Protein AF-0000000066297245 (afdb_homodimer)

Nearest PDB structures (foldseek):
  8rja-assembly2_I  TM=4.055E-01  e=1.904E-03  Candidatus Methanoperedenaceae archaeon GB50
  5t5i-assembly1_C  TM=3.782E-01  e=7.287E-03  Methanothermobacter wolfeii
  7bkb-assembly1_I  TM=3.400E-01  e=5.683E-03  Methanospirillum hungatei JF-1
  5awg-assembly1_A  TM=1.470E-01  e=2.843E+00  Escherichia coli K-12
  6s6y-assembly2_O  TM=3.929E-01  e=1.099E-04  Methylorubrum extorquens PA1

Structure (mmCIF, N/CA/C/O backbone):
data_AF-0000000066297245-model_v1
#
loop_
_entity.id
_entity.type
_entity.pdbx_description
1 polymer 'Uncharacterized protein MTH_238'
#
loop_
_atom_site.group_PDB
_atom_site.id
_atom_site.type_symbol
_atom_site.label_atom_id
_atom_site.label_alt_id
_atom_site.label_comp_id
_atom_site.label_asym_id
_atom_site.label_entity_id
_atom_site.label_seq_id
_atom_site.pdbx_PDB_ins_code
_atom_site.Cartn_x
_atom_site.Cartn_y
_atom_site.Cartn_z
_atom_site.occupancy
_atom_site.B_iso_or_equiv
_atom_site.auth_seq_id
_atom_site.auth_comp_id
_atom_site.auth_asym_id
_atom_site.auth_atom_id
_atom_site.pdbx_PDB_model_num
ATOM 1 N N . MET A 1 1 ? -14.766 -46.531 -1.897 1 23.7 1 MET A N 1
ATOM 2 C CA . MET A 1 1 ? -14.758 -46.406 -3.354 1 23.7 1 MET A CA 1
ATOM 3 C C . MET A 1 1 ? -14.672 -44.969 -3.795 1 23.7 1 MET A C 1
ATOM 5 O O . MET A 1 1 ? -15.047 -44.062 -3.045 1 23.7 1 MET A O 1
ATOM 9 N N . PHE A 1 2 ? -13.867 -44.656 -5.074 1 24.41 2 PHE A N 1
ATOM 10 C CA . PHE A 1 2 ? -13.047 -43.656 -5.762 1 24.41 2 PHE A CA 1
ATOM 11 C C . PHE A 1 2 ? -13.914 -42.562 -6.391 1 24.41 2 PHE A C 1
ATOM 13 O O . PHE A 1 2 ? -14.031 -42.5 -7.613 1 24.41 2 PHE A O 1
ATOM 20 N N . GLY A 1 3 ? -15.039 -42.219 -5.867 1 29.5 3 GLY A N 1
ATOM 21 C CA . GLY A 1 3 ? -15.961 -41.375 -6.621 1 29.5 3 GLY A CA 1
ATOM 22 C C . GLY A 1 3 ? -15.461 -39.969 -6.812 1 29.5 3 GLY A C 1
ATOM 23 O O . GLY A 1 3 ? -16.266 -39.031 -6.965 1 29.5 3 GLY A O 1
ATOM 24 N N . PHE A 1 4 ? -14.164 -39.688 -6.602 1 30.34 4 PHE A N 1
ATOM 25 C CA . PHE A 1 4 ? -13.633 -38.344 -6.824 1 30.34 4 PHE A CA 1
ATOM 26 C C . PHE A 1 4 ? -13.773 -37.938 -8.289 1 30.34 4 PHE A C 1
ATOM 28 O O . PHE A 1 4 ? -12.867 -38.188 -9.094 1 30.34 4 PHE A O 1
ATOM 35 N N . LEU A 1 5 ? -14.938 -38.219 -8.945 1 31.7 5 LEU A N 1
ATOM 36 C CA . LEU A 1 5 ? -15.141 -37.969 -10.367 1 31.7 5 LEU A CA 1
ATOM 37 C C . LEU A 1 5 ? -14.742 -36.531 -10.719 1 31.7 5 LEU A C 1
ATOM 39 O O . LEU A 1 5 ? -15.031 -35.594 -9.969 1 31.7 5 LEU A O 1
ATOM 43 N N . GLY A 1 6 ? -13.688 -36.344 -11.539 1 32.09 6 GLY A N 1
ATOM 44 C CA . GLY A 1 6 ? -13.195 -35.188 -12.25 1 32.09 6 GLY A CA 1
ATOM 45 C C . GLY A 1 6 ? -14.297 -34.281 -12.773 1 32.09 6 GLY A C 1
ATOM 46 O O . GLY A 1 6 ? -15.219 -34.75 -13.453 1 32.09 6 GLY A O 1
ATOM 47 N N . ARG A 1 7 ? -14.805 -33.312 -12.148 1 39.91 7 ARG A N 1
ATOM 48 C CA . ARG A 1 7 ? -15.82 -32.438 -12.672 1 39.91 7 ARG A CA 1
ATOM 49 C C . ARG A 1 7 ? -15.719 -32.312 -14.188 1 39.91 7 ARG A C 1
ATOM 51 O O . ARG A 1 7 ? -14.617 -32.188 -14.734 1 39.91 7 ARG A O 1
ATOM 58 N N . ARG A 1 8 ? -16.484 -32.844 -15.242 1 37.88 8 ARG A N 1
ATOM 59 C CA . ARG A 1 8 ? -16.641 -32.781 -16.703 1 37.88 8 ARG A CA 1
ATOM 60 C C . ARG A 1 8 ? -16.094 -31.484 -17.266 1 37.88 8 ARG A C 1
ATOM 62 O O . ARG A 1 8 ? -16.297 -30.406 -16.688 1 37.88 8 ARG A O 1
ATOM 69 N N . ARG A 1 9 ? -14.961 -31.281 -18.031 1 41.31 9 ARG A N 1
ATOM 70 C CA . ARG A 1 9 ? -14.539 -30.297 -19.016 1 41.31 9 ARG A CA 1
ATOM 71 C C . ARG A 1 9 ? -15.695 -29.391 -19.422 1 41.31 9 ARG A C 1
ATOM 73 O O . ARG A 1 9 ? -15.539 -28.516 -20.281 1 41.31 9 ARG A O 1
ATOM 80 N N . ASP A 1 10 ? -16.812 -29.828 -19.562 1 48.09 10 ASP A N 1
ATOM 81 C CA . ASP A 1 10 ? -17.906 -29.531 -20.469 1 48.09 10 ASP A CA 1
ATOM 82 C C . ASP A 1 10 ? -18.406 -28.109 -20.297 1 48.09 10 ASP A C 1
ATOM 84 O O . ASP A 1 10 ? -18.266 -27.281 -21.188 1 48.09 10 ASP A O 1
ATOM 88 N N . GLU A 1 11 ? -19.625 -27.812 -19.703 1 63.31 11 GLU A N 1
ATOM 89 C CA . GLU A 1 11 ? -20.531 -26.719 -20.078 1 63.31 11 GLU A CA 1
ATOM 90 C C . GLU A 1 11 ? -20.156 -25.438 -19.344 1 63.31 11 GLU A C 1
ATOM 92 O O . GLU A 1 11 ? -20.891 -25 -18.438 1 63.31 11 GLU A O 1
ATOM 97 N N . ARG A 1 12 ? -18.766 -25.047 -19.453 1 81.62 12 ARG A N 1
ATOM 98 C CA . ARG A 1 12 ? -18.484 -23.766 -18.828 1 81.62 12 ARG A CA 1
ATOM 99 C C . ARG A 1 12 ? -19.172 -22.625 -19.578 1 81.62 12 ARG A C 1
ATOM 101 O O . ARG A 1 12 ? -19.234 -22.641 -20.812 1 81.62 12 ARG A O 1
ATOM 108 N N . GLU A 1 13 ? -19.609 -21.828 -18.75 1 94.62 13 GLU A N 1
ATOM 109 C CA . GLU A 1 13 ? -20.078 -20.594 -19.359 1 94.62 13 GLU A CA 1
ATOM 110 C C . GLU A 1 13 ? -18.922 -19.75 -19.891 1 94.62 13 GLU A C 1
ATOM 112 O O . GLU A 1 13 ? -17.875 -19.641 -19.234 1 94.62 13 GLU A O 1
ATOM 117 N N . VAL A 1 14 ? -19.062 -19.328 -21.203 1 97.88 14 VAL A N 1
ATOM 118 C CA . VAL A 1 14 ? -17.953 -18.641 -21.844 1 97.88 14 VAL A CA 1
ATOM 119 C C . VAL A 1 14 ? -18.312 -17.172 -22.094 1 97.88 14 VAL A C 1
ATOM 121 O O . VAL A 1 14 ? -19.422 -16.875 -22.547 1 97.88 14 VAL A O 1
ATOM 124 N N . ILE A 1 15 ? -17.391 -16.266 -21.688 1 97.81 15 ILE A N 1
ATOM 125 C CA . ILE A 1 15 ? -17.406 -14.875 -22.109 1 97.81 15 ILE A CA 1
ATOM 126 C C . ILE A 1 15 ? -16.297 -14.648 -23.141 1 97.81 15 ILE A C 1
ATOM 128 O O . ILE A 1 15 ? -15.148 -15.047 -22.938 1 97.81 15 ILE A O 1
ATOM 132 N N . GLU A 1 16 ? -16.734 -14.109 -24.312 1 98.38 16 GLU A N 1
ATOM 133 C CA . GLU A 1 16 ? -15.75 -13.75 -25.328 1 98.38 16 GLU A CA 1
ATOM 134 C C . GLU A 1 16 ? -15.625 -12.234 -25.453 1 98.38 16 GLU A C 1
ATOM 136 O O . GLU A 1 16 ? -16.625 -11.523 -25.547 1 98.38 16 GLU A O 1
ATOM 141 N N . ILE A 1 17 ? -14.359 -11.727 -25.422 1 98.69 17 ILE A N 1
ATOM 142 C CA . ILE A 1 17 ? -14.148 -10.289 -25.562 1 98.69 17 ILE A CA 1
ATOM 143 C C . ILE A 1 17 ? -13.117 -10.031 -26.672 1 98.69 17 ILE A C 1
ATOM 145 O O . ILE A 1 17 ? -12.203 -10.836 -26.875 1 98.69 17 ILE A O 1
ATOM 149 N N . GLU A 1 18 ? -13.305 -8.977 -27.391 1 98.56 18 GLU A N 1
ATOM 150 C CA . GLU A 1 18 ? -12.359 -8.477 -28.391 1 98.56 18 GLU A CA 1
ATOM 151 C C . GLU A 1 18 ? -11.93 -7.047 -28.078 1 98.56 18 GLU A C 1
ATOM 153 O O . GLU A 1 18 ? -12.445 -6.098 -28.672 1 98.56 18 GLU A O 1
ATOM 158 N N . PRO A 1 19 ? -10.922 -6.898 -27.172 1 98.44 19 PRO A N 1
ATOM 159 C CA . PRO A 1 19 ? -10.523 -5.566 -26.719 1 98.44 19 PRO A CA 1
ATOM 160 C C . PRO A 1 19 ? -9.867 -4.738 -27.812 1 98.44 19 PRO A C 1
ATOM 162 O O . PRO A 1 19 ? -9.352 -5.297 -28.781 1 98.44 19 PRO A O 1
ATOM 165 N N . ASP A 1 20 ? -9.984 -3.395 -27.641 1 97.19 20 ASP A N 1
ATOM 166 C CA . ASP A 1 20 ? -9.273 -2.463 -28.5 1 97.19 20 ASP A CA 1
ATOM 167 C C . ASP A 1 20 ? -7.777 -2.451 -28.188 1 97.19 20 ASP A C 1
ATOM 169 O O . ASP A 1 20 ? -7.309 -1.62 -27.406 1 97.19 20 ASP A O 1
ATOM 173 N N . GLY A 1 21 ? -6.969 -3.414 -28.719 1 97.44 21 GLY A N 1
ATOM 174 C CA . GLY A 1 21 ? -5.547 -3.531 -28.453 1 97.44 21 GLY A CA 1
ATOM 175 C C . GLY A 1 21 ? -5.238 -4.32 -27.188 1 97.44 21 GLY A C 1
ATOM 176 O O . GLY A 1 21 ? -6.137 -4.922 -26.594 1 97.44 21 GLY A O 1
ATOM 177 N N . PRO A 1 22 ? -3.932 -4.383 -26.828 1 98.56 22 PRO A N 1
ATOM 178 C CA . PRO A 1 22 ? -3.523 -5.137 -25.625 1 98.56 22 PRO A CA 1
ATOM 179 C C . PRO A 1 22 ? -3.877 -4.418 -24.328 1 98.56 22 PRO A C 1
ATOM 181 O O . PRO A 1 22 ? -3.062 -3.658 -23.797 1 98.56 22 PRO A O 1
ATOM 184 N N . VAL A 1 23 ? -5.016 -4.668 -23.844 1 98.69 23 VAL A N 1
ATOM 185 C CA . VAL A 1 23 ? -5.496 -4.016 -22.641 1 98.69 23 VAL A CA 1
ATOM 186 C C . VAL A 1 23 ? -4.852 -4.66 -21.406 1 98.69 23 VAL A C 1
ATOM 188 O O . VAL A 1 23 ? -4.777 -5.887 -21.312 1 98.69 23 VAL A O 1
ATOM 191 N N . ASP A 1 24 ? -4.305 -3.848 -20.516 1 98.62 24 ASP A N 1
ATOM 192 C CA . ASP A 1 24 ? -3.689 -4.312 -19.266 1 98.62 24 ASP A CA 1
ATOM 193 C C . ASP A 1 24 ? -4.742 -4.82 -18.297 1 98.62 24 ASP A C 1
ATOM 195 O O . ASP A 1 24 ? -5.914 -4.438 -18.375 1 98.62 24 ASP A O 1
ATOM 199 N N . CYS A 1 25 ? -4.367 -5.711 -17.406 1 98.75 25 CYS A N 1
ATOM 200 C CA . CYS A 1 25 ? -5.074 -6.09 -16.188 1 98.75 25 CYS A CA 1
ATOM 201 C C . CYS A 1 25 ? -6.367 -6.82 -16.516 1 98.75 25 CYS A C 1
ATOM 203 O O . CYS A 1 25 ? -7.328 -6.766 -15.734 1 98.75 25 CYS A O 1
ATOM 205 N N . ILE A 1 26 ? -6.449 -7.441 -17.656 1 98.88 26 ILE A N 1
ATOM 206 C CA . ILE A 1 26 ? -7.574 -8.344 -17.891 1 98.88 26 ILE A CA 1
ATOM 207 C C . ILE A 1 26 ? -7.492 -9.531 -16.938 1 98.88 26 ILE A C 1
ATOM 209 O O . ILE A 1 26 ? -6.426 -10.125 -16.766 1 98.88 26 ILE A O 1
ATOM 213 N N . ALA A 1 27 ? -8.594 -9.844 -16.219 1 98.88 27 ALA A N 1
ATOM 214 C CA . ALA A 1 27 ? -8.688 -10.969 -15.281 1 98.88 27 ALA A CA 1
ATOM 215 C C . ALA A 1 27 ? -7.773 -10.766 -14.078 1 98.88 27 ALA A C 1
ATOM 217 O O . ALA A 1 27 ? -7.293 -11.727 -13.484 1 98.88 27 ALA A O 1
ATOM 218 N N . ASP A 1 28 ? -7.441 -9.461 -13.805 1 98.81 28 ASP A N 1
ATOM 219 C CA . ASP A 1 28 ? -6.68 -9.125 -12.602 1 98.81 28 ASP A CA 1
ATOM 220 C C . ASP A 1 28 ? -7.59 -9.047 -11.375 1 98.81 28 ASP A C 1
ATOM 222 O O . ASP A 1 28 ? -8.375 -8.109 -11.242 1 98.81 28 ASP A O 1
ATOM 226 N N . PHE A 1 29 ? -7.43 -9.992 -10.438 1 98.56 29 PHE A N 1
ATOM 227 C CA . PHE A 1 29 ? -8.336 -10.109 -9.297 1 98.56 29 PHE A CA 1
ATOM 228 C C . PHE A 1 29 ? -8.148 -8.945 -8.336 1 98.56 29 PHE A C 1
ATOM 230 O O . PHE A 1 29 ? -9.016 -8.68 -7.5 1 98.56 29 PHE A O 1
ATOM 237 N N . THR A 1 30 ? -7.043 -8.164 -8.469 1 97.56 30 THR A N 1
ATOM 238 C CA . THR A 1 30 ? -6.793 -7.039 -7.574 1 97.56 30 THR A CA 1
ATOM 239 C C . THR A 1 30 ? -7.305 -5.738 -8.188 1 97.56 30 THR A C 1
ATOM 241 O O . THR A 1 30 ? -7.344 -4.703 -7.516 1 97.56 30 THR A O 1
ATOM 244 N N . TYR A 1 31 ? -7.648 -5.762 -9.461 1 97.62 31 TYR A N 1
ATOM 245 C CA . TYR A 1 31 ? -7.992 -4.562 -10.219 1 97.62 31 TYR A CA 1
ATOM 246 C C . TYR A 1 31 ? -6.895 -3.51 -10.102 1 97.62 31 TYR A C 1
ATOM 248 O O . TYR A 1 31 ? -7.172 -2.352 -9.773 1 97.62 31 TYR A O 1
ATOM 256 N N . ASN A 1 32 ? -5.668 -4.016 -10.391 1 96.25 32 ASN A N 1
ATOM 257 C CA . ASN A 1 32 ? -4.488 -3.164 -10.289 1 96.25 32 ASN A CA 1
ATOM 258 C C . ASN A 1 32 ? -4.344 -2.564 -8.891 1 96.25 32 ASN A C 1
ATOM 260 O O . ASN A 1 32 ? -4.137 -1.359 -8.75 1 96.25 32 ASN A O 1
ATOM 264 N N . PHE A 1 33 ? -4.527 -3.395 -7.914 1 93.25 33 PHE A N 1
ATOM 265 C CA . PHE A 1 33 ? -4.445 -2.994 -6.516 1 93.25 33 PHE A CA 1
ATOM 266 C C . PHE A 1 33 ? -5.406 -1.85 -6.223 1 93.25 33 PHE A C 1
ATOM 268 O O . PHE A 1 33 ? -5 -0.804 -5.711 1 93.25 33 PHE A O 1
ATOM 275 N N . TYR A 1 34 ? -6.723 -2.027 -6.344 1 94.69 34 TYR A N 1
ATOM 276 C CA . TYR A 1 34 ? -7.816 -1.065 -6.246 1 94.69 34 TYR A CA 1
ATOM 277 C C . TYR A 1 34 ? -7.73 -0.276 -4.945 1 94.69 34 TYR A C 1
ATOM 279 O O . TYR A 1 34 ? -7.953 0.937 -4.934 1 94.69 34 TYR A O 1
ATOM 287 N N . TRP A 1 35 ? -7.285 -0.854 -3.918 1 89.25 35 TRP A N 1
ATOM 288 C CA . TRP A 1 35 ? -7.293 -0.264 -2.584 1 89.25 35 TRP A CA 1
ATOM 289 C C . TRP A 1 35 ? -6.234 0.828 -2.465 1 89.25 35 TRP A C 1
ATOM 291 O O . TRP A 1 35 ? -6.289 1.66 -1.557 1 89.25 35 TRP A O 1
ATOM 301 N N . GLN A 1 36 ? -5.316 0.817 -3.381 1 86.75 36 GLN A N 1
ATOM 302 C CA . GLN A 1 36 ? -4.262 1.822 -3.336 1 86.75 36 GLN A CA 1
ATOM 303 C C . GLN A 1 36 ? -4.68 3.094 -4.07 1 86.75 36 GLN A C 1
ATOM 305 O O . GLN A 1 36 ? -4.211 4.188 -3.744 1 86.75 36 GLN A O 1
ATOM 310 N N . HIS A 1 37 ? -5.551 2.951 -5.129 1 86.94 37 HIS A N 1
ATOM 311 C CA . HIS A 1 37 ? -5.824 4.109 -5.977 1 86.94 37 HIS A CA 1
ATOM 312 C C . HIS A 1 37 ? -7.32 4.379 -6.074 1 86.94 37 HIS A C 1
ATOM 314 O O . HIS A 1 37 ? -7.734 5.449 -6.531 1 86.94 37 HIS A O 1
ATOM 320 N N . ARG A 1 38 ? -8.102 3.486 -5.715 1 86.12 38 ARG A N 1
ATOM 321 C CA . ARG A 1 38 ? -9.539 3.619 -5.52 1 86.12 38 ARG A CA 1
ATOM 322 C C . ARG A 1 38 ? -10.234 4.004 -6.816 1 86.12 38 ARG A C 1
ATOM 324 O O . ARG A 1 38 ? -11.094 4.891 -6.828 1 86.12 38 ARG A O 1
ATOM 331 N N . GLY A 1 39 ? -9.727 3.482 -7.867 1 88.44 39 GLY A N 1
ATOM 332 C CA . GLY A 1 39 ? -10.391 3.637 -9.148 1 88.44 39 GLY A CA 1
ATOM 333 C C . GLY A 1 39 ? -9.695 4.625 -10.07 1 88.44 39 GLY A C 1
ATOM 334 O O . GLY A 1 39 ? -10.031 4.723 -11.25 1 88.44 39 GLY A O 1
ATOM 335 N N . GLU A 1 40 ? -8.695 5.34 -9.531 1 86.5 40 GLU A N 1
ATOM 336 C CA . GLU A 1 40 ? -7.992 6.348 -10.32 1 86.5 40 GLU A CA 1
ATOM 337 C C . GLU A 1 40 ? -7.215 5.707 -11.469 1 86.5 40 GLU A C 1
ATOM 339 O O . GLU A 1 40 ? -7.16 6.258 -12.57 1 86.5 40 GLU A O 1
ATOM 344 N N . LYS A 1 41 ? -6.684 4.555 -11.195 1 91.5 41 LYS A N 1
ATOM 345 C CA . LYS A 1 41 ? -5.871 3.873 -12.195 1 91.5 41 LYS A CA 1
ATOM 346 C C . LYS A 1 41 ? -6.695 2.844 -12.961 1 91.5 41 LYS A C 1
ATOM 348 O O . LYS A 1 41 ? -6.48 2.635 -14.164 1 91.5 41 LYS A O 1
ATOM 353 N N . LEU A 1 42 ? -7.633 2.209 -12.25 1 96.12 42 LEU A N 1
ATOM 354 C CA . LEU A 1 42 ? -8.508 1.203 -12.836 1 96.12 42 LEU A CA 1
ATOM 355 C C . LEU A 1 42 ? -9.805 1.078 -12.047 1 96.12 42 LEU A C 1
ATOM 357 O O . LEU A 1 42 ? -9.781 0.77 -10.852 1 96.12 42 LEU A O 1
ATOM 361 N N . ASP A 1 43 ? -10.812 1.374 -12.727 1 95.62 43 ASP A N 1
ATOM 362 C CA . ASP A 1 43 ? -12.141 1.184 -12.156 1 95.62 43 ASP A CA 1
ATOM 363 C C . ASP A 1 43 ? -12.742 -0.154 -12.586 1 95.62 43 ASP A C 1
ATOM 365 O O . ASP A 1 43 ? -12.961 -0.387 -13.773 1 95.62 43 ASP A O 1
ATOM 369 N N . PRO A 1 44 ? -13 -1.056 -11.672 1 96.81 44 PRO A N 1
ATOM 370 C CA . PRO A 1 44 ? -13.5 -2.385 -12.023 1 96.81 44 PRO A CA 1
ATOM 371 C C . PRO A 1 44 ? -14.844 -2.336 -12.758 1 96.81 44 PRO A C 1
ATOM 373 O O . PRO A 1 44 ? -15.203 -3.287 -13.453 1 96.81 44 PRO A O 1
ATOM 376 N N . ASP A 1 45 ? -15.602 -1.241 -12.633 1 96.56 45 ASP A N 1
ATOM 377 C CA . ASP A 1 45 ? -16.938 -1.15 -13.211 1 96.56 45 ASP A CA 1
ATOM 378 C C . ASP A 1 45 ? -16.891 -0.486 -14.586 1 96.56 45 ASP A C 1
ATOM 380 O O . ASP A 1 45 ? -17.922 -0.368 -15.258 1 96.56 45 ASP A O 1
ATOM 384 N N . GLU A 1 46 ? -15.742 -0.117 -14.961 1 97.75 46 GLU A N 1
ATOM 385 C CA . GLU A 1 46 ? -15.594 0.383 -16.328 1 97.75 46 GLU A CA 1
ATOM 386 C C . GLU A 1 46 ? -15.469 -0.765 -17.328 1 97.75 46 GLU A C 1
ATOM 388 O O . GLU A 1 46 ? -14.914 -1.815 -17 1 97.75 46 GLU A O 1
ATOM 393 N N . ARG A 1 47 ? -15.945 -0.501 -18.5 1 98.38 47 ARG A N 1
ATOM 394 C CA . ARG A 1 47 ? -15.852 -1.5 -19.562 1 98.38 47 ARG A CA 1
ATOM 395 C C . ARG A 1 47 ? -14.414 -1.665 -20.047 1 98.38 47 ARG A C 1
ATOM 397 O O . ARG A 1 47 ? -13.672 -0.686 -20.141 1 98.38 47 ARG A O 1
ATOM 404 N N . ILE A 1 48 ? -14.07 -2.867 -20.297 1 98.69 48 ILE A N 1
ATOM 405 C CA . ILE A 1 48 ? -12.812 -3.104 -21 1 98.69 48 ILE A CA 1
ATOM 406 C C . ILE A 1 48 ? -12.852 -2.436 -22.375 1 98.69 48 ILE A C 1
ATOM 408 O O . ILE A 1 48 ? -13.789 -2.645 -23.141 1 98.69 48 ILE A O 1
ATOM 412 N N . PRO A 1 49 ? -11.883 -1.588 -22.641 1 98.31 49 PRO A N 1
ATOM 413 C CA . PRO A 1 49 ? -11.93 -0.847 -23.906 1 98.31 49 PRO A CA 1
ATOM 414 C C . PRO A 1 49 ? -12.25 -1.74 -25.109 1 98.31 49 PRO A C 1
ATOM 416 O O . PRO A 1 49 ? -11.594 -2.768 -25.312 1 98.31 49 PRO A O 1
ATOM 419 N N . GLY A 1 50 ? -13.258 -1.404 -25.844 1 97.94 50 GLY A N 1
ATOM 420 C CA . GLY A 1 50 ? -13.633 -2.117 -27.062 1 97.94 50 GLY A CA 1
ATOM 421 C C . GLY A 1 50 ? -14.617 -3.244 -26.812 1 97.94 50 GLY A C 1
ATOM 422 O O . GLY A 1 50 ? -15.023 -3.934 -27.75 1 97.94 50 GLY A O 1
ATOM 423 N N . THR A 1 51 ? -15.008 -3.484 -25.531 1 98.31 51 THR A N 1
ATOM 424 C CA . THR A 1 51 ? -15.867 -4.617 -25.203 1 98.31 51 THR A CA 1
ATOM 425 C C . THR A 1 51 ? -17.109 -4.16 -24.438 1 98.31 51 THR A C 1
ATOM 427 O O . THR A 1 51 ? -17.203 -3 -24.031 1 98.31 51 THR A O 1
ATOM 430 N N . SER A 1 52 ? -18.094 -5.012 -24.266 1 98.06 52 SER A N 1
ATOM 431 C CA . SER A 1 52 ? -19.312 -4.719 -23.516 1 98.06 52 SER A CA 1
ATOM 432 C C . SER A 1 52 ? -19.188 -5.195 -22.078 1 98.06 52 SER A C 1
ATOM 434 O O . SER A 1 52 ? -20.094 -4.984 -21.266 1 98.06 52 SER A O 1
ATOM 436 N N . HIS A 1 53 ? -18.062 -5.777 -21.766 1 98.69 53 HIS A N 1
ATOM 437 C CA . HIS A 1 53 ? -17.875 -6.34 -20.438 1 98.69 53 HIS A CA 1
ATOM 438 C C . HIS A 1 53 ? -16.953 -5.465 -19.578 1 98.69 53 HIS A C 1
ATOM 440 O O . HIS A 1 53 ? -15.984 -4.906 -20.094 1 98.69 53 HIS A O 1
ATOM 446 N N . THR A 1 54 ? -17.266 -5.414 -18.312 1 98.75 54 THR A N 1
ATOM 447 C CA . THR A 1 54 ? -16.422 -4.691 -17.359 1 98.75 54 THR A CA 1
ATOM 448 C C . THR A 1 54 ? -15.297 -5.586 -16.859 1 98.75 54 THR A C 1
ATOM 450 O O . THR A 1 54 ? -15.367 -6.812 -16.984 1 98.75 54 THR A O 1
ATOM 453 N N . PHE A 1 55 ? -14.297 -4.961 -16.266 1 98.75 55 PHE A N 1
ATOM 454 C CA . PHE A 1 55 ? -13.234 -5.719 -15.617 1 98.75 55 PHE A CA 1
ATOM 455 C C . PHE A 1 55 ? -13.797 -6.621 -14.531 1 98.75 55 PHE A C 1
ATOM 457 O O . PHE A 1 55 ? -13.391 -7.781 -14.406 1 98.75 55 PHE A O 1
ATOM 464 N N . ARG A 1 56 ? -14.75 -6.145 -13.812 1 98.25 56 ARG A N 1
ATOM 465 C CA . ARG A 1 56 ? -15.367 -6.891 -12.719 1 98.25 56 ARG A CA 1
ATOM 466 C C . ARG A 1 56 ? -16.109 -8.117 -13.242 1 98.25 56 ARG A C 1
ATOM 468 O O . ARG A 1 56 ? -16.031 -9.195 -12.648 1 98.25 56 ARG A O 1
ATOM 475 N N . GLU A 1 57 ? -16.828 -7.934 -14.312 1 98.62 57 GLU A N 1
ATOM 476 C CA . GLU A 1 57 ? -17.594 -9.047 -14.875 1 98.62 57 GLU A CA 1
ATOM 477 C C . GLU A 1 57 ? -16.688 -10.203 -15.258 1 98.62 57 GLU A C 1
ATOM 479 O O . GLU A 1 57 ? -17.031 -11.367 -15.039 1 98.62 57 GLU A O 1
ATOM 484 N N . VAL A 1 58 ? -15.555 -9.844 -15.773 1 98.81 58 VAL A N 1
ATOM 485 C CA . VAL A 1 58 ? -14.594 -10.852 -16.203 1 98.81 58 VAL A CA 1
ATOM 486 C C . VAL A 1 58 ? -14.055 -11.602 -14.984 1 98.81 58 VAL A C 1
ATOM 488 O O . VAL A 1 58 ? -14.031 -12.836 -14.977 1 98.81 58 VAL A O 1
ATOM 491 N N . VAL A 1 59 ? -13.672 -10.891 -13.938 1 98.75 59 VAL A N 1
ATOM 492 C CA . VAL A 1 59 ? -13.117 -11.492 -12.727 1 98.75 59 VAL A CA 1
ATOM 493 C C . VAL A 1 59 ? -14.18 -12.359 -12.055 1 98.75 59 VAL A C 1
ATOM 495 O O . VAL A 1 59 ? -13.906 -13.5 -11.664 1 98.75 59 VAL A O 1
ATOM 498 N N . GLU A 1 60 ? -15.406 -11.844 -11.992 1 98.12 60 GLU A N 1
ATOM 499 C CA . GLU A 1 60 ? -16.484 -12.586 -11.359 1 98.12 60 GLU A CA 1
ATOM 500 C C . GLU A 1 60 ? -16.812 -13.859 -12.141 1 98.12 60 GLU A C 1
ATOM 502 O O . GLU A 1 60 ? -17.109 -14.898 -11.547 1 98.12 60 GLU A O 1
ATOM 507 N N . HIS A 1 61 ? -16.781 -13.766 -13.445 1 98.69 61 HIS A N 1
ATOM 508 C CA . HIS A 1 61 ? -17.016 -14.922 -14.297 1 98.69 61 HIS A CA 1
ATOM 509 C C . HIS A 1 61 ? -15.992 -16.031 -14.031 1 98.69 61 HIS A C 1
ATOM 511 O O . HIS A 1 61 ? -16.344 -17.203 -13.977 1 98.69 61 HIS A O 1
ATOM 517 N N . LEU A 1 62 ? -14.766 -15.648 -13.812 1 98.62 62 LEU A N 1
ATOM 518 C CA . LEU A 1 62 ? -13.695 -16.594 -13.539 1 98.62 62 LEU A CA 1
ATOM 519 C C . LEU A 1 62 ? -13.828 -17.188 -12.141 1 98.62 62 LEU A C 1
ATOM 521 O O . LEU A 1 62 ? -13.555 -18.375 -11.938 1 98.62 62 LEU A O 1
ATOM 525 N N . LYS A 1 63 ? -14.211 -16.391 -11.188 1 97.56 63 LYS A N 1
ATOM 526 C CA . LYS A 1 63 ? -14.453 -16.875 -9.836 1 97.56 63 LYS A CA 1
ATOM 527 C C . LYS A 1 63 ? -15.539 -17.938 -9.82 1 97.56 63 LYS A C 1
ATOM 529 O O . LYS A 1 63 ? -15.516 -18.859 -9 1 97.56 63 LYS A O 1
ATOM 534 N N . ASP A 1 64 ? -16.438 -17.828 -10.789 1 97.06 64 ASP A N 1
ATOM 535 C CA . ASP A 1 64 ? -17.562 -18.766 -10.883 1 97.06 64 ASP A CA 1
ATOM 536 C C . ASP A 1 64 ? -17.188 -19.969 -11.734 1 97.06 64 ASP A C 1
ATOM 538 O O . ASP A 1 64 ? -18.062 -20.797 -12.062 1 97.06 64 ASP A O 1
ATOM 542 N N . GLY A 1 65 ? -15.953 -20.078 -12.117 1 97.31 65 GLY A N 1
ATOM 543 C CA . GLY A 1 65 ? -15.469 -21.25 -12.812 1 97.31 65 GLY A CA 1
ATOM 544 C C . GLY A 1 65 ? -15.602 -21.141 -14.32 1 97.31 65 GLY A C 1
ATOM 545 O O . GLY A 1 65 ? -15.344 -22.109 -15.039 1 97.31 65 GLY A O 1
ATOM 546 N N . GLY A 1 66 ? -15.977 -19.906 -14.844 1 98.38 66 GLY A N 1
ATOM 547 C CA . GLY A 1 66 ? -16.188 -19.734 -16.281 1 98.38 66 GLY A CA 1
ATOM 548 C C . GLY A 1 66 ? -14.891 -19.578 -17.062 1 98.38 66 GLY A C 1
ATOM 549 O O . GLY A 1 66 ? -13.805 -19.562 -16.469 1 98.38 66 GLY A O 1
ATOM 550 N N . GLU A 1 67 ? -15.07 -19.531 -18.375 1 98.69 67 GLU A N 1
ATOM 551 C CA . GLU A 1 67 ? -13.945 -19.281 -19.281 1 98.69 67 GLU A CA 1
ATOM 552 C C . GLU A 1 67 ? -14.07 -17.922 -19.953 1 98.69 67 GLU A C 1
ATOM 554 O O . GLU A 1 67 ? -15.156 -17.516 -20.375 1 98.69 67 GLU A O 1
ATOM 559 N N . VAL A 1 68 ? -13.031 -17.203 -19.969 1 98.88 68 VAL A N 1
ATOM 560 C CA . VAL A 1 68 ? -12.945 -15.953 -20.703 1 98.88 68 VAL A CA 1
ATOM 561 C C . VAL A 1 68 ? -12 -16.109 -21.891 1 98.88 68 VAL A C 1
ATOM 563 O O . VAL A 1 68 ? -10.859 -16.547 -21.734 1 98.88 68 VAL A O 1
ATOM 566 N N . ILE A 1 69 ? -12.477 -15.797 -23.062 1 98.88 69 ILE A N 1
ATOM 567 C CA . ILE A 1 69 ? -11.664 -15.852 -24.266 1 98.88 69 ILE A CA 1
ATOM 568 C C . ILE A 1 69 ? -11.344 -14.43 -24.734 1 98.88 69 ILE A C 1
ATOM 570 O O . ILE A 1 69 ? -12.25 -13.641 -25.016 1 98.88 69 ILE A O 1
ATOM 574 N N . VAL A 1 70 ? -10.109 -14.031 -24.781 1 98.94 70 VAL A N 1
ATOM 575 C CA . VAL A 1 70 ? -9.633 -12.75 -25.297 1 98.94 70 VAL A CA 1
ATOM 576 C C . VAL A 1 70 ? -9.25 -12.898 -26.766 1 98.94 70 VAL A C 1
ATOM 578 O O . VAL A 1 70 ? -8.234 -13.531 -27.094 1 98.94 70 VAL A O 1
ATOM 581 N N . ARG A 1 71 ? -10.047 -12.352 -27.641 1 98.56 71 ARG A N 1
ATOM 582 C CA . ARG A 1 71 ? -9.75 -12.367 -29.062 1 98.56 71 ARG A CA 1
ATOM 583 C C . ARG A 1 71 ? -8.75 -11.281 -29.438 1 98.56 71 ARG A C 1
ATOM 585 O O . ARG A 1 71 ? -9.141 -10.172 -29.797 1 98.56 71 ARG A O 1
ATOM 592 N N . GLY A 1 72 ? -7.52 -11.562 -29.406 1 98.44 72 GLY A N 1
ATOM 593 C CA . GLY A 1 72 ? -6.422 -10.641 -29.641 1 98.44 72 GLY A CA 1
ATOM 594 C C . GLY A 1 72 ? -5.324 -10.734 -28.594 1 98.44 72 GLY A C 1
ATOM 595 O O . GLY A 1 72 ? -5.176 -11.773 -27.938 1 98.44 72 GLY A O 1
ATOM 596 N N . ASP A 1 73 ? -4.469 -9.68 -28.578 1 98.81 73 ASP A N 1
ATOM 597 C CA . ASP A 1 73 ? -3.369 -9.641 -27.625 1 98.81 73 ASP A CA 1
ATOM 598 C C . ASP A 1 73 ? -3.859 -9.18 -26.25 1 98.81 73 ASP A C 1
ATOM 600 O O . ASP A 1 73 ? -4.871 -8.484 -26.141 1 98.81 73 ASP A O 1
ATOM 604 N N . ALA A 1 74 ? -3.234 -9.594 -25.188 1 98.88 74 ALA A N 1
ATOM 605 C CA . ALA A 1 74 ? -3.48 -9.109 -23.828 1 98.88 74 ALA A CA 1
ATOM 606 C C . ALA A 1 74 ? -2.297 -8.297 -23.312 1 98.88 74 ALA A C 1
ATOM 608 O O . ALA A 1 74 ? -1.145 -8.586 -23.641 1 98.88 74 ALA A O 1
ATOM 609 N N . GLY A 1 75 ? -2.615 -7.258 -22.562 1 98.75 75 GLY A N 1
ATOM 610 C CA . GLY A 1 75 ? -1.581 -6.402 -22 1 98.75 75 GLY A CA 1
ATOM 611 C C . GLY A 1 75 ? -0.934 -6.984 -20.766 1 98.75 75 GLY A C 1
ATOM 612 O O . GLY A 1 75 ? -0.933 -8.203 -20.562 1 98.75 75 GLY A O 1
ATOM 613 N N . HIS A 1 76 ? -0.33 -6.098 -19.875 1 98.31 76 HIS A N 1
ATOM 614 C CA . HIS A 1 76 ? 0.381 -6.496 -18.672 1 98.31 76 HIS A CA 1
ATOM 615 C C . HIS A 1 76 ? -0.585 -7.008 -17.594 1 98.31 76 HIS A C 1
ATOM 617 O O . HIS A 1 76 ? -1.744 -6.59 -17.562 1 98.31 76 HIS A O 1
ATOM 623 N N . ARG A 1 77 ? -0.107 -7.953 -16.812 1 98.69 77 ARG A N 1
ATOM 624 C CA . ARG A 1 77 ? -0.769 -8.391 -15.578 1 98.69 77 ARG A CA 1
ATOM 625 C C . ARG A 1 77 ? -2.043 -9.164 -15.898 1 98.69 77 ARG A C 1
ATOM 627 O O . ARG A 1 77 ? -3.027 -9.078 -15.156 1 98.69 77 ARG A O 1
ATOM 634 N N . LEU A 1 78 ? -2.031 -9.883 -17.047 1 98.94 78 LEU A N 1
ATOM 635 C CA . LEU A 1 78 ? -3.127 -10.812 -17.312 1 98.94 78 LEU A CA 1
ATOM 636 C C . LEU A 1 78 ? -3.234 -11.859 -16.219 1 98.94 78 LEU A C 1
ATOM 638 O O . LEU A 1 78 ? -2.242 -12.5 -15.859 1 98.94 78 LEU A O 1
ATOM 642 N N . ALA A 1 79 ? -4.449 -11.992 -15.578 1 98.94 79 ALA A N 1
ATOM 643 C CA . ALA A 1 79 ? -4.77 -13.039 -14.617 1 98.94 79 ALA A CA 1
ATOM 644 C C . ALA A 1 79 ? -3.949 -12.875 -13.336 1 98.94 79 ALA A C 1
ATOM 646 O O . ALA A 1 79 ? -3.609 -13.867 -12.68 1 98.94 79 ALA A O 1
ATOM 647 N N . SER A 1 80 ? -3.604 -11.578 -13.039 1 98.88 80 SER A N 1
ATOM 648 C CA . SER A 1 80 ? -2.928 -11.297 -11.781 1 98.88 80 SER A CA 1
ATOM 649 C C . SER A 1 80 ? -3.764 -11.75 -10.586 1 98.88 80 SER A C 1
ATOM 651 O O . SER A 1 80 ? -4.957 -11.453 -10.516 1 98.88 80 SER A O 1
ATOM 653 N N . SER A 1 81 ? -3.143 -12.531 -9.719 1 98.69 81 SER A N 1
ATOM 654 C CA . SER A 1 81 ? -3.736 -13 -8.469 1 98.69 81 SER A CA 1
ATOM 655 C C . SER A 1 81 ? -4.984 -13.836 -8.734 1 98.69 81 SER A C 1
ATOM 657 O O . SER A 1 81 ? -5.863 -13.938 -7.875 1 98.69 81 SER A O 1
ATOM 659 N N . MET A 1 82 ? -5.082 -14.406 -9.953 1 98.81 82 MET A N 1
ATOM 660 C CA . MET A 1 82 ? -6.207 -15.289 -10.227 1 98.81 82 MET A CA 1
ATOM 661 C C . MET A 1 82 ? -6.227 -16.469 -9.258 1 98.81 82 MET A C 1
ATOM 663 O O . MET A 1 82 ? -5.207 -17.125 -9.055 1 98.81 82 MET A O 1
ATOM 667 N N . GLY A 1 83 ? -7.344 -16.641 -8.547 1 98.06 83 GLY A N 1
ATOM 668 C CA . GLY A 1 83 ? -7.496 -17.719 -7.586 1 98.06 83 GLY A CA 1
ATOM 669 C C . GLY A 1 83 ? -7.273 -17.281 -6.152 1 98.06 83 GLY A C 1
ATOM 670 O O . GLY A 1 83 ? -7.457 -18.062 -5.219 1 98.06 83 GLY A O 1
ATOM 671 N N . ALA A 1 84 ? -6.871 -16.031 -5.969 1 97.5 84 ALA A N 1
ATOM 672 C CA . ALA A 1 84 ? -6.703 -15.516 -4.617 1 97.5 84 ALA A CA 1
ATOM 673 C C . ALA A 1 84 ? -8.023 -14.977 -4.066 1 97.5 84 ALA A C 1
ATOM 675 O O . ALA A 1 84 ? -8.742 -14.25 -4.758 1 97.5 84 ALA A O 1
ATOM 676 N N . ASP A 1 85 ? -8.391 -15.383 -2.869 1 95.12 85 ASP A N 1
ATOM 677 C CA . ASP A 1 85 ? -9.539 -14.852 -2.152 1 95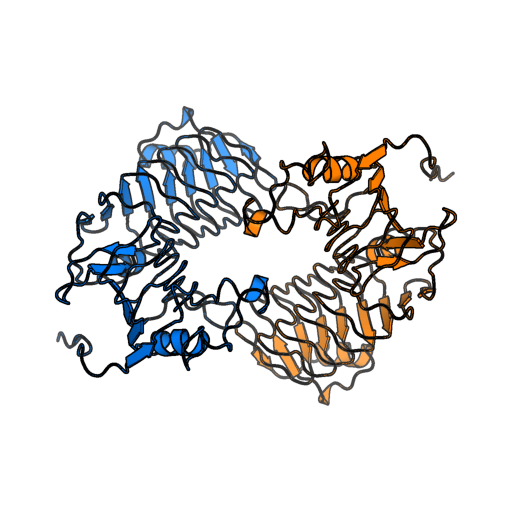.12 85 ASP A CA 1
ATOM 678 C C . ASP A 1 85 ? -9.156 -13.602 -1.354 1 95.12 85 ASP A C 1
ATOM 680 O O . ASP A 1 85 ? -8.961 -13.672 -0.14 1 95.12 85 ASP A O 1
ATOM 684 N N . LEU A 1 86 ? -9.141 -12.461 -1.954 1 94.06 86 LEU A N 1
ATOM 685 C CA . LEU A 1 86 ? -8.484 -11.25 -1.465 1 94.06 86 LEU A CA 1
ATOM 686 C C . LEU A 1 86 ? -9.242 -10.672 -0.277 1 94.06 86 LEU A C 1
ATOM 688 O O . LEU A 1 86 ? -10.438 -10.391 -0.372 1 94.06 86 LEU A O 1
ATOM 692 N N . ALA A 1 87 ? -8.547 -10.297 0.732 1 88.56 87 ALA A N 1
ATOM 693 C CA . ALA A 1 87 ? -9.109 -9.773 1.973 1 88.56 87 ALA A CA 1
ATOM 694 C C . ALA A 1 87 ? -9.695 -8.383 1.762 1 88.56 87 ALA A C 1
ATOM 696 O O . ALA A 1 87 ? -10.734 -8.047 2.336 1 88.56 87 ALA A O 1
ATOM 697 N N . TYR A 1 88 ? -9.125 -7.582 0.938 1 88 88 TYR A N 1
ATOM 698 C CA . TYR A 1 88 ? -9.547 -6.211 0.684 1 88 88 TYR A CA 1
ATOM 699 C C . TYR A 1 88 ? -10.945 -6.168 0.089 1 88 88 TYR A C 1
ATOM 701 O O . TYR A 1 88 ? -11.617 -5.137 0.14 1 88 88 TYR A O 1
ATOM 709 N N . PHE A 1 89 ? -11.344 -7.273 -0.526 1 90.44 89 PHE A N 1
ATOM 710 C CA . PHE A 1 89 ? -12.664 -7.324 -1.149 1 90.44 89 PHE A CA 1
ATOM 711 C C . PHE A 1 89 ? -13.586 -8.266 -0.389 1 90.44 89 PHE A C 1
ATOM 713 O O . PHE A 1 89 ? -14.547 -8.789 -0.954 1 90.44 89 PHE A O 1
ATOM 720 N N . GLY A 1 90 ? -13.172 -8.602 0.847 1 87.38 90 GLY A N 1
ATOM 721 C CA . GLY A 1 90 ? -14.039 -9.367 1.721 1 87.38 90 GLY A CA 1
ATOM 722 C C . GLY A 1 90 ? -13.695 -10.844 1.759 1 87.38 90 GLY A C 1
ATOM 723 O O . GLY A 1 90 ? -14.375 -11.633 2.42 1 87.38 90 GLY A O 1
ATOM 724 N N . GLY A 1 91 ? -12.633 -11.25 1.07 1 90.62 91 GLY A N 1
ATOM 725 C CA . GLY A 1 91 ? -12.211 -12.641 1.084 1 90.62 91 GLY A CA 1
ATOM 726 C C . GLY A 1 91 ? -11.422 -13.008 2.324 1 90.62 91 GLY A C 1
ATOM 727 O O . GLY A 1 91 ? -11.102 -12.148 3.145 1 90.62 91 GLY A O 1
ATOM 728 N N . GLY A 1 92 ? -11.078 -14.305 2.479 1 87 92 GLY A N 1
ATOM 729 C CA . GLY A 1 92 ? -10.383 -14.82 3.648 1 87 92 GLY A CA 1
ATOM 730 C C . GLY A 1 92 ? -8.875 -14.766 3.52 1 87 92 GLY A C 1
ATOM 731 O O . GLY A 1 92 ? -8.148 -15.086 4.465 1 87 92 GLY A O 1
ATOM 732 N N . GLY A 1 93 ? -8.398 -14.367 2.398 1 88 93 GLY A N 1
ATOM 733 C CA . GLY A 1 93 ? -6.961 -14.305 2.199 1 88 93 GLY A CA 1
ATOM 734 C C . GLY A 1 93 ? -6.375 -15.602 1.674 1 88 93 GLY A C 1
ATOM 735 O O . GLY A 1 93 ? -5.184 -15.672 1.368 1 88 93 GLY A O 1
ATOM 736 N N . GLY A 1 94 ? -7.156 -16.562 1.507 1 89.5 94 GLY A N 1
ATOM 737 C CA . GLY A 1 94 ? -6.711 -17.875 1.055 1 89.5 94 GLY A CA 1
ATOM 738 C C . GLY A 1 94 ? -6.859 -18.078 -0.442 1 89.5 94 GLY A C 1
ATOM 739 O O . GLY A 1 94 ? -6.672 -17.141 -1.219 1 89.5 94 GLY A O 1
ATOM 740 N N . VAL A 1 95 ? -7.016 -19.281 -0.8 1 93.25 95 VAL A N 1
ATOM 741 C CA . VAL A 1 95 ? -7.09 -19.672 -2.205 1 93.25 95 VAL A CA 1
ATOM 742 C C . VAL A 1 95 ? -8.516 -20.109 -2.549 1 93.25 95 VAL A C 1
ATOM 744 O O . VAL A 1 95 ? -9.203 -20.703 -1.722 1 93.25 95 VAL A O 1
ATOM 747 N N . MET A 1 96 ? -8.945 -19.734 -3.713 1 94.38 96 MET A N 1
ATOM 748 C CA . MET A 1 96 ? -10.211 -20.219 -4.25 1 94.38 96 MET A CA 1
ATOM 749 C C . MET A 1 96 ? -10.031 -20.781 -5.652 1 94.38 96 MET A C 1
ATOM 751 O O . MET A 1 96 ? -9.047 -20.469 -6.328 1 94.38 96 MET A O 1
ATOM 755 N N . ASP A 1 97 ? -10.938 -21.672 -6.066 1 94.44 97 ASP A N 1
ATOM 756 C CA . ASP A 1 97 ? -10.906 -22.203 -7.426 1 94.44 97 ASP A CA 1
ATOM 757 C C . ASP A 1 97 ? -11.211 -21.094 -8.445 1 94.44 97 ASP A C 1
ATOM 759 O O . ASP A 1 97 ? -12.031 -20.219 -8.188 1 94.44 97 ASP A O 1
ATOM 763 N N . ALA A 1 98 ? -10.523 -21.125 -9.547 1 97.56 98 ALA A N 1
ATOM 764 C CA . ALA A 1 98 ? -10.766 -20.156 -10.617 1 97.56 98 ALA A CA 1
ATOM 765 C C . ALA A 1 98 ? -10.914 -20.859 -11.961 1 97.56 98 ALA A C 1
ATOM 767 O O . ALA A 1 98 ? -10.492 -22 -12.117 1 97.56 98 ALA A O 1
ATOM 768 N N . GLY A 1 99 ? -11.531 -20.172 -12.938 1 98.25 99 GLY A N 1
ATOM 769 C CA . GLY A 1 99 ? -11.828 -20.734 -14.242 1 98.25 99 GLY A CA 1
ATOM 770 C C . GLY A 1 99 ? -10.648 -20.688 -15.195 1 98.25 99 GLY A C 1
ATOM 771 O O . GLY A 1 99 ? -9.516 -21 -14.805 1 98.25 99 GLY A O 1
ATOM 772 N N . VAL A 1 100 ? -10.961 -20.391 -16.438 1 98.75 100 VAL A N 1
ATOM 773 C CA . VAL A 1 100 ? -9.969 -20.516 -17.516 1 98.75 100 VAL A CA 1
ATOM 774 C C . VAL A 1 100 ? -9.891 -19.203 -18.297 1 98.75 100 VAL A C 1
ATOM 776 O O . VAL A 1 100 ? -10.922 -18.594 -18.609 1 98.75 100 VAL A O 1
ATOM 779 N N . VAL A 1 101 ? -8.703 -18.719 -18.562 1 98.94 101 VAL A N 1
ATOM 780 C CA . VAL A 1 101 ? -8.484 -17.594 -19.484 1 98.94 101 VAL A CA 1
ATOM 781 C C . VAL A 1 101 ? -7.801 -18.094 -20.75 1 98.94 101 VAL A C 1
ATOM 783 O O . VAL A 1 101 ? -6.777 -18.781 -20.688 1 98.94 101 VAL A O 1
ATOM 786 N N . THR A 1 102 ? -8.344 -17.812 -21.875 1 98.94 102 THR A N 1
ATOM 787 C CA . THR A 1 102 ? -7.77 -18.172 -23.172 1 98.94 102 THR A CA 1
ATOM 788 C C . THR A 1 102 ? -7.449 -16.922 -23.984 1 98.94 102 THR A C 1
ATOM 790 O O . THR A 1 102 ? -8.312 -16.047 -24.156 1 98.94 102 THR A O 1
ATOM 793 N N . VAL A 1 103 ? -6.258 -16.781 -24.453 1 98.94 103 VAL A N 1
ATOM 794 C CA . VAL A 1 103 ? -5.832 -15.641 -25.25 1 98.94 103 VAL A CA 1
ATOM 795 C C . VAL A 1 103 ? -5.492 -16.094 -26.656 1 98.94 103 VAL A C 1
ATOM 797 O O . VAL A 1 103 ? -4.621 -16.938 -26.859 1 98.94 103 VAL A O 1
ATOM 800 N N . GLU A 1 104 ? -6.098 -15.492 -27.625 1 98.81 104 GLU A N 1
ATOM 801 C CA . GLU A 1 104 ? -5.898 -15.867 -29.031 1 98.81 104 GLU A CA 1
ATOM 802 C C . GLU A 1 104 ? -4.652 -15.211 -29.609 1 98.81 104 GLU A C 1
ATOM 804 O O . GLU A 1 104 ? -4.195 -15.578 -30.688 1 98.81 104 GLU A O 1
ATOM 809 N N . GLY A 1 105 ? -4.07 -14.273 -28.969 1 98.75 105 GLY A N 1
ATOM 810 C CA . GLY A 1 105 ? -2.889 -13.547 -29.406 1 98.75 105 GLY A CA 1
ATOM 811 C C . GLY A 1 105 ? -1.721 -13.68 -28.453 1 98.75 105 GLY A C 1
ATOM 812 O O . GLY A 1 105 ? -1.523 -14.742 -27.844 1 98.75 105 GLY A O 1
ATOM 813 N N . ASP A 1 106 ? -0.828 -12.656 -28.422 1 98.88 106 ASP A N 1
ATOM 814 C CA . ASP A 1 106 ? 0.337 -12.586 -27.547 1 98.88 106 ASP A CA 1
ATOM 815 C C . ASP A 1 106 ? -0.04 -12.039 -26.172 1 98.88 106 ASP A C 1
ATOM 817 O O . ASP A 1 106 ? -1.102 -11.43 -26.016 1 98.88 106 ASP A O 1
ATOM 821 N N . VAL A 1 107 ? 0.749 -12.289 -25.188 1 98.94 107 VAL A N 1
ATOM 822 C CA . VAL A 1 107 ? 0.535 -11.742 -23.844 1 98.94 107 VAL A CA 1
ATOM 823 C C . VAL A 1 107 ? 1.778 -10.984 -23.391 1 98.94 107 VAL A C 1
ATOM 825 O O . VAL A 1 107 ? 2.9 -11.484 -23.531 1 98.94 107 VAL A O 1
ATOM 828 N N . ASP A 1 108 ? 1.591 -9.766 -22.875 1 98.81 108 ASP A N 1
ATOM 829 C CA . ASP A 1 108 ? 2.676 -8.93 -22.375 1 98.81 108 ASP A CA 1
ATOM 830 C C . ASP A 1 108 ? 3.143 -9.414 -21 1 98.81 108 ASP A C 1
ATOM 832 O O . ASP A 1 108 ? 2.75 -10.492 -20.547 1 98.81 108 ASP A O 1
ATOM 836 N N . THR A 1 109 ? 3.994 -8.68 -20.344 1 98.75 109 THR A N 1
ATOM 837 C CA . THR A 1 109 ? 4.715 -9.102 -19.141 1 98.75 109 THR A CA 1
ATOM 838 C C . THR A 1 109 ? 3.752 -9.32 -17.984 1 98.75 109 THR A C 1
ATOM 840 O O . THR A 1 109 ? 2.625 -8.82 -18 1 98.75 109 THR A O 1
ATOM 843 N N . ARG A 1 110 ? 4.215 -10.164 -17.016 1 98.69 110 ARG A N 1
ATOM 844 C CA . ARG A 1 110 ? 3.59 -10.398 -15.719 1 98.69 110 ARG A CA 1
ATOM 845 C C . ARG A 1 110 ? 2.287 -11.172 -15.875 1 98.69 110 ARG A C 1
ATOM 847 O O . ARG A 1 110 ? 1.348 -10.977 -15.102 1 98.69 110 ARG A O 1
ATOM 854 N N . MET A 1 111 ? 2.213 -11.992 -16.906 1 98.94 111 MET A N 1
ATOM 855 C CA . MET A 1 111 ? 1.124 -12.961 -17 1 98.94 111 MET A CA 1
ATOM 856 C C . MET A 1 111 ? 1.129 -13.906 -15.805 1 98.94 111 MET A C 1
ATOM 858 O O . MET A 1 111 ? 2.154 -14.516 -15.492 1 98.94 111 MET A O 1
ATOM 862 N N . GLY A 1 112 ? 0.054 -13.945 -15.07 1 98.94 112 GLY A N 1
ATOM 863 C CA . GLY A 1 112 ? -0.086 -14.898 -13.977 1 98.94 112 GLY A CA 1
ATOM 864 C C . GLY A 1 112 ? 0.669 -14.492 -12.727 1 98.94 112 GLY A C 1
ATOM 865 O O . GLY A 1 112 ? 0.998 -15.336 -11.891 1 98.94 112 GLY A O 1
ATOM 866 N N . ILE A 1 113 ? 1.015 -13.188 -12.594 1 98.88 113 ILE A N 1
ATOM 867 C CA . ILE A 1 113 ? 1.67 -12.719 -11.383 1 98.88 113 ILE A CA 1
ATOM 868 C C . ILE A 1 113 ? 0.771 -12.984 -10.172 1 98.88 113 ILE A C 1
ATOM 870 O O . ILE A 1 113 ? -0.427 -12.695 -10.211 1 98.88 113 ILE A O 1
ATOM 874 N N . SER A 1 114 ? 1.304 -13.688 -9.141 1 98.62 114 SER A N 1
ATOM 875 C CA . SER A 1 114 ? 0.645 -14.023 -7.883 1 98.62 114 SER A CA 1
ATOM 876 C C . SER A 1 114 ? -0.539 -14.961 -8.109 1 98.62 114 SER A C 1
ATOM 878 O O . SER A 1 114 ? -1.429 -15.062 -7.262 1 98.62 114 SER A O 1
ATOM 880 N N . MET A 1 115 ? -0.604 -15.641 -9.289 1 98.69 115 MET A N 1
ATOM 881 C CA . MET A 1 115 ? -1.676 -16.594 -9.586 1 98.69 115 MET A CA 1
ATOM 882 C C . MET A 1 115 ? -1.565 -17.828 -8.703 1 98.69 115 MET A C 1
ATOM 884 O O . MET A 1 115 ? -0.469 -18.344 -8.484 1 98.69 115 MET A O 1
ATOM 888 N N . VAL A 1 116 ? -2.779 -18.344 -8.188 1 98.12 116 VAL A N 1
ATOM 889 C CA . VAL A 1 116 ? -2.693 -19.469 -7.262 1 98.12 116 VAL A CA 1
ATOM 890 C C . VAL A 1 116 ? -3.709 -20.531 -7.656 1 98.12 116 VAL A C 1
ATOM 892 O O . VAL A 1 116 ? -3.738 -21.625 -7.066 1 98.12 116 VAL A O 1
ATOM 895 N N . SER A 1 117 ? -4.52 -20.266 -8.664 1 97.12 117 SER A N 1
ATOM 896 C CA . SER A 1 117 ? -5.402 -21.281 -9.242 1 97.12 117 SER A CA 1
ATOM 897 C C . SER A 1 117 ? -5.891 -20.875 -10.625 1 97.12 117 SER A C 1
ATOM 899 O O . SER A 1 117 ? -5.688 -19.734 -11.047 1 97.12 117 SER A O 1
ATOM 901 N N . GLY A 1 118 ? -6.449 -21.828 -11.328 1 97.12 118 GLY A N 1
ATOM 902 C CA . GLY A 1 118 ? -6.949 -21.578 -12.672 1 97.12 118 GLY A CA 1
ATOM 903 C C . GLY A 1 118 ? -5.973 -21.984 -13.758 1 97.12 118 GLY A C 1
ATOM 904 O O . GLY A 1 118 ? -4.945 -22.609 -13.477 1 97.12 118 GLY A O 1
ATOM 905 N N . THR A 1 119 ? -6.414 -21.734 -14.984 1 97.81 119 THR A N 1
ATOM 906 C CA . THR A 1 119 ? -5.625 -22.125 -16.141 1 97.81 119 THR A CA 1
ATOM 907 C C . THR A 1 119 ? -5.57 -21 -17.172 1 97.81 119 THR A C 1
ATOM 909 O O . THR A 1 119 ? -6.551 -20.281 -17.375 1 97.81 119 THR A O 1
ATOM 912 N N . ILE A 1 120 ? -4.449 -20.812 -17.812 1 98.88 120 ILE A N 1
ATOM 913 C CA . ILE A 1 120 ? -4.316 -19.859 -18.906 1 98.88 120 ILE A CA 1
ATOM 914 C C . ILE A 1 120 ? -3.891 -20.594 -20.172 1 98.88 120 ILE A C 1
ATOM 916 O O . ILE A 1 120 ? -2.932 -21.375 -20.172 1 98.88 120 ILE A O 1
ATOM 920 N N . TYR A 1 121 ? -4.578 -20.438 -21.234 1 98.81 121 TYR A N 1
ATOM 921 C CA . TYR A 1 121 ? -4.184 -20.875 -22.578 1 98.81 121 TYR A CA 1
ATOM 922 C C . TYR A 1 121 ? -3.736 -19.688 -23.422 1 98.81 121 TYR A C 1
ATOM 924 O O . TYR A 1 121 ? -4.379 -18.641 -23.422 1 98.81 121 TYR A O 1
ATOM 932 N N . VAL A 1 122 ? -2.641 -19.859 -24.141 1 98.94 122 VAL A N 1
ATOM 933 C CA . VAL A 1 122 ? -2.137 -18.781 -25 1 98.94 122 VAL A CA 1
ATOM 934 C C . VAL A 1 122 ? -1.792 -19.328 -26.375 1 98.94 122 VAL A C 1
ATOM 936 O O . VAL A 1 122 ? -1.042 -20.297 -26.5 1 98.94 122 VAL A O 1
ATOM 939 N N . LYS A 1 123 ? -2.275 -18.734 -27.391 1 98.81 123 LYS A N 1
ATOM 940 C CA . LYS A 1 123 ? -1.964 -19.156 -28.75 1 98.81 123 LYS A CA 1
ATOM 941 C C . LYS A 1 123 ? -0.659 -18.516 -29.234 1 98.81 123 LYS A C 1
ATOM 943 O O . LYS A 1 123 ? 0.126 -19.172 -29.938 1 98.81 123 LYS A O 1
ATOM 948 N N . GLY A 1 124 ? -0.406 -17.328 -28.844 1 98.75 124 GLY A N 1
ATOM 949 C CA . GLY A 1 124 ? 0.745 -16.578 -29.312 1 98.75 124 GLY A CA 1
ATOM 950 C C . GLY A 1 124 ? 1.934 -16.641 -28.375 1 98.75 124 GLY A C 1
ATOM 951 O O . GLY A 1 124 ? 2.156 -17.672 -27.734 1 98.75 124 GLY A O 1
ATOM 952 N N . ALA A 1 125 ? 2.758 -15.625 -28.391 1 98.69 125 ALA A N 1
ATOM 953 C CA . ALA A 1 125 ? 3.977 -15.539 -27.594 1 98.69 125 ALA A CA 1
ATOM 954 C C . ALA A 1 125 ? 3.684 -14.984 -26.203 1 98.69 125 ALA A C 1
ATOM 956 O O . ALA A 1 125 ? 2.664 -14.328 -26 1 98.69 125 ALA A O 1
ATOM 957 N N . VAL A 1 126 ? 4.527 -15.328 -25.266 1 98.69 126 VAL A N 1
ATOM 958 C CA . VAL A 1 126 ? 4.445 -14.828 -23.891 1 98.69 126 VAL A CA 1
ATOM 959 C C . VAL A 1 126 ? 5.742 -14.109 -23.531 1 98.69 126 VAL A C 1
ATOM 961 O O . VAL A 1 126 ? 6.836 -14.648 -23.719 1 98.69 126 VAL A O 1
ATOM 964 N N . ARG A 1 127 ? 5.617 -12.906 -23.031 1 98.75 127 ARG A N 1
ATOM 965 C CA . ARG A 1 127 ? 6.797 -12.102 -22.719 1 98.75 127 ARG A CA 1
ATOM 966 C C . ARG A 1 127 ? 7.168 -12.234 -21.234 1 98.75 127 ARG A C 1
ATOM 968 O O . ARG A 1 127 ? 6.293 -12.219 -20.375 1 98.75 127 ARG A O 1
ATOM 975 N N . ASP A 1 128 ? 8.469 -12.234 -20.891 1 98.56 128 ASP A N 1
ATOM 976 C CA . ASP A 1 128 ? 8.992 -12.273 -19.531 1 98.56 128 ASP A CA 1
ATOM 977 C C . ASP A 1 128 ? 9.047 -10.875 -18.922 1 98.56 128 ASP A C 1
ATOM 979 O O . ASP A 1 128 ? 9.211 -9.883 -19.641 1 98.56 128 ASP A O 1
ATOM 983 N N . PRO A 1 129 ? 8.969 -10.844 -17.609 1 98.75 129 PRO A N 1
ATOM 984 C CA . PRO A 1 129 ? 8.773 -11.961 -16.672 1 98.75 129 PRO A CA 1
ATOM 985 C C . PRO A 1 129 ? 7.336 -12.469 -16.672 1 98.75 129 PRO A C 1
ATOM 987 O O . PRO A 1 129 ? 6.395 -11.688 -16.828 1 98.75 129 PRO A O 1
ATOM 990 N N . ILE A 1 130 ? 7.164 -13.789 -16.516 1 98.88 130 ILE A N 1
ATOM 991 C CA . ILE A 1 130 ? 5.855 -14.359 -16.219 1 98.88 130 ILE A CA 1
ATOM 992 C C . ILE A 1 130 ? 5.676 -14.469 -14.703 1 98.88 130 ILE A C 1
ATOM 994 O O . ILE A 1 130 ? 6.594 -14.164 -13.938 1 98.88 130 ILE A O 1
ATOM 998 N N . GLY A 1 131 ? 4.523 -14.836 -14.266 1 98.88 131 GLY A N 1
ATOM 999 C CA . GLY A 1 131 ? 4.23 -14.875 -12.844 1 98.88 131 GLY A CA 1
ATOM 1000 C C . GLY A 1 131 ? 4.516 -16.234 -12.211 1 98.88 131 GLY A C 1
ATOM 1001 O O . GLY A 1 131 ? 5.492 -16.891 -12.57 1 98.88 131 GLY A O 1
ATOM 1002 N N . ASN A 1 132 ? 3.725 -16.562 -11.234 1 98.81 132 ASN A N 1
ATOM 1003 C CA . ASN A 1 132 ? 3.82 -17.812 -10.484 1 98.81 132 ASN A CA 1
ATOM 1004 C C . ASN A 1 132 ? 3.203 -18.984 -11.242 1 98.81 132 ASN A C 1
ATOM 1006 O O . ASN A 1 132 ? 2.332 -19.688 -10.719 1 98.81 132 ASN A O 1
ATOM 1010 N N . ILE A 1 133 ? 3.756 -19.188 -12.469 1 98.62 133 ILE A N 1
ATOM 1011 C CA . ILE A 1 133 ? 3.154 -20.172 -13.352 1 98.62 133 ILE A CA 1
ATOM 1012 C C . ILE A 1 133 ? 4.25 -20.953 -14.086 1 98.62 133 ILE A C 1
ATOM 1014 O O . ILE A 1 133 ? 5.395 -20.484 -14.164 1 98.62 133 ILE A O 1
ATOM 1018 N N . ILE A 1 134 ? 3.879 -22.141 -14.57 1 97.88 134 ILE A N 1
ATOM 1019 C CA . ILE A 1 134 ? 4.711 -22.922 -15.477 1 97.88 134 ILE A CA 1
ATOM 1020 C C . ILE A 1 134 ? 3.865 -23.422 -16.656 1 97.88 134 ILE A C 1
ATOM 1022 O O . ILE A 1 134 ? 2.641 -23.516 -16.547 1 97.88 134 ILE A O 1
ATOM 1026 N N . GLU A 1 135 ? 4.562 -23.672 -17.719 1 97.56 135 GLU A N 1
ATOM 1027 C CA . GLU A 1 135 ? 3.906 -24.297 -18.859 1 97.56 135 GLU A CA 1
ATOM 1028 C C . GLU A 1 135 ? 3.744 -25.797 -18.641 1 97.56 135 GLU A C 1
ATOM 1030 O O . GLU A 1 135 ? 4.66 -26.469 -18.141 1 97.56 135 GLU A O 1
ATOM 1035 N N . VAL A 1 136 ? 2.584 -26.328 -18.953 1 96.56 136 VAL A N 1
ATOM 1036 C CA . VAL A 1 136 ? 2.314 -27.766 -18.906 1 96.56 136 VAL A CA 1
ATOM 1037 C C . VAL A 1 136 ? 1.8 -28.25 -20.25 1 96.56 136 VAL A C 1
ATOM 1039 O O . VAL A 1 136 ? 1.464 -27.438 -21.125 1 96.56 136 VAL A O 1
ATOM 1042 N N . ARG A 1 137 ? 1.801 -29.516 -20.422 1 95.12 137 ARG A N 1
ATOM 1043 C CA . ARG A 1 137 ? 1.294 -30.047 -21.688 1 95.12 137 ARG A CA 1
ATOM 1044 C C . ARG A 1 137 ? -0.141 -29.594 -21.938 1 95.12 137 ARG A C 1
ATOM 1046 O O . ARG A 1 137 ? -1.016 -29.797 -21.094 1 95.12 137 ARG A O 1
ATOM 1053 N N . SER A 1 138 ? -0.319 -29.031 -23.062 1 96.12 138 SER A N 1
ATOM 1054 C CA . SER A 1 138 ? -1.625 -28.484 -23.406 1 96.12 138 SER A CA 1
ATOM 1055 C C . SER A 1 138 ? -2.564 -29.578 -23.922 1 96.12 138 SER A C 1
ATOM 1057 O O . SER A 1 138 ? -2.148 -30.453 -24.672 1 96.12 138 SER A O 1
ATOM 1059 N N . ASP A 1 139 ? -3.785 -29.547 -23.516 1 95.06 139 ASP A N 1
ATOM 1060 C CA . ASP A 1 139 ? -4.832 -30.438 -24.047 1 95.06 139 ASP A CA 1
ATOM 1061 C C . ASP A 1 139 ? -5.613 -29.75 -25.156 1 95.06 139 ASP A C 1
ATOM 1063 O O . ASP A 1 139 ? -6.645 -30.266 -25.609 1 95.06 139 ASP A O 1
ATOM 1067 N N . ARG A 1 140 ? -5.176 -28.516 -25.531 1 96.75 140 ARG A N 1
ATOM 1068 C CA . ARG A 1 140 ? -5.734 -27.781 -26.656 1 96.75 140 ARG A CA 1
ATOM 1069 C C . ARG A 1 140 ? -4.691 -27.578 -27.75 1 96.75 140 ARG A C 1
ATOM 1071 O O . ARG A 1 140 ? -3.648 -26.969 -27.516 1 96.75 140 ARG A O 1
ATOM 1078 N N . ARG A 1 141 ? -5.027 -28.109 -28.938 1 96.81 141 ARG A N 1
ATOM 1079 C CA . ARG A 1 141 ? -4.102 -27.984 -30.062 1 96.81 141 ARG A CA 1
ATOM 1080 C C . ARG A 1 141 ? -3.836 -26.516 -30.391 1 96.81 141 ARG A C 1
ATOM 1082 O O . ARG A 1 141 ? -4.77 -25.719 -30.469 1 96.81 141 ARG A O 1
ATOM 1089 N N . GLY A 1 142 ? -2.555 -26.203 -30.469 1 97.31 142 GLY A N 1
ATOM 1090 C CA . GLY A 1 142 ? -2.174 -24.875 -30.906 1 97.31 142 GLY A CA 1
ATOM 1091 C C . GLY A 1 142 ? -2.031 -23.891 -29.75 1 97.31 142 GLY A C 1
ATOM 1092 O O . GLY A 1 142 ? -1.673 -22.734 -29.953 1 97.31 142 GLY A O 1
ATOM 1093 N N . TYR A 1 143 ? -2.299 -24.328 -28.562 1 98.31 143 TYR A N 1
ATOM 1094 C CA . TYR A 1 143 ? -2.211 -23.453 -27.406 1 98.31 143 TYR A CA 1
ATOM 1095 C C . TYR A 1 143 ? -1.137 -23.922 -26.438 1 98.31 143 TYR A C 1
ATOM 1097 O O . TYR A 1 143 ? -0.976 -25.125 -26.219 1 98.31 143 TYR A O 1
ATOM 1105 N N . LYS A 1 144 ? -0.399 -22.984 -25.906 1 98.19 144 LYS A N 1
ATOM 1106 C CA . LYS A 1 144 ? 0.348 -23.25 -24.688 1 98.19 144 LYS A CA 1
ATOM 1107 C C . LYS A 1 144 ? -0.57 -23.234 -23.469 1 98.19 144 LYS A C 1
ATOM 1109 O O . LYS A 1 144 ? -1.509 -22.422 -23.391 1 98.19 144 LYS A O 1
ATOM 1114 N N . LYS A 1 145 ? -0.301 -24.078 -22.516 1 97.88 145 LYS A N 1
ATOM 1115 C CA . LYS A 1 145 ? -1.093 -24.172 -21.297 1 97.88 145 LYS A CA 1
ATOM 1116 C C . LYS A 1 145 ? -0.245 -23.844 -20.078 1 97.88 145 LYS A C 1
ATOM 1118 O O . LYS A 1 145 ? 0.852 -24.391 -19.906 1 97.88 145 LYS A O 1
ATOM 1123 N N . PHE A 1 146 ? -0.713 -22.906 -19.219 1 98.38 146 PHE A N 1
ATOM 1124 C CA . PHE A 1 146 ? 0.008 -22.5 -18.031 1 98.38 146 PHE A CA 1
ATOM 1125 C C . PHE A 1 146 ? -0.837 -22.734 -16.781 1 98.38 146 PHE A C 1
ATOM 1127 O O . PHE A 1 146 ? -2.051 -22.531 -16.797 1 98.38 146 PHE A O 1
ATOM 1134 N N . MET A 1 147 ? -0.229 -23.141 -15.727 1 97.38 147 MET A N 1
ATOM 1135 C CA . MET A 1 147 ? -0.861 -23.344 -14.43 1 97.38 147 MET A CA 1
ATOM 1136 C C . MET A 1 147 ? 0.01 -22.797 -13.305 1 97.38 147 MET A C 1
ATOM 1138 O O . MET A 1 147 ? 1.221 -22.641 -13.477 1 97.38 147 MET A O 1
ATOM 1142 N N . SER A 1 148 ? -0.615 -22.5 -12.234 1 97.44 148 SER A N 1
ATOM 1143 C CA . SER A 1 148 ? 0.079 -21.953 -11.078 1 97.44 148 SER A CA 1
ATOM 1144 C C . SER A 1 148 ? 1.022 -22.984 -10.461 1 97.44 148 SER A C 1
ATOM 1146 O O . SER A 1 148 ? 0.647 -24.141 -10.273 1 97.44 148 SER A O 1
ATOM 1148 N N . VAL A 1 149 ? 2.258 -22.453 -10.133 1 97.38 149 VAL A N 1
ATOM 1149 C CA . VAL A 1 149 ? 3.223 -23.297 -9.43 1 97.38 149 VAL A CA 1
ATOM 1150 C C . VAL A 1 149 ? 2.633 -23.75 -8.094 1 97.38 149 VAL A C 1
ATOM 1152 O O . VAL A 1 149 ? 2.664 -24.938 -7.766 1 97.38 149 VAL A O 1
ATOM 1155 N N . THR A 1 150 ? 2.037 -22.828 -7.402 1 96.44 150 THR A N 1
ATOM 1156 C CA . THR A 1 150 ? 1.459 -23.094 -6.086 1 96.44 150 THR A CA 1
ATOM 1157 C C . THR A 1 150 ? 0.311 -24.094 -6.191 1 96.44 150 THR A C 1
ATOM 1159 O O . THR A 1 150 ? 0.218 -25.031 -5.391 1 96.44 150 THR A O 1
ATOM 1162 N N . ASP A 1 151 ? -0.52 -23.938 -7.156 1 95.25 151 ASP A N 1
ATOM 1163 C CA . ASP A 1 151 ? -1.665 -24.828 -7.332 1 95.25 151 ASP A CA 1
ATOM 1164 C C . ASP A 1 151 ? -1.214 -26.266 -7.59 1 95.25 151 ASP A C 1
ATOM 1166 O O . ASP A 1 151 ? -1.726 -27.203 -6.973 1 95.25 151 ASP A O 1
ATOM 1170 N N . ILE A 1 152 ? -0.238 -26.422 -8.461 1 94.94 152 ILE A N 1
ATOM 1171 C CA . ILE A 1 152 ? 0.274 -27.734 -8.812 1 94.94 152 ILE A CA 1
ATOM 1172 C C . ILE A 1 152 ? 0.836 -28.422 -7.566 1 94.94 152 ILE A C 1
ATOM 1174 O O . ILE A 1 152 ? 0.561 -29.594 -7.316 1 94.94 152 ILE A O 1
ATOM 1178 N N . LEU A 1 153 ? 1.56 -27.672 -6.762 1 94.31 153 LEU A N 1
ATOM 1179 C CA . LEU A 1 153 ? 2.268 -28.25 -5.625 1 94.31 153 LEU A CA 1
ATOM 1180 C C . LEU A 1 153 ? 1.308 -28.531 -4.473 1 94.31 153 LEU A C 1
ATOM 1182 O O . LEU A 1 153 ? 1.498 -29.484 -3.715 1 94.31 153 LEU A O 1
ATOM 1186 N N . MET A 1 154 ? 0.277 -27.766 -4.316 1 92.06 154 MET A N 1
ATOM 1187 C CA . MET A 1 154 ? -0.624 -27.906 -3.178 1 92.06 154 MET A CA 1
ATOM 1188 C C . MET A 1 154 ? -1.76 -28.875 -3.494 1 92.06 154 MET A C 1
ATOM 1190 O O . MET A 1 154 ? -2.264 -29.547 -2.604 1 92.06 154 MET A O 1
ATOM 1194 N N . ASN A 1 155 ? -2.172 -28.938 -4.719 1 86.5 155 ASN A N 1
ATOM 1195 C CA . ASN A 1 155 ? -3.369 -29.719 -5.039 1 86.5 155 ASN A CA 1
ATOM 1196 C C . ASN A 1 155 ? -3.047 -30.891 -5.953 1 86.5 155 ASN A C 1
ATOM 1198 O O . ASN A 1 155 ? -3.91 -31.734 -6.219 1 86.5 155 ASN A O 1
ATOM 1202 N N . GLY A 1 156 ? -1.812 -31.188 -6.195 1 73.62 156 GLY A N 1
ATOM 1203 C CA . GLY A 1 156 ? -1.383 -32.375 -6.926 1 73.62 156 GLY A CA 1
ATOM 1204 C C . GLY A 1 156 ? -1.998 -32.469 -8.312 1 73.62 156 GLY A C 1
ATOM 1205 O O . GLY A 1 156 ? -2.391 -33.562 -8.742 1 73.62 156 GLY A O 1
ATOM 1206 N N . LEU A 1 157 ? -2.133 -31.391 -9.031 1 64.12 157 LEU A N 1
ATOM 1207 C CA . LEU A 1 157 ? -2.82 -31.438 -10.312 1 64.12 157 LEU A CA 1
ATOM 1208 C C . LEU A 1 157 ? -2.018 -32.25 -11.328 1 64.12 157 LEU A C 1
ATOM 1210 O O . LEU A 1 157 ? -0.785 -32.25 -11.297 1 64.12 157 LEU A O 1
ATOM 1214 N N . ARG A 1 158 ? -2.73 -33.281 -11.891 1 65.44 158 ARG A N 1
ATOM 1215 C CA . ARG A 1 158 ? -2.127 -34.094 -12.945 1 65.44 158 ARG A CA 1
ATOM 1216 C C . ARG A 1 158 ? -1.653 -33.219 -14.102 1 65.44 158 ARG A C 1
ATOM 1218 O O . ARG A 1 158 ? -2.467 -32.719 -14.867 1 65.44 158 ARG A O 1
ATOM 1225 N N . ALA A 1 159 ? -0.502 -32.562 -13.938 1 74.94 159 ALA A N 1
ATOM 1226 C CA . ALA A 1 159 ? 0.115 -31.688 -14.953 1 74.94 159 ALA A CA 1
ATOM 1227 C C . ALA A 1 159 ? 1.43 -32.281 -15.445 1 74.94 159 ALA A C 1
ATOM 1229 O O . ALA A 1 159 ? 2.148 -32.938 -14.68 1 74.94 159 ALA A O 1
ATOM 1230 N N . GLU A 1 160 ? 1.555 -32.438 -16.766 1 85.5 160 GLU A N 1
ATOM 1231 C CA . GLU A 1 160 ? 2.854 -32.75 -17.344 1 85.5 160 GLU A CA 1
ATOM 1232 C C . GLU A 1 160 ? 3.643 -31.5 -17.703 1 85.5 160 GLU A C 1
ATOM 1234 O O . GLU A 1 160 ? 3.447 -30.922 -18.766 1 85.5 160 GLU A O 1
ATOM 1239 N N . PRO A 1 161 ? 4.527 -31.141 -16.766 1 87.94 161 PRO A N 1
ATOM 1240 C CA . PRO A 1 161 ? 5.227 -29.875 -16.984 1 87.94 161 PRO A CA 1
ATOM 1241 C C . PRO A 1 161 ? 6.184 -29.922 -18.172 1 87.94 161 PRO A C 1
ATOM 1243 O O . PRO A 1 161 ? 6.703 -30.984 -18.5 1 87.94 161 PRO A O 1
ATOM 1246 N N . VAL A 1 162 ? 6.324 -28.781 -18.797 1 87.06 162 VAL A N 1
ATOM 1247 C CA . VAL A 1 162 ? 7.289 -28.609 -19.875 1 87.06 162 VAL A CA 1
ATOM 1248 C C . VAL A 1 162 ? 8.586 -28.031 -19.328 1 87.06 162 VAL A C 1
ATOM 1250 O O . VAL A 1 162 ? 8.602 -26.922 -18.781 1 87.06 162 VAL A O 1
ATOM 1253 N N . ASN A 1 163 ? 9.727 -28.766 -19.391 1 87.12 163 ASN A N 1
ATOM 1254 C CA . ASN A 1 163 ? 11.047 -28.359 -18.922 1 87.12 163 ASN A CA 1
ATOM 1255 C C . ASN A 1 163 ? 11.062 -28.125 -17.422 1 87.12 163 ASN A C 1
ATOM 1257 O O . ASN A 1 163 ? 11.75 -27.219 -16.938 1 87.12 163 ASN A O 1
ATOM 1261 N N . VAL A 1 164 ? 10.219 -28.734 -16.734 1 90.94 164 VAL A N 1
ATOM 1262 C CA . VAL A 1 164 ? 10.109 -28.734 -15.273 1 90.94 164 VAL A CA 1
ATOM 1263 C C . VAL A 1 164 ? 10.031 -30.172 -14.766 1 90.94 164 VAL A C 1
ATOM 1265 O O . VAL A 1 164 ? 9.336 -31.016 -15.344 1 90.94 164 VAL A O 1
ATOM 1268 N N . THR A 1 165 ? 10.797 -30.547 -13.836 1 91.19 165 THR A N 1
ATOM 1269 C CA . THR A 1 165 ? 10.781 -31.875 -13.234 1 91.19 165 THR A CA 1
ATOM 1270 C C . THR A 1 165 ? 10 -31.859 -11.922 1 91.19 165 THR A C 1
ATOM 1272 O O . THR A 1 165 ? 10.234 -31.016 -11.055 1 91.19 165 THR A O 1
ATOM 1275 N N . LEU A 1 166 ? 9.062 -32.719 -11.852 1 89.75 166 LEU A N 1
ATOM 1276 C CA . LEU A 1 166 ? 8.273 -32.875 -10.641 1 89.75 166 LEU A CA 1
ATOM 1277 C C . LEU A 1 166 ? 8.602 -34.219 -9.945 1 89.75 166 LEU A C 1
ATOM 1279 O O . LEU A 1 166 ? 8.492 -35.281 -10.547 1 89.75 166 LEU A O 1
ATOM 1283 N N . GLU A 1 167 ? 9.148 -34.094 -8.812 1 86.75 167 GLU A N 1
ATOM 1284 C CA . GLU A 1 167 ? 9.391 -35.25 -7.918 1 86.75 167 GLU A CA 1
ATOM 1285 C C . GLU A 1 167 ? 8.578 -35.125 -6.633 1 86.75 167 GLU A C 1
ATOM 1287 O O . GLU A 1 167 ? 8.039 -34.031 -6.332 1 86.75 167 GLU A O 1
ATOM 1292 N N . PRO A 1 168 ? 8.391 -36.219 -5.938 1 86.75 168 PRO A N 1
ATOM 1293 C CA . PRO A 1 168 ? 7.684 -36.094 -4.66 1 86.75 168 PRO A CA 1
ATOM 1294 C C . PRO A 1 168 ? 8.312 -35.062 -3.744 1 86.75 168 PRO A C 1
ATOM 1296 O O . PRO A 1 168 ? 9.484 -35.156 -3.383 1 86.75 168 PRO A O 1
ATOM 1299 N N . GLY A 1 169 ? 7.586 -34.031 -3.551 1 90.5 169 GLY A N 1
ATOM 1300 C CA . GLY A 1 169 ? 8 -33.031 -2.598 1 90.5 169 GLY A CA 1
ATOM 1301 C C . GLY A 1 169 ? 8.922 -31.969 -3.203 1 90.5 169 GLY A C 1
ATOM 1302 O O . GLY A 1 169 ? 9.445 -31.109 -2.494 1 90.5 169 GLY A O 1
ATOM 1303 N N . ARG A 1 170 ? 9.141 -32.094 -4.539 1 94.94 170 ARG A N 1
ATOM 1304 C CA . ARG A 1 170 ? 10.117 -31.172 -5.121 1 94.94 170 ARG A CA 1
ATOM 1305 C C . ARG A 1 170 ? 9.766 -30.844 -6.57 1 94.94 170 ARG A C 1
ATOM 1307 O O . ARG A 1 170 ? 9.367 -31.734 -7.332 1 94.94 170 ARG A O 1
ATOM 1314 N N . MET A 1 171 ? 9.844 -29.562 -6.879 1 96.19 171 MET A N 1
ATOM 1315 C CA . MET A 1 171 ? 9.734 -29.078 -8.25 1 96.19 171 MET A CA 1
ATOM 1316 C C . MET A 1 171 ? 11.016 -28.375 -8.688 1 96.19 171 MET A C 1
ATOM 1318 O O . MET A 1 171 ? 11.492 -27.469 -8.023 1 96.19 171 MET A O 1
ATOM 1322 N N . VAL A 1 172 ? 11.609 -28.922 -9.797 1 97.62 172 VAL A N 1
ATOM 1323 C CA . VAL A 1 172 ? 12.812 -28.297 -10.344 1 97.62 172 VAL A CA 1
ATOM 1324 C C . VAL A 1 172 ? 12.484 -27.609 -11.664 1 97.62 172 VAL A C 1
ATOM 1326 O O . VAL A 1 172 ? 12.062 -28.266 -12.625 1 97.62 172 VAL A O 1
ATOM 1329 N N . ILE A 1 173 ? 12.641 -26.297 -11.734 1 97.88 173 ILE A N 1
ATOM 1330 C CA . ILE A 1 173 ? 12.273 -25.484 -12.883 1 97.88 173 ILE A CA 1
ATOM 1331 C C . ILE A 1 173 ? 13.523 -25.047 -13.633 1 97.88 173 ILE A C 1
ATOM 1333 O O . ILE A 1 173 ? 14.367 -24.328 -13.086 1 97.88 173 ILE A O 1
ATOM 1337 N N . ASP A 1 174 ? 13.672 -25.469 -14.82 1 96.94 174 ASP A N 1
ATOM 1338 C CA . ASP A 1 174 ? 14.781 -25.109 -15.688 1 96.94 174 ASP A CA 1
ATOM 1339 C C . ASP A 1 174 ? 14.289 -24.781 -17.094 1 96.94 174 ASP A C 1
ATOM 1341 O O . ASP A 1 174 ? 14.812 -25.312 -18.078 1 96.94 174 ASP A O 1
ATOM 1345 N N . ASP A 1 175 ? 13.281 -23.922 -17.25 1 96.94 175 ASP A N 1
ATOM 1346 C CA . ASP A 1 175 ? 12.594 -23.703 -18.516 1 96.94 175 ASP A CA 1
ATOM 1347 C C . ASP A 1 175 ? 13.016 -22.391 -19.172 1 96.94 175 ASP A C 1
ATOM 1349 O O . ASP A 1 175 ? 12.531 -22.031 -20.25 1 96.94 175 ASP A O 1
ATOM 1353 N N . GLY A 1 176 ? 13.859 -21.625 -18.469 1 97.12 176 GLY A N 1
ATOM 1354 C CA . GLY A 1 176 ? 14.461 -20.438 -19.062 1 97.12 176 GLY A CA 1
ATOM 1355 C C . GLY A 1 176 ? 13.656 -19.172 -18.812 1 97.12 176 GLY A C 1
ATOM 1356 O O . GLY A 1 176 ? 14.102 -18.078 -19.156 1 97.12 176 GLY A O 1
ATOM 1357 N N . HIS A 1 177 ? 12.453 -19.219 -18.25 1 98.12 177 HIS A N 1
ATOM 1358 C CA . HIS A 1 177 ? 11.633 -18.047 -17.969 1 98.12 177 HIS A CA 1
ATOM 1359 C C . HIS A 1 177 ? 12.102 -17.344 -16.703 1 98.12 177 HIS A C 1
ATOM 1361 O O . HIS A 1 177 ? 12.523 -18 -15.742 1 98.12 177 HIS A O 1
ATOM 1367 N N . VAL A 1 178 ? 12.016 -15.969 -16.703 1 98.81 178 VAL A N 1
ATOM 1368 C CA . VAL A 1 178 ? 12.094 -15.18 -15.477 1 98.81 178 VAL A CA 1
ATOM 1369 C C . VAL A 1 178 ? 10.711 -15.07 -14.836 1 98.81 178 VAL A C 1
ATOM 1371 O O . VAL A 1 178 ? 9.719 -14.852 -15.539 1 98.81 178 VAL A O 1
ATOM 1374 N N . ARG A 1 179 ? 10.648 -15.148 -13.461 1 98.81 179 ARG A N 1
ATOM 1375 C CA . ARG A 1 179 ? 9.328 -15.203 -12.844 1 98.81 179 ARG A CA 1
ATOM 1376 C C . ARG A 1 179 ? 9.195 -14.164 -11.734 1 98.81 179 ARG A C 1
ATOM 1378 O O . ARG A 1 179 ? 10.125 -13.953 -10.961 1 98.81 179 ARG A O 1
ATOM 1385 N N . ASP A 1 180 ? 8.031 -13.547 -11.758 1 98.69 180 ASP A N 1
ATOM 1386 C CA . ASP A 1 180 ? 7.566 -12.797 -10.602 1 98.69 180 ASP A CA 1
ATOM 1387 C C . ASP A 1 180 ? 6.797 -13.695 -9.633 1 98.69 180 ASP A C 1
ATOM 1389 O O . ASP A 1 180 ? 6.113 -14.625 -10.055 1 98.69 180 ASP A O 1
ATOM 1393 N N . THR A 1 181 ? 6.945 -13.43 -8.328 1 98.88 181 THR A N 1
ATOM 1394 C CA . THR A 1 181 ? 6.109 -13.945 -7.25 1 98.88 181 THR A CA 1
ATOM 1395 C C . THR A 1 181 ? 6.16 -15.469 -7.207 1 98.88 181 THR A C 1
ATOM 1397 O O . THR A 1 181 ? 5.148 -16.125 -6.93 1 98.88 181 THR A O 1
ATOM 1400 N N . LEU A 1 182 ? 7.312 -16.031 -7.641 1 98.88 182 LEU A N 1
ATOM 1401 C CA . LEU A 1 182 ? 7.484 -17.484 -7.559 1 98.88 182 LEU A CA 1
ATOM 1402 C C . LEU A 1 182 ? 7.242 -17.969 -6.137 1 98.88 182 LEU A C 1
ATOM 1404 O O . LEU A 1 182 ? 7.848 -17.469 -5.188 1 98.88 182 LEU A O 1
ATOM 1408 N N . GLY A 1 183 ? 6.328 -18.891 -5.953 1 98.62 183 GLY A N 1
ATOM 1409 C CA . GLY A 1 183 ? 6.035 -19.453 -4.645 1 98.62 183 GLY A CA 1
ATOM 1410 C C . GLY A 1 183 ? 4.98 -18.688 -3.881 1 98.62 183 GLY A C 1
ATOM 1411 O O . GLY A 1 183 ? 4.766 -18.922 -2.691 1 98.62 183 GLY A O 1
ATOM 1412 N N . ALA A 1 184 ? 4.281 -17.797 -4.574 1 98.5 184 ALA A N 1
ATOM 1413 C CA . ALA A 1 184 ? 3.256 -16.984 -3.93 1 98.5 184 ALA A CA 1
ATOM 1414 C C . ALA A 1 184 ? 2.25 -17.859 -3.184 1 98.5 184 ALA A C 1
ATOM 1416 O O . ALA A 1 184 ? 1.691 -18.797 -3.754 1 98.5 184 ALA A O 1
ATOM 1417 N N . ARG A 1 185 ? 2.066 -17.625 -1.875 1 97.69 185 ARG A N 1
ATOM 1418 C CA . ARG A 1 185 ? 1.054 -18.203 -0.998 1 97.69 185 ARG A CA 1
ATOM 1419 C C . ARG A 1 185 ? 1.258 -19.703 -0.844 1 97.69 185 ARG A C 1
ATOM 1421 O O . ARG A 1 185 ? 0.323 -20.438 -0.499 1 97.69 185 ARG A O 1
ATOM 1428 N N . LEU A 1 186 ? 2.457 -20.203 -1.155 1 98.06 186 LEU A N 1
ATOM 1429 C CA . LEU A 1 186 ? 2.762 -21.625 -0.957 1 98.06 186 LEU A CA 1
ATOM 1430 C C . LEU A 1 186 ? 2.568 -22.016 0.503 1 98.06 186 LEU A C 1
ATOM 1432 O O . LEU A 1 186 ? 3.068 -21.344 1.406 1 98.06 186 LEU A O 1
ATOM 1436 N N . ASP A 1 187 ? 1.798 -23.078 0.799 1 97.5 187 ASP A N 1
ATOM 1437 C CA . ASP A 1 187 ? 1.512 -23.562 2.146 1 97.5 187 ASP A CA 1
ATOM 1438 C C . ASP A 1 187 ? 1.561 -25.078 2.207 1 97.5 187 ASP A C 1
ATOM 1440 O O . ASP A 1 187 ? 0.586 -25.719 2.604 1 97.5 187 ASP A O 1
ATOM 1444 N N . ALA A 1 188 ? 2.66 -25.562 1.761 1 96.12 188 ALA A N 1
ATOM 1445 C CA . ALA A 1 188 ? 2.939 -27 1.784 1 96.12 188 ALA A CA 1
ATOM 1446 C C . ALA A 1 188 ? 4.43 -27.266 1.986 1 96.12 188 ALA A C 1
ATOM 1448 O O . ALA A 1 188 ? 5.27 -26.469 1.566 1 96.12 188 ALA A O 1
ATOM 1449 N N . ASP A 1 189 ? 4.754 -28.375 2.633 1 96.31 189 ASP A N 1
ATOM 1450 C CA . ASP A 1 189 ? 6.145 -28.734 2.902 1 96.31 189 ASP A CA 1
ATOM 1451 C C . ASP A 1 189 ? 6.805 -29.344 1.664 1 96.31 189 ASP A C 1
ATOM 1453 O O . ASP A 1 189 ? 7.074 -30.547 1.623 1 96.31 189 ASP A O 1
ATOM 1457 N N . VAL A 1 190 ? 7.055 -28.469 0.697 1 97.25 190 VAL A N 1
ATOM 1458 C CA . VAL A 1 190 ? 7.672 -28.859 -0.565 1 97.25 190 VAL A CA 1
ATOM 1459 C C . VAL A 1 190 ? 8.805 -27.891 -0.909 1 97.25 190 VAL A C 1
ATOM 1461 O O . VAL A 1 190 ? 8.93 -26.828 -0.285 1 97.25 190 VAL A O 1
ATOM 1464 N N . GLU A 1 191 ? 9.602 -28.344 -1.928 1 98 191 GLU A N 1
ATOM 1465 C CA . GLU A 1 191 ? 10.711 -27.5 -2.361 1 98 191 GLU A CA 1
ATOM 1466 C C . GLU A 1 191 ? 10.594 -27.141 -3.84 1 98 191 GLU A C 1
ATOM 1468 O O . GLU A 1 191 ? 10.297 -28.016 -4.668 1 98 191 GLU A O 1
ATOM 1473 N N . ILE A 1 192 ? 10.719 -25.891 -4.164 1 98.69 192 ILE A N 1
ATOM 1474 C CA . ILE A 1 192 ? 10.859 -25.391 -5.527 1 98.69 192 ILE A CA 1
ATOM 1475 C C . ILE A 1 192 ? 12.312 -25 -5.789 1 98.69 192 ILE A C 1
ATOM 1477 O O . ILE A 1 192 ? 12.891 -24.219 -5.039 1 98.69 192 ILE A O 1
ATOM 1481 N N . ILE A 1 193 ? 12.953 -25.562 -6.77 1 98.69 193 ILE A N 1
ATOM 1482 C CA . ILE A 1 193 ? 14.273 -25.156 -7.223 1 98.69 193 ILE A CA 1
ATOM 1483 C C . ILE A 1 193 ? 14.172 -24.5 -8.602 1 98.69 193 ILE A C 1
ATOM 1485 O O . ILE A 1 193 ? 13.688 -25.125 -9.547 1 98.69 193 ILE A O 1
ATOM 1489 N N . HIS A 1 194 ? 14.484 -23.281 -8.719 1 98.81 194 HIS A N 1
ATOM 1490 C CA . HIS A 1 194 ? 14.414 -22.516 -9.961 1 98.81 194 HIS A CA 1
ATOM 1491 C C . HIS A 1 194 ? 15.812 -22.188 -10.492 1 98.81 194 HIS A C 1
ATOM 1493 O O . HIS A 1 194 ? 16.578 -21.5 -9.828 1 98.81 194 HIS A O 1
ATOM 1499 N N . HIS A 1 195 ? 16.141 -22.734 -11.641 1 98.31 195 HIS A N 1
ATOM 1500 C CA . HIS A 1 195 ? 17.391 -22.391 -12.289 1 98.31 195 HIS A CA 1
ATOM 1501 C C . HIS A 1 195 ? 17.266 -21.125 -13.117 1 98.31 195 HIS A C 1
ATOM 1503 O O . HIS A 1 195 ? 16.422 -21.047 -14.031 1 98.31 195 HIS A O 1
ATOM 1509 N N . GLY A 1 196 ? 18.047 -20.141 -12.789 1 98.38 196 GLY A N 1
ATOM 1510 C CA . GLY A 1 196 ? 17.969 -18.844 -13.438 1 98.38 196 GLY A CA 1
ATOM 1511 C C . GLY A 1 196 ? 17.422 -17.75 -12.531 1 98.38 196 GLY A C 1
ATOM 1512 O O . GLY A 1 196 ? 17.047 -18.016 -11.391 1 98.38 196 GLY A O 1
ATOM 1513 N N . ASN A 1 197 ? 17.391 -16.484 -13.047 1 98.81 197 ASN A N 1
ATOM 1514 C CA . ASN A 1 197 ? 17 -15.336 -12.25 1 98.81 197 ASN A CA 1
ATOM 1515 C C . ASN A 1 197 ? 15.477 -15.297 -12.055 1 98.81 197 ASN A C 1
ATOM 1517 O O . ASN A 1 197 ? 14.727 -15.812 -12.883 1 98.81 197 ASN A O 1
ATOM 1521 N N . VAL A 1 198 ? 15.062 -14.766 -10.961 1 98.88 198 VAL A N 1
ATOM 1522 C CA . VAL A 1 198 ? 13.688 -14.352 -10.711 1 98.88 198 VAL A CA 1
ATOM 1523 C C . VAL A 1 198 ? 13.625 -12.836 -10.523 1 98.88 198 VAL A C 1
ATOM 1525 O O . VAL A 1 198 ? 14.664 -12.164 -10.523 1 98.88 198 VAL A O 1
ATOM 1528 N N . ASP A 1 199 ? 12.414 -12.375 -10.477 1 98.06 199 ASP A N 1
ATOM 1529 C CA . ASP A 1 199 ? 12.297 -10.922 -10.414 1 98.06 199 ASP A CA 1
ATOM 1530 C C . ASP A 1 199 ? 11.5 -10.484 -9.188 1 98.06 199 ASP A C 1
ATOM 1532 O O . ASP A 1 199 ? 11.914 -10.727 -8.055 1 98.06 199 ASP A O 1
ATOM 1536 N N . LEU A 1 200 ? 10.375 -10.031 -9.305 1 97.88 200 LEU A N 1
ATOM 1537 C CA . LEU A 1 200 ? 9.625 -9.305 -8.281 1 97.88 200 LEU A CA 1
ATOM 1538 C C . LEU A 1 200 ? 9.016 -10.266 -7.27 1 97.88 200 LEU A C 1
ATOM 1540 O O . LEU A 1 200 ? 8.359 -11.234 -7.648 1 97.88 200 LEU A O 1
ATOM 1544 N N . SER A 1 201 ? 9.219 -10.039 -5.918 1 98.62 201 SER A N 1
ATOM 1545 C CA . SER A 1 201 ? 8.422 -10.523 -4.797 1 98.62 201 SER A CA 1
ATOM 1546 C C . SER A 1 201 ? 8.414 -12.047 -4.738 1 98.62 201 SER A C 1
ATOM 1548 O O . SER A 1 201 ? 7.371 -12.664 -4.527 1 98.62 201 SER A O 1
ATOM 1550 N N . THR A 1 202 ? 9.57 -12.633 -4.977 1 98.94 202 THR A N 1
ATOM 1551 C CA . THR A 1 202 ? 9.703 -14.07 -4.809 1 98.94 202 THR A CA 1
ATOM 1552 C C . THR A 1 202 ? 9.297 -14.492 -3.398 1 98.94 202 THR A C 1
ATOM 1554 O O . THR A 1 202 ? 9.742 -13.906 -2.414 1 98.94 202 THR A O 1
ATOM 1557 N N . GLY A 1 203 ? 8.352 -15.422 -3.258 1 98.88 203 GLY A N 1
ATOM 1558 C CA . GLY A 1 203 ? 7.949 -15.977 -1.973 1 98.88 203 GLY A CA 1
ATOM 1559 C C . GLY A 1 203 ? 6.887 -15.156 -1.275 1 98.88 203 GLY A C 1
ATOM 1560 O O . GLY A 1 203 ? 6.609 -15.359 -0.091 1 98.88 203 GLY A O 1
ATOM 1561 N N . ILE A 1 204 ? 6.23 -14.281 -2.004 1 98.44 204 ILE A N 1
ATOM 1562 C CA . ILE A 1 204 ? 5.27 -13.375 -1.382 1 98.44 204 ILE A CA 1
ATOM 1563 C C . ILE A 1 204 ? 4.148 -14.18 -0.73 1 98.44 204 ILE A C 1
ATOM 1565 O O . ILE A 1 204 ? 3.562 -15.062 -1.36 1 98.44 204 ILE A O 1
ATOM 1569 N N . LEU A 1 205 ? 3.838 -13.961 0.523 1 97.56 205 LEU A N 1
ATOM 1570 C CA . LEU A 1 205 ? 2.73 -14.508 1.302 1 97.56 205 LEU A CA 1
ATOM 1571 C C . LEU A 1 205 ? 2.873 -16.016 1.468 1 97.56 205 LEU A C 1
ATOM 1573 O O . LEU A 1 205 ? 1.879 -16.719 1.661 1 97.56 205 LEU A O 1
ATOM 1577 N N . MET A 1 206 ? 4.105 -16.531 1.247 1 98.25 206 MET A N 1
ATOM 1578 C CA . MET A 1 206 ? 4.375 -17.938 1.488 1 98.25 206 MET A CA 1
ATOM 1579 C C . MET A 1 206 ? 4.258 -18.266 2.973 1 98.25 206 MET A C 1
ATOM 1581 O O . MET A 1 206 ? 4.664 -17.484 3.824 1 98.25 206 MET A O 1
ATOM 1585 N N . ARG A 1 207 ? 3.775 -19.422 3.328 1 98.25 207 ARG A N 1
ATOM 1586 C CA . ARG A 1 207 ? 3.578 -19.812 4.719 1 98.25 207 ARG A CA 1
ATOM 1587 C C . ARG A 1 207 ? 4.418 -21.031 5.074 1 98.25 207 ARG A C 1
ATOM 1589 O O . ARG A 1 207 ? 4.84 -21.203 6.219 1 98.25 207 ARG A O 1
ATOM 1596 N N . ARG A 1 208 ? 4.586 -21.922 4.148 1 98.38 208 ARG A N 1
ATOM 1597 C CA . ARG A 1 208 ? 5.363 -23.141 4.344 1 98.38 208 ARG A CA 1
ATOM 1598 C C . ARG A 1 208 ? 6.109 -23.531 3.068 1 98.38 208 ARG A C 1
ATOM 1600 O O . ARG A 1 208 ? 5.738 -23.109 1.974 1 98.38 208 ARG A O 1
ATOM 1607 N N . GLY A 1 209 ? 7.16 -24.297 3.207 1 98.62 209 GLY A N 1
ATOM 1608 C CA . GLY A 1 209 ? 7.93 -24.797 2.08 1 98.62 209 GLY A CA 1
ATOM 1609 C C . GLY A 1 209 ? 9.227 -24.047 1.86 1 98.62 209 GLY A C 1
ATOM 1610 O O . GLY A 1 209 ? 9.641 -23.266 2.711 1 98.62 209 GLY A O 1
ATOM 1611 N N . THR A 1 210 ? 9.898 -24.406 0.711 1 98.81 210 THR A N 1
ATOM 1612 C CA . THR A 1 210 ? 11.172 -23.781 0.375 1 98.81 210 THR A CA 1
ATOM 1613 C C . THR A 1 210 ? 11.211 -23.375 -1.097 1 98.81 210 THR A C 1
ATOM 1615 O O . THR A 1 210 ? 10.812 -24.156 -1.966 1 98.81 210 THR A O 1
ATOM 1618 N N . VAL A 1 211 ? 11.555 -22.203 -1.374 1 98.94 211 VAL A N 1
ATOM 1619 C CA . VAL A 1 211 ? 11.867 -21.75 -2.725 1 98.94 211 VAL A CA 1
ATOM 1620 C C . VAL A 1 211 ? 13.359 -21.422 -2.826 1 98.94 211 VAL A C 1
ATOM 1622 O O . VAL A 1 211 ? 13.859 -20.562 -2.109 1 98.94 211 VAL A O 1
ATOM 1625 N N . ARG A 1 212 ? 14.07 -22.156 -3.635 1 98.88 212 ARG A N 1
ATOM 1626 C CA . ARG A 1 212 ? 15.492 -21.922 -3.865 1 98.88 212 ARG A CA 1
ATOM 1627 C C . ARG A 1 212 ? 15.75 -21.453 -5.293 1 98.88 212 ARG A C 1
ATOM 1629 O O . ARG A 1 212 ? 15.367 -22.125 -6.254 1 98.88 212 ARG A O 1
ATOM 1636 N N . VAL A 1 213 ? 16.312 -20.328 -5.465 1 98.94 213 VAL A N 1
ATOM 1637 C CA . VAL A 1 213 ? 16.609 -19.719 -6.766 1 98.94 213 VAL A CA 1
ATOM 1638 C C . VAL A 1 213 ? 18.109 -19.781 -7.035 1 98.94 213 VAL A C 1
ATOM 1640 O O . VAL A 1 213 ? 18.906 -19.234 -6.27 1 98.94 213 VAL A O 1
ATOM 1643 N N . MET A 1 214 ? 18.484 -20.531 -8.008 1 98.75 214 MET A N 1
ATOM 1644 C CA . MET A 1 214 ? 19.875 -20.562 -8.453 1 98.75 214 MET A CA 1
ATOM 1645 C C . MET A 1 214 ? 20.172 -19.406 -9.391 1 98.75 214 MET A C 1
ATOM 1647 O O . MET A 1 214 ? 20.438 -19.609 -10.578 1 98.75 214 MET A O 1
ATOM 1651 N N . GLY A 1 215 ? 20.125 -18.203 -8.922 1 98.81 215 GLY A N 1
ATOM 1652 C CA . GLY A 1 215 ? 20.297 -16.938 -9.625 1 98.81 215 GLY A CA 1
ATOM 1653 C C . GLY A 1 215 ? 19.938 -15.734 -8.773 1 98.81 215 GLY A C 1
ATOM 1654 O O . GLY A 1 215 ? 19.781 -15.852 -7.559 1 98.81 215 GLY A O 1
ATOM 1655 N N . ASP A 1 216 ? 19.859 -14.531 -9.406 1 98.94 216 ASP A N 1
ATOM 1656 C CA . ASP A 1 216 ? 19.531 -13.297 -8.711 1 98.94 216 ASP A CA 1
ATOM 1657 C C . ASP A 1 216 ? 18.016 -13.117 -8.586 1 98.94 216 ASP A C 1
ATOM 1659 O O . ASP A 1 216 ? 17.25 -13.766 -9.305 1 98.94 216 ASP A O 1
ATOM 1663 N N . ALA A 1 217 ? 17.609 -12.344 -7.625 1 98.88 217 ALA A N 1
ATOM 1664 C CA . ALA A 1 217 ? 16.203 -12.008 -7.438 1 98.88 217 ALA A CA 1
ATOM 1665 C C . ALA A 1 217 ? 15.984 -10.5 -7.496 1 98.88 217 ALA A C 1
ATOM 1667 O O . ALA A 1 217 ? 16.891 -9.727 -7.207 1 98.88 217 ALA A O 1
ATOM 1668 N N . GLY A 1 218 ? 14.82 -10.125 -7.949 1 98.38 218 GLY A N 1
ATOM 1669 C CA . GLY A 1 218 ? 14.477 -8.719 -8.016 1 98.38 218 GLY A CA 1
ATOM 1670 C C . GLY A 1 218 ? 14.055 -8.141 -6.68 1 98.38 218 GLY A C 1
ATOM 1671 O O . GLY A 1 218 ? 14.539 -8.57 -5.633 1 98.38 218 GLY A O 1
ATOM 1672 N N . LYS A 1 219 ? 13.273 -7.09 -6.762 1 97.81 219 LYS A N 1
ATOM 1673 C CA . LYS A 1 219 ? 12.859 -6.352 -5.574 1 97.81 219 LYS A CA 1
ATOM 1674 C C . LYS A 1 219 ? 11.852 -7.152 -4.754 1 97.81 219 LYS A C 1
ATOM 1676 O O . LYS A 1 219 ? 11.195 -8.062 -5.273 1 97.81 219 LYS A O 1
ATOM 1681 N N . ASN A 1 220 ? 11.703 -6.875 -3.469 1 98.19 220 ASN A N 1
ATOM 1682 C CA . ASN A 1 220 ? 10.656 -7.34 -2.566 1 98.19 220 ASN A CA 1
ATOM 1683 C C . ASN A 1 220 ? 10.727 -8.852 -2.355 1 98.19 220 ASN A C 1
ATOM 1685 O O . ASN A 1 220 ? 9.695 -9.5 -2.139 1 98.19 220 ASN A O 1
ATOM 1689 N N . THR A 1 221 ? 11.922 -9.406 -2.602 1 98.88 221 THR A N 1
ATOM 1690 C CA . THR A 1 221 ? 12.07 -10.828 -2.311 1 98.88 221 THR A CA 1
ATOM 1691 C C . THR A 1 221 ? 11.711 -11.125 -0.856 1 98.88 221 THR A C 1
ATOM 1693 O O . THR A 1 221 ? 12.195 -10.445 0.055 1 98.88 221 THR A O 1
ATOM 1696 N N . GLY A 1 222 ? 10.789 -12 -0.62 1 98.81 222 GLY A N 1
ATOM 1697 C CA . GLY A 1 222 ? 10.375 -12.344 0.731 1 98.81 222 GLY A CA 1
ATOM 1698 C C . GLY A 1 222 ? 9.367 -11.375 1.31 1 98.81 222 GLY A C 1
ATOM 1699 O O . GLY A 1 222 ? 9.18 -11.312 2.527 1 98.81 222 GLY A O 1
ATOM 1700 N N . ALA A 1 223 ? 8.742 -10.57 0.413 1 98.19 223 ALA A N 1
ATOM 1701 C CA . ALA A 1 223 ? 7.711 -9.648 0.876 1 98.19 223 ALA A CA 1
ATOM 1702 C C . ALA A 1 223 ? 6.555 -10.406 1.521 1 98.19 223 ALA A C 1
ATOM 1704 O O . ALA A 1 223 ? 6.078 -11.414 0.979 1 98.19 223 ALA A O 1
ATOM 1705 N N . LEU A 1 224 ? 6.109 -9.953 2.727 1 96.94 224 LEU A N 1
ATOM 1706 C CA . LEU A 1 224 ? 4.969 -10.5 3.453 1 96.94 224 LEU A CA 1
ATOM 1707 C C . LEU A 1 224 ? 5.16 -11.992 3.727 1 96.94 224 LEU A C 1
ATOM 1709 O O . LEU A 1 224 ? 4.184 -12.719 3.902 1 96.94 224 LEU A O 1
ATOM 1713 N N . LEU A 1 225 ? 6.461 -12.453 3.693 1 98.69 225 LEU A N 1
ATOM 1714 C CA . LEU A 1 225 ? 6.754 -13.844 4.027 1 98.69 225 LEU A CA 1
ATOM 1715 C C . LEU A 1 225 ? 6.215 -14.195 5.41 1 98.69 225 LEU A C 1
ATOM 1717 O O . LEU A 1 225 ? 6.469 -13.484 6.383 1 98.69 225 LEU A O 1
ATOM 1721 N N . SER A 1 226 ? 5.473 -15.266 5.523 1 98.19 226 SER A N 1
ATOM 1722 C CA . SER A 1 226 ? 4.773 -15.594 6.762 1 98.19 226 SER A CA 1
ATOM 1723 C C . SER A 1 226 ? 5.176 -16.969 7.277 1 98.19 226 SER A C 1
ATOM 1725 O O . SER A 1 226 ? 4.543 -17.516 8.188 1 98.19 226 SER A O 1
ATOM 1727 N N . GLY A 1 227 ? 6.113 -17.516 6.684 1 98.56 227 GLY A N 1
ATOM 1728 C CA . GLY A 1 227 ? 6.672 -18.812 7.039 1 98.56 227 GLY A CA 1
ATOM 1729 C C . GLY A 1 227 ? 7.465 -19.453 5.914 1 98.56 227 GLY A C 1
ATOM 1730 O O . GLY A 1 227 ? 7.469 -18.953 4.789 1 98.56 227 GLY A O 1
ATOM 1731 N N . GLY A 1 228 ? 8.133 -20.547 6.188 1 98.62 228 GLY A N 1
ATOM 1732 C CA . GLY A 1 228 ? 8.961 -21.234 5.203 1 98.62 228 GLY A CA 1
ATOM 1733 C C . GLY A 1 228 ? 10.312 -20.578 4.996 1 98.62 228 GLY A C 1
ATOM 1734 O O . GLY A 1 228 ? 10.797 -19.859 5.867 1 98.62 228 GLY A O 1
ATOM 1735 N N . THR A 1 229 ? 10.922 -20.953 3.848 1 98.88 229 THR A N 1
ATOM 1736 C CA . THR A 1 229 ? 12.273 -20.469 3.588 1 98.88 229 THR A CA 1
ATOM 1737 C C . THR A 1 229 ? 12.438 -20.078 2.121 1 98.88 229 THR A C 1
ATOM 1739 O O . THR A 1 229 ? 12.055 -20.844 1.226 1 98.88 229 THR A O 1
ATOM 1742 N N . VAL A 1 230 ? 12.898 -18.906 1.854 1 98.94 230 VAL A N 1
ATOM 1743 C CA . VAL A 1 230 ? 13.312 -18.484 0.522 1 98.94 230 VAL A CA 1
ATOM 1744 C C . VAL A 1 230 ? 14.836 -18.344 0.473 1 98.94 230 VAL A C 1
ATOM 1746 O O . VAL A 1 230 ? 15.438 -17.703 1.33 1 98.94 230 VAL A O 1
ATOM 1749 N N . ILE A 1 231 ? 15.453 -19 -0.441 1 98.94 231 ILE A N 1
ATOM 1750 C CA . ILE A 1 231 ? 16.906 -19 -0.582 1 98.94 231 ILE A CA 1
ATOM 1751 C C . ILE A 1 231 ? 17.297 -18.453 -1.952 1 98.94 231 ILE A C 1
ATOM 1753 O O . ILE A 1 231 ? 16.891 -19 -2.982 1 98.94 231 ILE A O 1
ATOM 1757 N N . ILE A 1 232 ? 18.031 -17.375 -1.983 1 98.94 232 ILE A N 1
ATOM 1758 C CA . ILE A 1 232 ? 18.547 -16.797 -3.219 1 98.94 232 ILE A CA 1
ATOM 1759 C C . ILE A 1 232 ? 20.047 -17.047 -3.328 1 98.94 232 ILE A C 1
ATOM 1761 O O . ILE A 1 232 ? 20.828 -16.531 -2.535 1 98.94 232 ILE A O 1
ATOM 1765 N N . GLN A 1 233 ? 20.453 -17.969 -4.168 1 98.81 233 GLN A N 1
ATOM 1766 C CA . GLN A 1 233 ? 21.859 -18.172 -4.445 1 98.81 233 GLN A CA 1
ATOM 1767 C C . GLN A 1 233 ? 22.391 -17.141 -5.449 1 98.81 233 GLN A C 1
ATOM 1769 O O . GLN A 1 233 ? 22.781 -17.5 -6.562 1 98.81 233 GLN A O 1
ATOM 1774 N N . GLY A 1 234 ? 22.406 -15.914 -5.113 1 98.88 234 GLY A N 1
ATOM 1775 C CA . GLY A 1 234 ? 22.734 -14.688 -5.832 1 98.88 234 GLY A CA 1
ATOM 1776 C C . GLY A 1 234 ? 22.406 -13.43 -5.047 1 98.88 234 GLY A C 1
ATOM 1777 O O . GLY A 1 234 ? 22.422 -13.445 -3.814 1 98.88 234 GLY A O 1
ATOM 1778 N N . ASP A 1 235 ? 22.203 -12.328 -5.793 1 98.94 235 ASP A N 1
ATOM 1779 C CA . ASP A 1 235 ? 21.906 -11.047 -5.16 1 98.94 235 ASP A CA 1
ATOM 1780 C C . ASP A 1 235 ? 20.422 -10.719 -5.266 1 98.94 235 ASP A C 1
ATOM 1782 O O . ASP A 1 235 ? 19.703 -11.273 -6.113 1 98.94 235 ASP A O 1
ATOM 1786 N N . CYS A 1 236 ? 19.938 -9.906 -4.387 1 98.75 236 CYS A N 1
ATOM 1787 C CA . CYS A 1 236 ? 18.594 -9.328 -4.461 1 98.75 236 CYS A CA 1
ATOM 1788 C C . CYS A 1 236 ? 18.672 -7.824 -4.711 1 98.75 236 CYS A C 1
ATOM 1790 O O . CYS A 1 236 ? 19.609 -7.164 -4.266 1 98.75 236 CYS A O 1
ATOM 1792 N N . ASP A 1 237 ? 17.688 -7.383 -5.422 1 97.5 237 ASP A N 1
ATOM 1793 C CA . ASP A 1 237 ? 17.484 -5.938 -5.426 1 97.5 237 ASP A CA 1
ATOM 1794 C C . ASP A 1 237 ? 16.906 -5.461 -4.098 1 97.5 237 ASP A C 1
ATOM 1796 O O . ASP A 1 237 ? 16.969 -6.176 -3.096 1 97.5 237 ASP A O 1
ATOM 1800 N N . ASP A 1 238 ? 16.406 -4.242 -4.012 1 95.69 238 ASP A N 1
ATOM 1801 C CA . ASP A 1 238 ? 16.062 -3.561 -2.768 1 95.69 238 ASP A CA 1
ATOM 1802 C C . ASP A 1 238 ? 14.805 -4.152 -2.143 1 95.69 238 ASP A C 1
ATOM 1804 O O . ASP A 1 238 ? 14.055 -4.879 -2.805 1 95.69 238 ASP A O 1
ATOM 1808 N N . PHE A 1 239 ? 14.602 -3.938 -0.781 1 97.19 239 PHE A N 1
ATOM 1809 C CA . PHE A 1 239 ? 13.383 -4.203 -0.026 1 97.19 239 PHE A CA 1
ATOM 1810 C C . PHE A 1 239 ? 13.203 -5.699 0.209 1 97.19 239 PHE A C 1
ATOM 1812 O O . PHE A 1 239 ? 12.078 -6.195 0.269 1 97.19 239 PHE A O 1
ATOM 1819 N N . SER A 1 240 ? 14.32 -6.367 0.204 1 98.62 240 SER A N 1
ATOM 1820 C CA . SER A 1 240 ? 14.242 -7.762 0.629 1 98.62 240 SER A CA 1
ATOM 1821 C C . SER A 1 240 ? 13.625 -7.883 2.02 1 98.62 240 SER A C 1
ATOM 1823 O O . SER A 1 240 ? 13.992 -7.141 2.934 1 98.62 240 SER A O 1
ATOM 1825 N N . GLY A 1 241 ? 12.617 -8.711 2.162 1 98.5 241 GLY A N 1
ATOM 1826 C CA . GLY A 1 241 ? 12.008 -8.977 3.455 1 98.5 241 GLY A CA 1
ATOM 1827 C C . GLY A 1 241 ? 11.07 -7.879 3.914 1 98.5 241 GLY A C 1
ATOM 1828 O O . GLY A 1 241 ? 10.781 -7.762 5.105 1 98.5 241 GLY A O 1
ATOM 1829 N N . ILE A 1 242 ? 10.594 -7.035 2.969 1 97.56 242 ILE A N 1
ATOM 1830 C CA . ILE A 1 242 ? 9.656 -5.984 3.355 1 97.56 242 ILE A CA 1
ATOM 1831 C C . ILE A 1 242 ? 8.375 -6.609 3.904 1 97.56 242 ILE A C 1
ATOM 1833 O O . ILE A 1 242 ? 7.852 -7.566 3.33 1 97.56 242 ILE A O 1
ATOM 1837 N N . ASP A 1 243 ? 7.859 -6.121 5.035 1 96 243 ASP A N 1
ATOM 1838 C CA . ASP A 1 243 ? 6.613 -6.531 5.684 1 96 243 ASP A CA 1
ATOM 1839 C C . ASP A 1 243 ? 6.66 -8 6.082 1 96 243 ASP A C 1
ATOM 1841 O O . ASP A 1 243 ? 5.617 -8.633 6.258 1 96 243 ASP A O 1
ATOM 1845 N N . MET A 1 244 ? 7.902 -8.523 6.184 1 98.25 244 MET A N 1
ATOM 1846 C CA . MET A 1 244 ? 8.102 -9.922 6.547 1 98.25 244 MET A CA 1
ATOM 1847 C C . MET A 1 244 ? 7.52 -10.211 7.926 1 98.25 244 MET A C 1
ATOM 1849 O O . MET A 1 244 ? 7.68 -9.414 8.852 1 98.25 244 MET A O 1
ATOM 1853 N N . ARG A 1 245 ? 6.906 -11.398 8.102 1 98.25 245 ARG A N 1
ATOM 1854 C CA . ARG A 1 245 ? 6.203 -11.727 9.336 1 98.25 245 ARG A CA 1
ATOM 1855 C C . ARG A 1 245 ? 6.824 -12.938 10.023 1 98.25 245 ARG A C 1
ATOM 1857 O O . ARG A 1 245 ? 6.785 -13.055 11.25 1 98.25 245 ARG A O 1
ATOM 1864 N N . ASP A 1 246 ? 7.285 -13.875 9.273 1 98.69 246 ASP A N 1
ATOM 1865 C CA . ASP A 1 246 ? 7.867 -15.109 9.781 1 98.69 246 ASP A CA 1
ATOM 1866 C C . ASP A 1 246 ? 8.695 -15.812 8.711 1 98.69 246 ASP A C 1
ATOM 1868 O O . ASP A 1 246 ? 8.695 -15.406 7.551 1 98.69 246 ASP A O 1
ATOM 1872 N N . GLY A 1 247 ? 9.5 -16.812 9.117 1 98.75 247 GLY A N 1
ATOM 1873 C CA . GLY A 1 247 ? 10.281 -17.609 8.195 1 98.75 247 GLY A CA 1
ATOM 1874 C C . GLY A 1 247 ? 11.711 -17.141 8.047 1 98.75 247 GLY A C 1
ATOM 1875 O O . GLY A 1 247 ? 12.211 -16.391 8.883 1 98.75 247 GLY A O 1
ATOM 1876 N N . TYR A 1 248 ? 12.367 -17.719 7.031 1 98.94 248 TYR A N 1
ATOM 1877 C CA . TYR A 1 248 ? 13.758 -17.375 6.742 1 98.94 248 TYR A CA 1
ATOM 1878 C C . TYR A 1 248 ? 13.906 -16.875 5.312 1 98.94 248 TYR A C 1
ATOM 1880 O O . TYR A 1 248 ? 13.359 -17.453 4.379 1 98.94 248 TYR A O 1
ATOM 1888 N N . LEU A 1 249 ? 14.539 -15.812 5.152 1 99 249 LEU A N 1
ATOM 1889 C CA . LEU A 1 249 ? 15.055 -15.359 3.865 1 99 249 LEU A CA 1
ATOM 1890 C C . LEU A 1 249 ? 16.578 -15.414 3.84 1 99 249 LEU A C 1
ATOM 1892 O O . LEU A 1 249 ? 17.25 -14.742 4.633 1 99 249 LEU A O 1
ATOM 1896 N N . ILE A 1 250 ? 17.094 -16.25 3.021 1 99 250 ILE A N 1
ATOM 1897 C CA . ILE A 1 250 ? 18.547 -16.453 2.936 1 99 250 ILE A CA 1
ATOM 1898 C C . ILE A 1 250 ? 19.047 -15.922 1.594 1 99 250 ILE A C 1
ATOM 1900 O O . ILE A 1 250 ? 18.594 -16.359 0.535 1 99 250 ILE A O 1
ATOM 1904 N N . VAL A 1 251 ? 19.969 -14.969 1.596 1 98.94 251 VAL A N 1
ATOM 1905 C CA . VAL A 1 251 ? 20.547 -14.398 0.385 1 98.94 251 VAL A CA 1
ATOM 1906 C C . VAL A 1 251 ? 22.047 -14.656 0.359 1 98.94 251 VAL A C 1
ATOM 1908 O O . VAL A 1 251 ? 22.797 -14.031 1.104 1 98.94 251 VAL A O 1
ATOM 1911 N N . ASP A 1 252 ? 22.453 -15.633 -0.45 1 98.94 252 ASP A N 1
ATOM 1912 C CA . ASP A 1 252 ? 23.875 -15.953 -0.584 1 98.94 252 ASP A CA 1
ATOM 1913 C C . ASP A 1 252 ? 24.594 -14.906 -1.436 1 98.94 252 ASP A C 1
ATOM 1915 O O . ASP A 1 252 ? 25.234 -15.25 -2.43 1 98.94 252 ASP A O 1
ATOM 1919 N N . GLY A 1 253 ? 24.453 -13.656 -1.141 1 98.88 253 GLY A N 1
ATOM 1920 C CA . GLY A 1 253 ? 24.984 -12.453 -1.768 1 98.88 253 GLY A CA 1
ATOM 1921 C C . GLY A 1 253 ? 24.516 -11.172 -1.103 1 98.88 253 GLY A C 1
ATOM 1922 O O . GLY A 1 253 ? 24.438 -11.094 0.126 1 98.88 253 GLY A O 1
ATOM 1923 N N . ASP A 1 254 ? 24.25 -10.133 -1.921 1 98.88 254 ASP A N 1
ATOM 1924 C CA . ASP A 1 254 ? 23.797 -8.836 -1.438 1 98.88 254 ASP A CA 1
ATOM 1925 C C . ASP A 1 254 ? 22.266 -8.781 -1.372 1 98.88 254 ASP A C 1
ATOM 1927 O O . ASP A 1 254 ? 21.594 -9.031 -2.371 1 98.88 254 ASP A O 1
ATOM 1931 N N . ALA A 1 255 ? 21.719 -8.445 -0.175 1 98.81 255 ALA A N 1
ATOM 1932 C CA . ALA A 1 255 ? 20.266 -8.422 0.017 1 98.81 255 ALA A CA 1
ATOM 1933 C C . ALA A 1 255 ? 19.703 -7.039 -0.287 1 98.81 255 ALA A C 1
ATOM 1935 O O . ALA A 1 255 ? 18.5 -6.805 -0.119 1 98.81 255 ALA A O 1
ATOM 1936 N N . GLY A 1 256 ? 20.547 -6.117 -0.698 1 97.75 256 GLY A N 1
ATOM 1937 C CA . GLY A 1 256 ? 20.109 -4.824 -1.194 1 97.75 256 GLY A CA 1
ATOM 1938 C C . GLY A 1 256 ? 19.875 -3.811 -0.09 1 97.75 256 GLY A C 1
ATOM 1939 O O . GLY A 1 256 ? 20.266 -4.027 1.056 1 97.75 256 GLY A O 1
ATOM 1940 N N . LYS A 1 257 ? 19.234 -2.682 -0.527 1 95.06 257 LYS A N 1
ATOM 1941 C CA . LYS A 1 257 ? 18.906 -1.595 0.39 1 95.06 257 LYS A CA 1
ATOM 1942 C C . LYS A 1 257 ? 17.516 -1.782 0.979 1 95.06 257 LYS A C 1
ATOM 1944 O O . LYS A 1 257 ? 16.734 -2.6 0.488 1 95.06 257 LYS A O 1
ATOM 1949 N N . PHE A 1 258 ? 17.203 -0.982 2.111 1 95.38 258 PHE A N 1
ATOM 1950 C CA . PHE A 1 258 ? 15.922 -1.037 2.807 1 95.38 258 PHE A CA 1
ATOM 1951 C C . PHE A 1 258 ? 15.602 -2.463 3.236 1 95.38 258 PHE A C 1
ATOM 1953 O O . PHE A 1 258 ? 14.445 -2.895 3.164 1 95.38 258 PHE A O 1
ATOM 1960 N N . LEU A 1 259 ? 16.656 -3.119 3.564 1 97.88 259 LEU A N 1
ATOM 1961 C CA . LEU A 1 259 ? 16.562 -4.52 3.963 1 97.88 259 LEU A CA 1
ATOM 1962 C C . LEU A 1 259 ? 15.727 -4.672 5.227 1 97.88 259 LEU A C 1
ATOM 1964 O O . LEU A 1 259 ? 16.047 -4.086 6.266 1 97.88 259 LEU A O 1
ATOM 1968 N N . GLY A 1 260 ? 14.609 -5.406 5.113 1 97.88 260 GLY A N 1
ATOM 1969 C CA . GLY A 1 260 ? 13.766 -5.688 6.266 1 97.88 260 GLY A CA 1
ATOM 1970 C C . GLY A 1 260 ? 12.875 -4.52 6.652 1 97.88 260 GLY A C 1
ATOM 1971 O O . GLY A 1 260 ? 12.516 -4.371 7.824 1 97.88 260 GLY A O 1
ATOM 1972 N N . ALA A 1 261 ? 12.57 -3.629 5.691 1 95.31 261 ALA A N 1
ATOM 1973 C CA . ALA A 1 261 ? 11.648 -2.531 5.98 1 95.31 261 ALA A CA 1
ATOM 1974 C C . ALA A 1 261 ? 10.312 -3.061 6.477 1 95.31 261 ALA A C 1
ATOM 1976 O O . ALA A 1 261 ? 9.75 -3.992 5.891 1 95.31 261 ALA A O 1
ATOM 1977 N N . GLN A 1 262 ? 9.805 -2.541 7.668 1 92.81 262 GLN A N 1
ATOM 1978 C CA . GLN A 1 262 ? 8.508 -2.84 8.273 1 92.81 262 GLN A CA 1
ATOM 1979 C C . GLN A 1 262 ? 8.414 -4.309 8.672 1 92.81 262 GLN A C 1
ATOM 1981 O O . GLN A 1 262 ? 7.316 -4.875 8.727 1 92.81 262 GLN A O 1
ATOM 1986 N N . ARG A 1 263 ? 9.555 -4.898 8.82 1 96.38 263 ARG A N 1
ATOM 1987 C CA . ARG A 1 263 ? 9.586 -6.297 9.234 1 96.38 263 ARG A CA 1
ATOM 1988 C C . ARG A 1 263 ? 8.953 -6.477 10.609 1 96.38 263 ARG A C 1
ATOM 1990 O O . ARG A 1 263 ? 9.195 -5.68 11.516 1 96.38 263 ARG A O 1
ATOM 1997 N N . ARG A 1 264 ? 8.133 -7.504 10.766 1 94.88 264 ARG A N 1
ATOM 1998 C CA . ARG A 1 264 ? 7.445 -7.766 12.023 1 94.88 264 ARG A CA 1
ATOM 1999 C C . ARG A 1 264 ? 7.922 -9.078 12.648 1 94.88 264 ARG A C 1
ATOM 2001 O O . ARG A 1 264 ? 7.602 -9.375 13.797 1 94.88 264 ARG A O 1
ATOM 2008 N N . GLY A 1 265 ? 8.609 -9.852 11.859 1 98.06 265 GLY A N 1
ATOM 2009 C CA . GLY A 1 265 ? 9.117 -11.148 12.289 1 98.06 265 GLY A CA 1
ATOM 2010 C C . GLY A 1 265 ? 9.969 -11.836 11.242 1 98.06 265 GLY A C 1
ATOM 2011 O O . GLY A 1 265 ? 10.297 -11.242 10.211 1 98.06 265 GLY A O 1
ATOM 2012 N N . GLY A 1 266 ? 10.422 -13.047 11.539 1 98.69 266 GLY A N 1
ATOM 2013 C CA . GLY A 1 266 ? 11.289 -13.781 10.633 1 98.69 266 GLY A CA 1
ATOM 2014 C C . GLY A 1 266 ? 12.742 -13.352 10.727 1 98.69 266 GLY A C 1
ATOM 2015 O O . GLY A 1 266 ? 13.094 -12.477 11.523 1 98.69 266 GLY A O 1
ATOM 2016 N N . VAL A 1 267 ? 13.492 -14.047 9.961 1 98.88 267 VAL A N 1
ATOM 2017 C CA . VAL A 1 267 ? 14.93 -13.805 10.008 1 98.88 267 VAL A CA 1
ATOM 2018 C C . VAL A 1 267 ? 15.484 -13.727 8.586 1 98.88 267 VAL A C 1
ATOM 2020 O O . VAL A 1 267 ? 15.125 -14.531 7.727 1 98.88 267 VAL A O 1
ATOM 2023 N N . ILE A 1 268 ? 16.312 -12.773 8.352 1 98.94 268 ILE A N 1
ATOM 2024 C CA . ILE A 1 268 ? 17.031 -12.664 7.09 1 98.94 268 ILE A CA 1
ATOM 2025 C C . ILE A 1 268 ? 18.5 -12.969 7.316 1 98.94 268 ILE A C 1
ATOM 2027 O O . ILE A 1 268 ? 19.141 -12.414 8.219 1 98.94 268 ILE A O 1
ATOM 2031 N N . LEU A 1 269 ? 19.047 -13.906 6.656 1 98.94 269 LEU A N 1
ATOM 2032 C CA . LEU A 1 269 ? 20.469 -14.234 6.652 1 98.94 269 LEU A CA 1
ATOM 2033 C C . LEU A 1 269 ? 21.109 -13.875 5.312 1 98.94 269 LEU A C 1
ATOM 2035 O O . LEU A 1 269 ? 20.688 -14.391 4.27 1 98.94 269 LEU A O 1
ATOM 2039 N N . ALA A 1 270 ? 22.078 -12.984 5.23 1 98.94 270 ALA A N 1
ATOM 2040 C CA . ALA A 1 270 ? 22.688 -12.539 3.975 1 98.94 270 ALA A CA 1
ATOM 2041 C C . ALA A 1 270 ? 24.172 -12.273 4.148 1 98.94 270 ALA A C 1
ATOM 2043 O O . ALA A 1 270 ? 24.656 -12.062 5.266 1 98.94 270 ALA A O 1
ATOM 2044 N N . ARG A 1 271 ? 24.906 -12.352 3.076 1 98.88 271 ARG A N 1
ATOM 2045 C CA . ARG A 1 271 ? 26.312 -12.008 3.16 1 98.88 271 ARG A CA 1
ATOM 2046 C C . ARG A 1 271 ? 26.5 -10.523 3.455 1 98.88 271 ARG A C 1
ATOM 2048 O O . ARG A 1 271 ? 27.422 -10.141 4.184 1 98.88 271 ARG A O 1
ATOM 2055 N N . ARG A 1 272 ? 25.703 -9.719 2.816 1 98.44 272 ARG A N 1
ATOM 2056 C CA . ARG A 1 272 ? 25.688 -8.289 3.096 1 98.44 272 ARG A CA 1
ATOM 2057 C C . ARG A 1 272 ? 24.328 -7.676 2.762 1 98.44 272 ARG A C 1
ATOM 2059 O O . ARG A 1 272 ? 23.531 -8.289 2.062 1 98.44 272 ARG A O 1
ATOM 2066 N N . GLY A 1 273 ? 24.016 -6.512 3.18 1 98.31 273 GLY A N 1
ATOM 2067 C CA . GLY A 1 273 ? 22.812 -5.73 2.951 1 98.31 273 GLY A CA 1
ATOM 2068 C C . GLY A 1 273 ? 22.734 -4.48 3.809 1 98.31 273 GLY A C 1
ATOM 2069 O O . GLY A 1 273 ? 23.547 -4.301 4.719 1 98.31 273 GLY A O 1
ATOM 2070 N N . LYS A 1 274 ? 21.875 -3.631 3.434 1 97.69 274 LYS A N 1
ATOM 2071 C CA . LYS A 1 274 ? 21.688 -2.387 4.176 1 97.69 274 LYS A CA 1
ATOM 2072 C C . LYS A 1 274 ? 20.328 -2.336 4.848 1 97.69 274 LYS A C 1
ATOM 2074 O O . LYS A 1 274 ? 19.344 -1.893 4.242 1 97.69 274 LYS A O 1
ATOM 2079 N N . PRO A 1 275 ? 20.266 -2.734 6.168 1 97.88 275 PRO A N 1
ATOM 2080 C CA . PRO A 1 275 ? 18.984 -2.779 6.863 1 97.88 275 PRO A CA 1
ATOM 2081 C C . PRO A 1 275 ? 18.484 -1.396 7.273 1 97.88 275 PRO A C 1
ATOM 2083 O O . PRO A 1 275 ? 19.266 -0.446 7.336 1 97.88 275 PRO A O 1
ATOM 2086 N N . VAL A 1 276 ? 17.203 -1.276 7.395 1 95 276 VAL A N 1
ATOM 2087 C CA . VAL A 1 276 ? 16.578 -0.121 8.023 1 95 276 VAL A CA 1
ATOM 2088 C C . VAL A 1 276 ? 15.773 -0.571 9.242 1 95 276 VAL A C 1
ATOM 2090 O O . VAL A 1 276 ? 15.312 -1.712 9.305 1 95 276 VAL A O 1
ATOM 2093 N N . PRO A 1 277 ? 15.641 0.29 10.312 1 92.69 277 PRO A N 1
ATOM 2094 C CA . PRO A 1 277 ? 14.789 -0.107 11.438 1 92.69 277 PRO A CA 1
ATOM 2095 C C . PRO A 1 277 ? 13.398 -0.565 11 1 92.69 277 PRO A C 1
ATOM 2097 O O . PRO A 1 277 ? 12.836 -0.017 10.047 1 92.69 277 PRO A O 1
ATOM 2100 N N . PRO A 1 278 ? 12.883 -1.575 11.625 1 93.69 278 PRO A N 1
ATOM 2101 C CA . PRO A 1 278 ? 13.281 -2.178 12.891 1 93.69 278 PRO A CA 1
ATOM 2102 C C . PRO A 1 278 ? 14.352 -3.26 12.719 1 93.69 278 PRO A C 1
ATOM 2104 O O . PRO A 1 278 ? 14.719 -3.928 13.688 1 93.69 278 PRO A O 1
ATOM 2107 N N . THR A 1 279 ? 14.82 -3.457 11.531 1 97.19 279 THR A N 1
ATOM 2108 C CA . THR A 1 279 ? 15.781 -4.504 11.219 1 97.19 279 THR A CA 1
ATOM 2109 C C . THR A 1 279 ? 17.203 -4.023 11.484 1 97.19 279 THR A C 1
ATOM 2111 O O . THR A 1 279 ? 17.562 -2.895 11.141 1 97.19 279 THR A O 1
ATOM 2114 N N . SER A 1 280 ? 17.984 -4.828 12.133 1 97.62 280 SER A N 1
ATOM 2115 C CA . SER A 1 280 ? 19.375 -4.52 12.406 1 97.62 280 SER A CA 1
ATOM 2116 C C . SER A 1 280 ? 20.266 -5.738 12.18 1 97.62 280 SER A C 1
ATOM 2118 O O . SER A 1 280 ? 19.781 -6.871 12.156 1 97.62 280 SER A O 1
ATOM 2120 N N . GLU A 1 281 ? 21.547 -5.477 11.992 1 98.38 281 GLU A N 1
ATOM 2121 C CA . GLU A 1 281 ? 22.547 -6.512 11.734 1 98.38 281 GLU A CA 1
ATOM 2122 C C . GLU A 1 281 ? 23.109 -7.07 13.039 1 98.38 281 GLU A C 1
ATOM 2124 O O . GLU A 1 281 ? 23.375 -6.32 13.977 1 98.38 281 GLU A O 1
ATOM 2129 N N . SER A 1 282 ? 23.281 -8.344 13.156 1 98.56 282 SER A N 1
ATOM 2130 C CA . SER A 1 282 ? 23.891 -8.977 14.32 1 98.56 282 SER A CA 1
ATOM 2131 C C . SER A 1 282 ? 24.594 -10.273 13.938 1 98.56 282 SER A C 1
ATOM 2133 O O . SER A 1 282 ? 24.594 -10.656 12.766 1 98.56 282 SER A O 1
ATOM 2135 N N . ASP A 1 283 ? 25.188 -10.938 14.914 1 98.31 283 ASP A N 1
ATOM 2136 C CA . ASP A 1 283 ? 25.828 -12.227 14.695 1 98.31 283 ASP A CA 1
ATOM 2137 C C . ASP A 1 283 ? 24.797 -13.344 14.594 1 98.31 283 ASP A C 1
ATOM 2139 O O . ASP A 1 283 ? 23.688 -13.211 15.109 1 98.31 283 ASP A O 1
ATOM 2143 N N . LEU A 1 284 ? 25.203 -14.422 14.008 1 98.62 284 LEU A N 1
ATOM 2144 C CA . LEU A 1 284 ? 24.328 -15.586 13.844 1 98.62 284 LEU A CA 1
ATOM 2145 C C . LEU A 1 284 ? 24.047 -16.25 15.188 1 98.62 284 LEU A C 1
ATOM 2147 O O . LEU A 1 284 ? 24.938 -16.328 16.047 1 98.62 284 LEU A O 1
ATOM 2151 N N . THR A 1 285 ? 22.844 -16.719 15.367 1 98.44 285 THR A N 1
ATOM 2152 C CA . THR A 1 285 ? 22.531 -17.641 16.469 1 98.44 285 THR A CA 1
ATOM 2153 C C . THR A 1 285 ? 22.906 -19.062 16.094 1 98.44 285 THR A C 1
ATOM 2155 O O . THR A 1 285 ? 23.281 -19.344 14.953 1 98.44 285 THR A O 1
ATOM 2158 N N . GLU A 1 286 ? 22.75 -19.953 17.062 1 97.81 286 GLU A N 1
ATOM 2159 C CA . GLU A 1 286 ? 22.984 -21.375 16.781 1 97.81 286 GLU A CA 1
ATOM 2160 C C . GLU A 1 286 ? 21.953 -21.922 15.805 1 97.81 286 GLU A C 1
ATOM 2162 O O . GLU A 1 286 ? 22.281 -22.734 14.945 1 97.81 286 GLU A O 1
ATOM 2167 N N . ASP A 1 287 ? 20.766 -21.484 15.938 1 98.25 287 ASP A N 1
ATOM 2168 C CA . ASP A 1 287 ? 19.719 -21.906 15.023 1 98.25 287 ASP A CA 1
ATOM 2169 C C . ASP A 1 287 ? 20 -21.422 13.594 1 98.25 287 ASP A C 1
ATOM 2171 O O . ASP A 1 287 ? 19.75 -22.156 12.633 1 98.25 287 ASP A O 1
ATOM 2175 N N . ASP A 1 288 ? 20.5 -20.219 13.492 1 98.69 288 ASP A N 1
ATOM 2176 C CA . ASP A 1 288 ? 20.859 -19.672 12.18 1 98.69 288 ASP A CA 1
ATOM 2177 C C . ASP A 1 288 ? 21.922 -20.547 11.5 1 98.69 288 ASP A C 1
ATOM 2179 O O . ASP A 1 288 ? 21.797 -20.859 10.312 1 98.69 288 ASP A O 1
ATOM 2183 N N . ARG A 1 289 ? 22.922 -20.875 12.281 1 98.5 289 ARG A N 1
ATOM 2184 C CA . ARG A 1 289 ? 24.016 -21.688 11.75 1 98.5 289 ARG A CA 1
ATOM 2185 C C . ARG A 1 289 ? 23.5 -23.031 11.258 1 98.5 289 ARG A C 1
ATOM 2187 O O . ARG A 1 289 ? 23.906 -23.5 10.195 1 98.5 289 ARG A O 1
ATOM 2194 N N . ARG A 1 290 ? 22.625 -23.594 12.016 1 98.19 290 ARG A N 1
ATOM 2195 C CA . ARG A 1 290 ? 22.047 -24.875 11.648 1 98.19 290 ARG A CA 1
ATOM 2196 C C . ARG A 1 290 ? 21.281 -24.781 10.336 1 98.19 290 ARG A C 1
ATOM 2198 O O . ARG A 1 290 ? 21.438 -25.609 9.445 1 98.19 290 ARG A O 1
ATOM 2205 N N . VAL A 1 291 ? 20.438 -23.734 10.195 1 98.44 291 VAL A N 1
ATOM 2206 C CA . VAL A 1 291 ? 19.609 -23.531 9.008 1 98.44 291 VAL A CA 1
ATOM 2207 C C . VAL A 1 291 ? 20.516 -23.359 7.781 1 98.44 291 VAL A C 1
ATOM 2209 O O . VAL A 1 291 ? 20.219 -23.906 6.715 1 98.44 291 VAL A O 1
ATOM 2212 N N . LEU A 1 292 ? 21.594 -22.594 7.934 1 98.69 292 LEU A N 1
ATOM 2213 C CA . LEU A 1 292 ? 22.531 -22.344 6.84 1 98.69 292 LEU A CA 1
ATOM 2214 C C . LEU A 1 292 ? 23.234 -23.641 6.43 1 98.69 292 LEU A C 1
ATOM 2216 O O . LEU A 1 292 ? 23.359 -23.938 5.238 1 98.69 292 LEU A O 1
ATOM 2220 N N . MET A 1 293 ? 23.641 -24.422 7.41 1 98 293 MET A N 1
ATOM 2221 C CA . MET A 1 293 ? 24.312 -25.688 7.125 1 98 293 MET A CA 1
ATOM 2222 C C . MET A 1 293 ? 23.375 -26.656 6.414 1 98 293 MET A C 1
ATOM 2224 O O . MET A 1 293 ? 23.766 -27.328 5.457 1 98 293 MET A O 1
ATOM 2228 N N . GLU A 1 294 ? 22.156 -26.688 6.887 1 97.12 294 GLU A N 1
ATOM 2229 C CA . GLU A 1 294 ? 21.156 -27.562 6.27 1 97.12 294 GLU A CA 1
ATOM 2230 C C . GLU A 1 294 ? 20.891 -27.15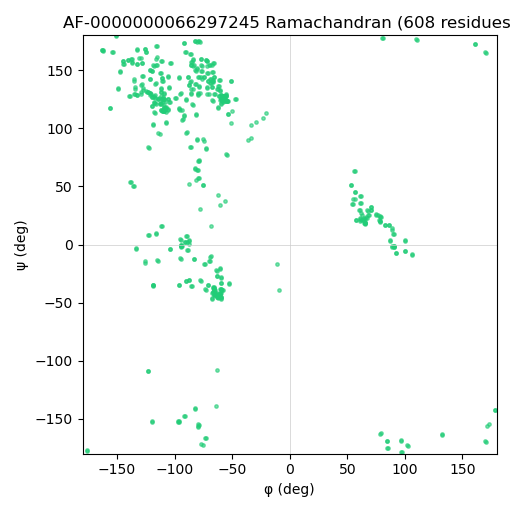6 4.82 1 97.12 294 GLU A C 1
ATOM 2232 O O . GLU A 1 294 ? 20.531 -27.984 3.99 1 97.12 294 GLU A O 1
ATOM 2237 N N . ALA A 1 295 ? 21.109 -25.859 4.508 1 97.81 295 ALA A N 1
ATOM 2238 C CA . ALA A 1 295 ? 20.906 -25.328 3.16 1 97.81 295 ALA A CA 1
ATOM 2239 C C . ALA A 1 295 ? 22.156 -25.484 2.316 1 97.81 295 ALA A C 1
ATOM 2241 O O . ALA A 1 295 ? 22.188 -25.062 1.156 1 97.81 295 ALA A O 1
ATOM 2242 N N . GLY A 1 296 ? 23.203 -26.062 2.896 1 97.69 296 GLY A N 1
ATOM 2243 C CA . GLY A 1 296 ? 24.453 -26.266 2.178 1 97.69 296 GLY A CA 1
ATOM 2244 C C . GLY A 1 296 ? 25.297 -25 2.068 1 97.69 296 GLY A C 1
ATOM 2245 O O . GLY A 1 296 ? 26.062 -24.844 1.123 1 97.69 296 GLY A O 1
ATOM 2246 N N . LEU A 1 297 ? 25.078 -24.094 2.975 1 98.31 297 LEU A N 1
ATOM 2247 C CA . LEU A 1 297 ? 25.781 -22.812 2.936 1 98.31 297 LEU A CA 1
ATOM 2248 C C . LEU A 1 297 ? 26.766 -22.703 4.098 1 98.31 297 LEU A C 1
ATOM 2250 O O . LEU A 1 297 ? 26.656 -23.438 5.082 1 98.31 297 LEU A O 1
ATOM 2254 N N . ARG A 1 298 ? 27.766 -21.844 3.934 1 98.06 298 ARG A N 1
ATOM 2255 C CA . ARG A 1 298 ? 28.812 -21.656 4.938 1 98.06 298 ARG A CA 1
ATOM 2256 C C . ARG A 1 298 ? 28.453 -20.531 5.906 1 98.06 298 ARG A C 1
ATOM 2258 O O . ARG A 1 298 ? 28.516 -19.359 5.562 1 98.06 298 ARG A O 1
ATOM 2265 N N . PRO A 1 299 ? 28.172 -20.891 7.129 1 98.19 299 PRO A N 1
ATOM 2266 C CA . PRO A 1 299 ? 27.609 -19.906 8.07 1 98.19 299 PRO A CA 1
ATOM 2267 C C . PRO A 1 299 ? 28.531 -18.703 8.297 1 98.19 299 PRO A C 1
ATOM 2269 O O . PRO A 1 299 ? 28.047 -17.594 8.469 1 98.19 299 PRO A O 1
ATOM 2272 N N . HIS A 1 300 ? 29.844 -18.828 8.273 1 97.25 300 HIS A N 1
ATOM 2273 C CA . HIS A 1 300 ? 30.781 -17.781 8.648 1 97.25 300 HIS A CA 1
ATOM 2274 C C . HIS A 1 300 ? 30.75 -16.641 7.637 1 97.25 300 HIS A C 1
ATOM 2276 O O . HIS A 1 300 ? 31.281 -15.555 7.898 1 97.25 300 HIS A O 1
ATOM 2282 N N . LEU A 1 301 ? 30.078 -16.844 6.504 1 98.5 301 LEU A N 1
ATOM 2283 C CA . LEU A 1 301 ? 30.016 -15.82 5.461 1 98.5 301 LEU A CA 1
ATOM 2284 C C . LEU A 1 301 ? 28.766 -14.961 5.613 1 98.5 301 LEU A C 1
ATOM 2286 O O . LEU A 1 301 ? 28.578 -14.008 4.855 1 98.5 301 LEU A O 1
ATOM 2290 N N . PHE A 1 302 ? 27.938 -15.266 6.574 1 98.81 302 PHE A N 1
ATOM 2291 C CA . PHE A 1 302 ? 26.625 -14.633 6.66 1 98.81 302 PHE A CA 1
ATOM 2292 C C . PHE A 1 302 ? 26.516 -13.781 7.918 1 98.81 302 PHE A C 1
ATOM 2294 O O . PHE A 1 302 ? 27.234 -14.008 8.898 1 98.81 302 PHE A O 1
ATOM 2301 N N . ARG A 1 303 ? 25.625 -12.805 7.785 1 98.81 303 ARG A N 1
ATOM 2302 C CA . ARG A 1 303 ? 25.141 -12.023 8.914 1 98.81 303 ARG A CA 1
ATOM 2303 C C . ARG A 1 303 ? 23.641 -12.203 9.102 1 98.81 303 ARG A C 1
ATOM 2305 O O . ARG A 1 303 ? 22.938 -12.578 8.172 1 98.81 303 ARG A O 1
ATOM 2312 N N . ARG A 1 304 ? 23.234 -12.008 10.336 1 98.81 304 ARG A N 1
ATOM 2313 C CA . ARG A 1 304 ? 21.812 -12.062 10.68 1 98.81 304 ARG A CA 1
ATOM 2314 C C . ARG A 1 304 ? 21.188 -10.672 10.648 1 98.81 304 ARG A C 1
ATOM 2316 O O . ARG A 1 304 ? 21.781 -9.703 11.141 1 98.81 304 ARG A O 1
ATOM 2323 N N . PHE A 1 305 ? 20.078 -10.5 9.992 1 98.81 305 PHE A N 1
ATOM 2324 C CA . PHE A 1 305 ? 19.281 -9.289 10 1 98.81 305 PHE A CA 1
ATOM 2325 C C . PHE A 1 305 ? 17.891 -9.555 10.57 1 98.81 305 PHE A C 1
ATOM 2327 O O . PHE A 1 305 ? 17.141 -10.359 10.016 1 98.81 305 PHE A O 1
ATOM 2334 N N . SER A 1 306 ? 17.609 -8.898 11.812 1 96.81 306 SER A N 1
ATOM 2335 C CA . SER A 1 306 ? 16.344 -9.164 12.469 1 96.81 306 SER A CA 1
ATOM 2336 C C . SER A 1 306 ? 15.93 -8 13.359 1 96.81 306 SER A C 1
ATOM 2338 O O . SER A 1 306 ? 16.766 -7.172 13.734 1 96.81 306 SER A O 1
ATOM 2340 N N . MET B 1 1 ? 13.648 29.375 35.5 1 26.09 1 MET B N 1
ATOM 2341 C CA . MET B 1 1 ? 13.953 30.375 34.5 1 26.09 1 MET B CA 1
ATOM 2342 C C . MET B 1 1 ? 14.266 29.734 33.156 1 26.09 1 MET B C 1
ATOM 2344 O O . MET B 1 1 ? 15.203 28.938 33.031 1 26.09 1 MET B O 1
ATOM 2348 N N . PHE B 1 2 ? 13.156 29.516 32.25 1 26.12 2 PHE B N 1
ATOM 2349 C CA . PHE B 1 2 ? 12.656 28.656 31.156 1 26.12 2 PHE B CA 1
ATOM 2350 C C . PHE B 1 2 ? 13.305 29.031 29.828 1 26.12 2 PHE B C 1
ATOM 2352 O O . PHE B 1 2 ? 12.984 30.078 29.266 1 26.12 2 PHE B O 1
ATOM 2359 N N . GLY B 1 3 ? 14.625 28.688 29.641 1 30.34 3 GLY B N 1
ATOM 2360 C CA . GLY B 1 3 ? 15.461 28.984 28.5 1 30.34 3 GLY B CA 1
ATOM 2361 C C . GLY B 1 3 ? 14.883 28.484 27.188 1 30.34 3 GLY B C 1
ATOM 2362 O O . GLY B 1 3 ? 15.383 27.5 26.625 1 30.34 3 GLY B O 1
ATOM 2363 N N . PHE B 1 4 ? 13.547 28.547 26.969 1 30.92 4 PHE B N 1
ATOM 2364 C CA . PHE B 1 4 ? 12.828 28.25 25.734 1 30.92 4 PHE B CA 1
ATOM 2365 C C . PHE B 1 4 ? 13.266 29.172 24.609 1 30.92 4 PHE B C 1
ATOM 2367 O O . PHE B 1 4 ? 12.617 30.188 24.344 1 30.92 4 PHE B O 1
ATOM 2374 N N . LEU B 1 5 ? 14.57 29.594 24.562 1 32.56 5 LEU B N 1
ATOM 2375 C CA . LEU B 1 5 ? 14.992 30.531 23.531 1 32.56 5 LEU B CA 1
ATOM 2376 C C . LEU B 1 5 ? 14.578 30.047 22.141 1 32.56 5 LEU B C 1
ATOM 2378 O O . LEU B 1 5 ? 14.766 28.859 21.812 1 32.56 5 LEU B O 1
ATOM 2382 N N . GLY B 1 6 ? 13.547 30.641 21.547 1 32.28 6 GLY B N 1
ATOM 2383 C CA . GLY B 1 6 ? 13.102 30.594 20.156 1 32.28 6 GLY B CA 1
ATOM 2384 C C . GLY B 1 6 ? 14.25 30.484 19.172 1 32.28 6 GLY B C 1
ATOM 2385 O O . GLY B 1 6 ? 15.172 31.297 19.188 1 32.28 6 GLY B O 1
ATOM 2386 N N . ARG B 1 7 ? 14.727 29.391 18.734 1 40.38 7 ARG B N 1
ATOM 2387 C CA . ARG B 1 7 ? 15.797 29.266 17.75 1 40.38 7 ARG B CA 1
ATOM 2388 C C . ARG B 1 7 ? 15.742 30.391 16.734 1 40.38 7 ARG B C 1
ATOM 2390 O O . ARG B 1 7 ? 14.664 30.766 16.266 1 40.38 7 ARG B O 1
ATOM 2397 N N . ARG B 1 8 ? 16.516 31.578 16.594 1 38.94 8 ARG B N 1
ATOM 2398 C CA . ARG B 1 8 ? 16.734 32.688 15.68 1 38.94 8 ARG B CA 1
ATOM 2399 C C . ARG B 1 8 ? 16.266 32.344 14.273 1 38.94 8 ARG B C 1
ATOM 2401 O O . ARG B 1 8 ? 16.453 31.219 13.812 1 38.94 8 ARG B O 1
ATOM 2408 N N . ARG B 1 9 ? 15.242 32.875 13.57 1 41.97 9 ARG B N 1
ATOM 2409 C CA . ARG B 1 9 ? 14.961 33.062 12.148 1 41.97 9 ARG B CA 1
ATOM 2410 C C . ARG B 1 9 ? 16.203 32.781 11.305 1 41.97 9 ARG B C 1
ATOM 2412 O O . ARG B 1 9 ? 16.234 33.094 10.117 1 41.97 9 ARG B O 1
ATOM 2419 N N . ASP B 1 10 ? 17.297 32.75 11.773 1 49 10 ASP B N 1
ATOM 2420 C CA . ASP B 1 10 ? 18.641 33.094 11.312 1 49 10 ASP B CA 1
ATOM 2421 C C . ASP B 1 10 ? 19.062 32.188 10.148 1 49 10 ASP B C 1
ATOM 2423 O O . ASP B 1 10 ? 18.344 31.234 9.805 1 49 10 ASP B O 1
ATOM 2427 N N . GLU B 1 11 ? 20.312 31.656 10 1 63.44 11 GLU B N 1
ATOM 2428 C CA . GLU B 1 11 ? 21.172 31.297 8.875 1 63.44 11 GLU B CA 1
ATOM 2429 C C . GLU B 1 11 ? 20.797 29.938 8.305 1 63.44 11 GLU B C 1
ATOM 2431 O O . GLU B 1 11 ? 21.5 28.953 8.531 1 63.44 11 GLU B O 1
ATOM 2436 N N . ARG B 1 12 ? 19.391 29.812 7.906 1 81.88 12 ARG B N 1
ATOM 2437 C CA . ARG B 1 12 ? 19.109 28.516 7.281 1 81.88 12 ARG B CA 1
ATOM 2438 C C . ARG B 1 12 ? 19.828 28.391 5.945 1 81.88 12 ARG B C 1
ATOM 2440 O O . ARG B 1 12 ? 19.953 29.359 5.199 1 81.88 12 ARG B O 1
ATOM 2447 N N . GLU B 1 13 ? 20.234 27.266 5.844 1 94.62 13 GLU B N 1
ATOM 2448 C CA . GLU B 1 13 ? 20.766 26.969 4.512 1 94.62 13 GLU B CA 1
ATOM 2449 C C . GLU B 1 13 ? 19.625 26.875 3.486 1 94.62 13 GLU B C 1
ATOM 2451 O O . GLU B 1 13 ? 18.578 26.312 3.768 1 94.62 13 GLU B O 1
ATOM 2456 N N . VAL B 1 14 ? 19.828 27.641 2.336 1 97.88 14 VAL B N 1
ATOM 2457 C CA . VAL B 1 14 ? 18.75 27.734 1.357 1 97.88 14 VAL B CA 1
ATOM 2458 C C . VAL B 1 14 ? 19.156 27.016 0.072 1 97.88 14 VAL B C 1
ATOM 2460 O O . VAL B 1 14 ? 20.281 27.156 -0.4 1 97.88 14 VAL B O 1
ATOM 2463 N N . ILE B 1 15 ? 18.234 26.156 -0.419 1 97.81 15 ILE B N 1
ATOM 2464 C CA . ILE B 1 15 ? 18.281 25.625 -1.777 1 97.81 15 ILE B CA 1
ATOM 246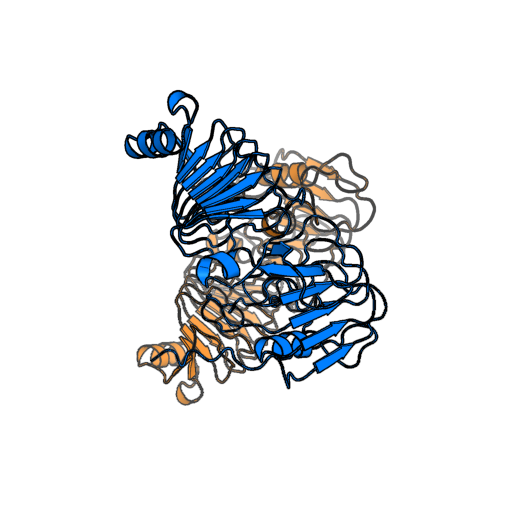5 C C . ILE B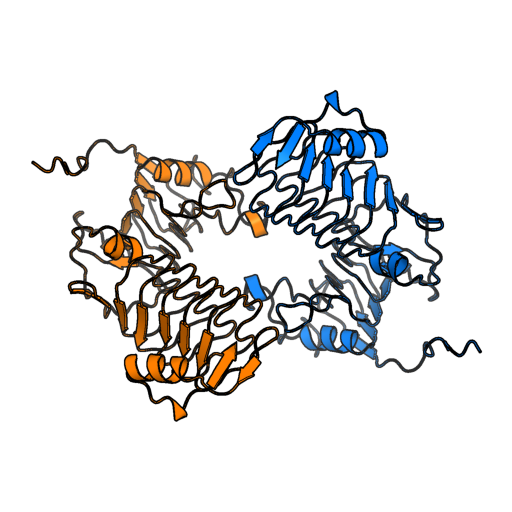 1 15 ? 17.219 26.297 -2.637 1 97.81 15 ILE B C 1
ATOM 2467 O O . ILE B 1 15 ? 16.062 26.391 -2.238 1 97.81 15 ILE B O 1
ATOM 2471 N N . GLU B 1 16 ? 17.719 26.859 -3.764 1 98.38 16 GLU B N 1
ATOM 2472 C CA . GLU B 1 16 ? 16.781 27.453 -4.715 1 98.38 16 GLU B CA 1
ATOM 2473 C C . GLU B 1 16 ? 16.688 26.609 -5.984 1 98.38 16 GLU B C 1
ATOM 2475 O O . GLU B 1 16 ? 17.703 26.219 -6.559 1 98.38 16 GLU B O 1
ATOM 2480 N N . ILE B 1 17 ? 15.43 26.281 -6.41 1 98.69 17 ILE B N 1
ATOM 2481 C CA . ILE B 1 17 ? 15.25 25.5 -7.629 1 98.69 17 ILE B CA 1
ATOM 2482 C C . ILE B 1 17 ? 14.266 26.219 -8.555 1 98.69 17 ILE B C 1
ATOM 2484 O O . ILE B 1 17 ? 13.344 26.891 -8.094 1 98.69 17 ILE B O 1
ATOM 2488 N N . GLU B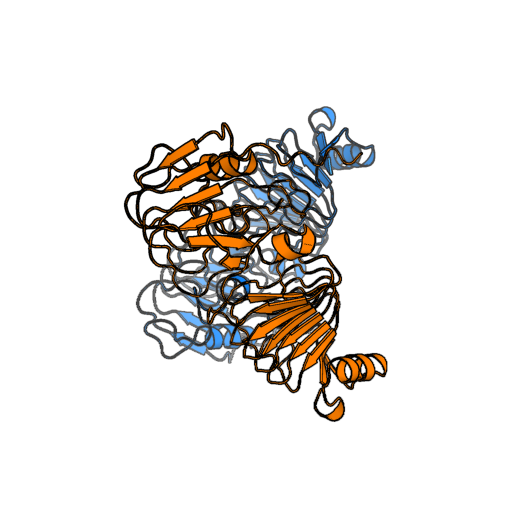 1 18 ? 14.5 26.109 -9.836 1 98.56 18 GLU B N 1
ATOM 2489 C CA . GLU B 1 18 ? 13.602 26.594 -10.883 1 98.56 18 GLU B CA 1
ATOM 2490 C C . GLU B 1 18 ? 13.195 25.469 -11.828 1 98.56 18 GLU B C 1
ATOM 2492 O O . GLU B 1 18 ? 13.75 25.328 -12.914 1 98.56 18 GLU B O 1
ATOM 2497 N N . PRO B 1 19 ? 12.141 24.703 -11.414 1 98.44 19 PRO B N 1
ATOM 2498 C CA . PRO B 1 19 ? 11.758 23.516 -12.188 1 98.44 19 PRO B CA 1
ATOM 2499 C C . PRO B 1 19 ? 11.156 23.875 -13.547 1 98.44 19 PRO B C 1
ATOM 2501 O O . PRO B 1 19 ? 10.672 25 -13.734 1 98.44 19 PRO B O 1
ATOM 2504 N N . ASP B 1 20 ? 11.297 22.891 -14.477 1 97.19 20 ASP B N 1
ATOM 2505 C CA . ASP B 1 20 ? 10.633 23 -15.773 1 97.19 20 ASP B CA 1
ATOM 2506 C C . ASP B 1 20 ? 9.133 22.781 -15.641 1 97.19 20 ASP B C 1
ATOM 2508 O O . ASP B 1 20 ? 8.641 21.656 -15.812 1 97.19 20 ASP B O 1
ATOM 2512 N N . GLY B 1 21 ? 8.32 23.812 -15.266 1 97.44 21 GLY B N 1
ATOM 2513 C CA . GLY B 1 21 ? 6.887 23.703 -15.062 1 97.44 21 GLY B CA 1
ATOM 2514 C C . GLY B 1 21 ? 6.52 23.219 -13.672 1 97.44 21 GLY B C 1
ATOM 2515 O O . GLY B 1 21 ? 7.379 23.109 -12.797 1 97.44 21 GLY B O 1
ATOM 2516 N N . PRO B 1 22 ? 5.203 22.984 -13.438 1 98.56 22 PRO B N 1
ATOM 2517 C CA . PRO B 1 22 ? 4.738 22.531 -12.125 1 98.56 22 PRO B CA 1
ATOM 2518 C C . PRO B 1 22 ? 5.059 21.062 -11.867 1 98.56 22 PRO B C 1
ATOM 2520 O O . PRO B 1 22 ? 4.25 20.188 -12.172 1 98.56 22 PRO B O 1
ATOM 2523 N N . VAL B 1 23 ? 6.164 20.828 -11.297 1 98.69 23 VAL B N 1
ATOM 2524 C CA . VAL B 1 23 ? 6.613 19.453 -11.039 1 98.69 23 VAL B CA 1
ATOM 2525 C C . VAL B 1 23 ? 5.914 18.906 -9.797 1 98.69 23 VAL B C 1
ATOM 2527 O O . VAL B 1 23 ? 5.805 19.609 -8.781 1 98.69 23 VAL B O 1
ATOM 2530 N N . ASP B 1 24 ? 5.344 17.703 -9.891 1 98.62 24 ASP B N 1
ATOM 2531 C CA . ASP B 1 24 ? 4.676 17.047 -8.781 1 98.62 24 ASP B CA 1
ATOM 2532 C C . ASP B 1 24 ? 5.684 16.562 -7.738 1 98.62 24 ASP B C 1
ATOM 2534 O O . ASP B 1 24 ? 6.859 16.375 -8.047 1 98.62 24 ASP B O 1
ATOM 2538 N N . CYS B 1 25 ? 5.266 16.438 -6.496 1 98.75 25 CYS B N 1
ATOM 2539 C CA . CYS B 1 25 ? 5.918 15.711 -5.414 1 98.75 25 CYS B CA 1
ATOM 2540 C C . CYS B 1 25 ? 7.211 16.406 -4.996 1 98.75 25 CYS B C 1
ATOM 2542 O O . CYS B 1 25 ? 8.141 15.742 -4.527 1 98.75 25 CYS B O 1
ATOM 2544 N N . ILE B 1 26 ? 7.316 17.688 -5.215 1 98.88 26 ILE B N 1
ATOM 2545 C CA . ILE B 1 26 ? 8.43 18.406 -4.621 1 98.88 26 ILE B CA 1
ATOM 2546 C C . ILE B 1 26 ? 8.297 18.406 -3.1 1 98.88 26 ILE B C 1
ATOM 2548 O O . ILE B 1 26 ? 7.211 18.672 -2.568 1 98.88 26 ILE B O 1
ATOM 2552 N N . ALA B 1 27 ? 9.375 18.016 -2.363 1 98.88 27 ALA B N 1
ATOM 2553 C CA . ALA B 1 27 ? 9.414 18 -0.904 1 98.88 27 ALA B CA 1
ATOM 2554 C C . ALA B 1 27 ? 8.461 16.938 -0.348 1 98.88 27 ALA B C 1
ATOM 2556 O O . ALA B 1 27 ? 7.938 17.094 0.76 1 98.88 27 ALA B O 1
ATOM 2557 N N . ASP B 1 28 ? 8.133 15.914 -1.198 1 98.81 28 ASP B N 1
ATOM 2558 C CA . ASP B 1 28 ? 7.336 14.781 -0.744 1 98.81 28 ASP B CA 1
ATOM 2559 C C . ASP B 1 28 ? 8.195 13.758 -0.006 1 98.81 28 ASP B C 1
ATOM 2561 O O . ASP B 1 28 ? 8.992 13.047 -0.625 1 98.81 28 ASP B O 1
ATOM 2565 N N . PHE B 1 29 ? 7.988 13.625 1.31 1 98.56 29 PHE B N 1
ATOM 2566 C CA . PHE B 1 29 ? 8.844 12.789 2.148 1 98.56 29 PHE B CA 1
ATOM 2567 C C . PHE B 1 29 ? 8.641 11.312 1.832 1 98.56 29 PHE B C 1
ATOM 2569 O O . PHE B 1 29 ? 9.477 10.477 2.178 1 98.56 29 PHE B O 1
ATOM 2576 N N . THR B 1 30 ? 7.551 10.953 1.102 1 97.44 30 THR B N 1
ATOM 2577 C CA . THR B 1 30 ? 7.285 9.555 0.768 1 97.44 30 THR B CA 1
ATOM 2578 C C . THR B 1 30 ? 7.848 9.211 -0.608 1 97.44 30 THR B C 1
ATOM 2580 O O . THR B 1 30 ? 7.879 8.039 -0.997 1 97.44 30 THR B O 1
ATOM 2583 N N . TYR B 1 31 ? 8.242 10.219 -1.371 1 97.56 31 TYR B N 1
ATOM 2584 C CA . TYR B 1 31 ? 8.633 10.055 -2.766 1 97.56 31 TYR B CA 1
ATOM 2585 C C . TYR B 1 31 ? 7.555 9.328 -3.557 1 97.56 31 TYR B C 1
ATOM 2587 O O . TYR B 1 31 ? 7.84 8.344 -4.25 1 97.56 31 TYR B O 1
ATOM 2595 N N . ASN B 1 32 ? 6.328 9.891 -3.395 1 96.19 32 ASN B N 1
ATOM 2596 C CA . ASN B 1 32 ? 5.16 9.305 -4.043 1 96.19 32 ASN B CA 1
ATOM 2597 C C . ASN B 1 32 ? 4.977 7.84 -3.648 1 96.19 32 ASN B C 1
ATOM 2599 O O . ASN B 1 32 ? 4.781 6.98 -4.508 1 96.19 32 ASN B O 1
ATOM 2603 N N . PHE B 1 33 ? 5.109 7.59 -2.385 1 93.25 33 PHE B N 1
ATOM 2604 C CA . PHE B 1 33 ? 4.977 6.25 -1.83 1 93.25 33 PHE B CA 1
ATOM 2605 C C . PHE B 1 33 ? 5.949 5.285 -2.504 1 93.25 33 PHE B C 1
ATOM 2607 O O . PHE B 1 33 ? 5.539 4.238 -3.012 1 93.25 33 PHE B O 1
ATOM 2614 N N . TYR B 1 34 ? 7.27 5.469 -2.389 1 94.69 34 TYR B N 1
ATOM 2615 C CA . TYR B 1 34 ? 8.375 4.773 -3.037 1 94.69 34 TYR B CA 1
ATOM 2616 C C . TYR B 1 34 ? 8.258 3.266 -2.85 1 94.69 34 TYR B C 1
ATOM 2618 O O . TYR B 1 34 ? 8.5 2.496 -3.783 1 94.69 34 TYR B O 1
ATOM 2626 N N . TRP B 1 35 ? 7.75 2.826 -1.778 1 89.25 35 TRP B N 1
ATOM 2627 C CA . TRP B 1 35 ? 7.719 1.415 -1.411 1 89.25 35 TRP B CA 1
ATOM 2628 C C . TRP B 1 35 ? 6.68 0.661 -2.232 1 89.25 35 TRP B C 1
ATOM 2630 O O . TRP B 1 35 ? 6.715 -0.569 -2.314 1 89.25 35 TRP B O 1
ATOM 2640 N N . GLN B 1 36 ? 5.797 1.404 -2.828 1 86.75 36 GLN B N 1
ATOM 2641 C CA . GLN B 1 36 ? 4.758 0.759 -3.627 1 86.75 36 GLN B CA 1
ATOM 2642 C C . GLN B 1 36 ? 5.234 0.528 -5.059 1 86.75 36 GLN B C 1
ATOM 2644 O O . GLN B 1 36 ? 4.777 -0.401 -5.727 1 86.75 36 GLN B O 1
ATOM 2649 N N . HIS B 1 37 ? 6.148 1.43 -5.578 1 87.12 37 HIS B N 1
ATOM 2650 C CA . HIS B 1 37 ? 6.48 1.361 -7 1 87.12 37 HIS B CA 1
ATOM 2651 C C . HIS B 1 37 ? 7.984 1.251 -7.211 1 87.12 37 HIS B C 1
ATOM 2653 O O . HIS B 1 37 ? 8.438 0.934 -8.312 1 87.12 37 HIS B O 1
ATOM 2659 N N . ARG B 1 38 ? 8.742 1.507 -6.25 1 86.12 38 ARG B N 1
ATOM 2660 C CA . ARG B 1 38 ? 10.18 1.255 -6.168 1 86.12 38 ARG B CA 1
ATOM 2661 C C . ARG B 1 38 ? 10.93 2.02 -7.254 1 86.12 38 ARG B C 1
ATOM 2663 O O . ARG B 1 38 ? 11.805 1.462 -7.918 1 86.12 38 ARG B O 1
ATOM 2670 N N . GLY B 1 39 ? 10.43 3.168 -7.523 1 88.38 39 GLY B N 1
ATOM 2671 C CA . GLY B 1 39 ? 11.148 4.066 -8.414 1 88.38 39 GLY B CA 1
ATOM 2672 C C . GLY B 1 39 ? 10.508 4.172 -9.789 1 88.38 39 GLY B C 1
ATOM 2673 O O . GLY B 1 39 ? 10.891 5.031 -10.586 1 88.38 39 GLY B O 1
ATOM 2674 N N . GLU B 1 40 ? 9.492 3.328 -10.055 1 86.44 40 GLU B N 1
ATOM 2675 C CA . GLU B 1 40 ? 8.844 3.328 -11.367 1 86.44 40 GLU B CA 1
ATOM 2676 C C . GLU B 1 40 ? 8.102 4.637 -11.609 1 86.44 40 GLU B C 1
ATOM 2678 O O . GLU B 1 40 ? 8.102 5.156 -12.727 1 86.44 40 GLU B O 1
ATOM 2683 N N . LYS B 1 41 ? 7.531 5.152 -10.555 1 91.56 41 LYS B N 1
ATOM 2684 C CA . LYS B 1 41 ? 6.746 6.375 -10.68 1 91.56 41 LYS B CA 1
ATOM 2685 C C . LYS B 1 41 ? 7.574 7.605 -10.328 1 91.56 41 LYS B C 1
ATOM 2687 O O . LYS B 1 41 ? 7.387 8.68 -10.906 1 91.56 41 LYS B O 1
ATOM 2692 N N . LEU B 1 42 ? 8.477 7.43 -9.352 1 96.06 42 LEU B N 1
ATOM 2693 C CA . LEU B 1 42 ? 9.352 8.508 -8.898 1 96.06 42 LEU B CA 1
ATOM 2694 C C . LEU B 1 42 ? 10.617 7.941 -8.258 1 96.06 42 LEU B C 1
ATOM 2696 O O . LEU B 1 42 ? 10.547 7.191 -7.281 1 96.06 42 LEU B O 1
ATOM 2700 N N . ASP B 1 43 ? 11.672 8.266 -8.875 1 95.62 43 ASP B N 1
ATOM 2701 C CA . ASP B 1 43 ? 12.977 7.914 -8.312 1 95.62 43 ASP B CA 1
ATOM 2702 C C . ASP B 1 43 ? 13.562 9.078 -7.52 1 95.62 43 ASP B C 1
ATOM 2704 O O . ASP B 1 43 ? 13.828 10.141 -8.07 1 95.62 43 ASP B O 1
ATOM 2708 N N . PRO B 1 44 ? 13.766 8.914 -6.238 1 96.81 44 PRO B N 1
ATOM 2709 C CA . PRO B 1 44 ? 14.258 10.016 -5.406 1 96.81 44 PRO B CA 1
ATOM 2710 C C . PRO B 1 44 ? 15.625 10.523 -5.848 1 96.81 44 PRO B C 1
ATOM 2712 O O . PRO B 1 44 ? 16 11.656 -5.527 1 96.81 44 PRO B O 1
ATOM 2715 N N . ASP B 1 45 ? 16.406 9.734 -6.602 1 96.56 45 ASP B N 1
ATOM 2716 C CA . ASP B 1 45 ? 17.766 10.102 -6.984 1 96.56 45 ASP B CA 1
ATOM 2717 C C . ASP B 1 45 ? 17.781 10.766 -8.359 1 96.56 45 ASP B C 1
ATOM 2719 O O . ASP B 1 45 ? 18.844 11.195 -8.828 1 96.56 45 ASP B O 1
ATOM 2723 N N . GLU B 1 46 ? 16.641 10.852 -8.922 1 97.69 46 GLU B N 1
ATOM 2724 C CA . GLU B 1 46 ? 16.562 11.609 -10.172 1 97.69 46 GLU B CA 1
ATOM 2725 C C . GLU B 1 46 ? 16.453 13.109 -9.898 1 97.69 46 GLU B C 1
ATOM 2727 O O . GLU B 1 46 ? 15.852 13.523 -8.898 1 97.69 46 GLU B O 1
ATOM 2732 N N . ARG B 1 47 ? 16.969 13.859 -10.812 1 98.38 47 ARG B N 1
ATOM 2733 C CA . ARG B 1 47 ? 16.891 15.312 -10.688 1 98.38 47 ARG B CA 1
ATOM 2734 C C . ARG B 1 47 ? 15.477 15.812 -10.914 1 98.38 47 ARG B C 1
ATOM 2736 O O . ARG B 1 47 ? 14.758 15.289 -11.773 1 98.38 47 ARG B O 1
ATOM 2743 N N . ILE B 1 48 ? 15.109 16.75 -10.148 1 98.62 48 ILE B N 1
ATOM 2744 C CA . ILE B 1 48 ? 13.875 17.469 -10.445 1 98.62 48 ILE B CA 1
ATOM 2745 C C . ILE B 1 48 ? 13.984 18.125 -11.82 1 98.62 48 ILE B C 1
ATOM 2747 O O . ILE B 1 48 ? 14.945 18.844 -12.102 1 98.62 48 ILE B O 1
ATOM 2751 N N . PRO B 1 49 ? 13.039 17.844 -12.695 1 98.25 49 PRO B N 1
ATOM 2752 C CA . PRO B 1 49 ? 13.148 18.359 -14.055 1 98.25 49 PRO B CA 1
ATOM 2753 C C . PRO B 1 49 ? 13.492 19.844 -14.094 1 98.25 49 PRO B C 1
ATOM 2755 O O . PRO B 1 49 ? 12.828 20.656 -13.445 1 98.25 49 PRO B O 1
ATOM 2758 N N . GLY B 1 50 ? 14.539 20.203 -14.781 1 97.94 50 GLY B N 1
ATOM 2759 C CA . GLY B 1 50 ? 14.938 21.578 -14.969 1 97.94 50 GLY B CA 1
ATOM 2760 C C . GLY B 1 50 ? 15.891 22.078 -13.898 1 97.94 50 GLY B C 1
ATOM 2761 O O . GLY B 1 50 ? 16.328 23.234 -13.93 1 97.94 50 GLY B O 1
ATOM 2762 N N . THR B 1 51 ? 16.234 21.219 -12.891 1 98.31 51 THR B N 1
ATOM 2763 C CA . THR B 1 51 ? 17.062 21.656 -11.773 1 98.31 51 THR B CA 1
ATOM 2764 C C . THR B 1 51 ? 18.281 20.75 -11.609 1 98.31 51 THR B C 1
ATOM 2766 O O . THR B 1 51 ? 18.375 19.719 -12.266 1 98.31 51 THR B O 1
ATOM 2769 N N . SER B 1 52 ? 19.234 21.141 -10.805 1 98 52 SER B N 1
ATOM 2770 C CA . SER B 1 52 ? 20.422 20.344 -10.516 1 98 52 SER B CA 1
ATOM 2771 C C . SER B 1 52 ? 20.25 19.516 -9.25 1 98 52 SER B C 1
ATOM 2773 O O . SER B 1 52 ? 21.125 18.734 -8.883 1 98 52 SER B O 1
ATOM 2775 N N . HIS B 1 53 ? 19.094 19.656 -8.648 1 98.69 53 HIS B N 1
ATOM 2776 C CA . HIS B 1 53 ? 18.859 18.969 -7.383 1 98.69 53 HIS B CA 1
ATOM 2777 C C . HIS B 1 53 ? 17.922 17.781 -7.57 1 98.69 53 HIS B C 1
ATOM 2779 O O . HIS B 1 53 ? 16.969 17.844 -8.352 1 98.69 53 HIS B O 1
ATOM 2785 N N . THR B 1 54 ? 18.188 16.75 -6.801 1 98.75 54 THR B N 1
ATOM 2786 C CA . THR B 1 54 ? 17.328 15.578 -6.809 1 98.75 54 THR B CA 1
ATOM 2787 C C . THR B 1 54 ? 16.172 15.75 -5.828 1 98.75 54 THR B C 1
ATOM 2789 O O . THR B 1 54 ? 16.219 16.609 -4.949 1 98.75 54 THR B O 1
ATOM 2792 N N . PHE B 1 55 ? 15.164 14.914 -5.992 1 98.75 55 PHE B N 1
ATOM 2793 C CA . PHE B 1 55 ? 14.062 14.898 -5.035 1 98.75 55 PHE B CA 1
ATOM 2794 C C . PHE B 1 55 ? 14.57 14.602 -3.629 1 98.75 55 PHE B C 1
ATOM 2796 O O . PHE B 1 55 ? 14.141 15.234 -2.66 1 98.75 55 PHE B O 1
ATOM 2803 N N . ARG B 1 56 ? 15.5 13.727 -3.523 1 98.19 56 ARG B N 1
ATOM 2804 C CA . ARG B 1 56 ? 16.062 13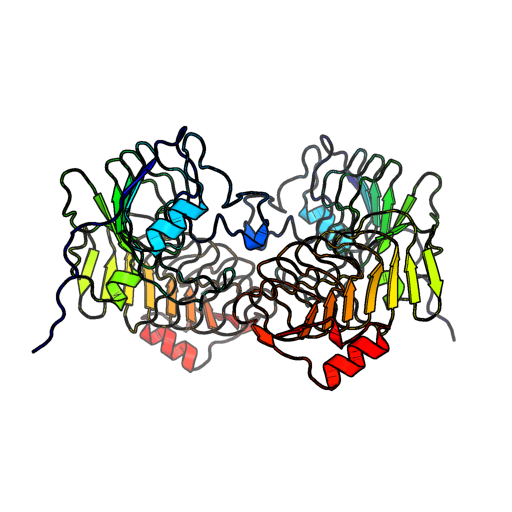.328 -2.238 1 98.19 56 ARG B CA 1
ATOM 2805 C C . ARG B 1 56 ? 16.797 14.484 -1.579 1 98.19 56 ARG B C 1
ATOM 2807 O O . ARG B 1 56 ? 16.672 14.703 -0.372 1 98.19 56 ARG B O 1
ATOM 2814 N N . GLU B 1 57 ? 17.562 15.203 -2.355 1 98.56 57 GLU B N 1
ATOM 2815 C CA . GLU B 1 57 ? 18.328 16.312 -1.81 1 98.56 57 GLU B CA 1
ATOM 2816 C C . GLU B 1 57 ? 17.422 17.359 -1.175 1 98.56 57 GLU B C 1
ATOM 2818 O O . GLU B 1 57 ? 17.734 17.906 -0.117 1 98.56 57 GLU B O 1
ATOM 2823 N N . VAL B 1 58 ? 16.312 17.547 -1.837 1 98.81 58 VAL B N 1
ATOM 2824 C CA . VAL B 1 58 ? 15.352 18.531 -1.354 1 98.81 58 VAL B CA 1
ATOM 2825 C C . VAL B 1 58 ? 14.75 18.062 -0.03 1 98.81 58 VAL B C 1
ATOM 2827 O O . VAL B 1 58 ? 14.703 18.828 0.94 1 98.81 58 VAL B O 1
ATOM 2830 N N . VAL B 1 59 ? 14.344 16.812 0.054 1 98.69 59 VAL B N 1
ATOM 2831 C CA . VAL B 1 59 ? 13.734 16.25 1.257 1 98.69 59 VAL B CA 1
ATOM 2832 C C . VAL B 1 59 ? 14.758 16.234 2.395 1 98.69 59 VAL B C 1
ATOM 2834 O O . VAL B 1 59 ? 14.445 16.641 3.516 1 98.69 59 VAL B O 1
ATOM 2837 N N . GLU B 1 60 ? 15.992 15.844 2.072 1 98.06 60 GLU B N 1
ATOM 2838 C CA . GLU B 1 60 ? 17.031 15.797 3.094 1 98.06 60 GLU B CA 1
ATOM 2839 C C . GLU B 1 60 ? 17.359 17.188 3.611 1 98.06 60 GLU B C 1
ATOM 2841 O O . GLU B 1 60 ? 17.609 17.375 4.805 1 98.06 60 GLU B O 1
ATOM 2846 N N . HIS B 1 61 ? 17.359 18.156 2.732 1 98.69 61 HIS B N 1
ATOM 2847 C CA . HIS B 1 61 ? 17.609 19.547 3.111 1 98.69 61 HIS B CA 1
ATOM 2848 C C . HIS B 1 61 ? 16.562 20.047 4.102 1 98.69 61 HIS B C 1
ATOM 2850 O O . HIS B 1 61 ? 16.906 20.734 5.07 1 98.69 61 HIS B O 1
ATOM 2856 N N . LEU B 1 62 ? 15.336 19.641 3.896 1 98.62 62 LEU B N 1
ATOM 2857 C CA . LEU B 1 62 ? 14.242 20.047 4.766 1 98.62 62 LEU B CA 1
ATOM 2858 C C . LEU B 1 62 ? 14.312 19.328 6.105 1 98.62 62 LEU B C 1
ATOM 2860 O O . LEU B 1 62 ? 14.008 19.906 7.148 1 98.62 62 LEU B O 1
ATOM 2864 N N . LYS B 1 63 ? 14.68 18.062 6.086 1 97.56 63 LYS B N 1
ATOM 2865 C CA . LYS B 1 63 ? 14.852 17.312 7.324 1 97.56 63 LYS B CA 1
ATOM 2866 C C . LYS B 1 63 ? 15.922 17.953 8.203 1 97.56 63 LYS B C 1
ATOM 2868 O O . LYS B 1 63 ? 15.844 17.875 9.438 1 97.56 63 LYS B O 1
ATOM 2873 N N . ASP B 1 64 ? 16.859 18.625 7.547 1 97 64 ASP B N 1
ATOM 2874 C CA . ASP B 1 64 ? 17.953 19.266 8.266 1 97 64 ASP B CA 1
ATOM 2875 C C . ASP B 1 64 ? 17.609 20.688 8.656 1 97 64 ASP B C 1
ATOM 2877 O O . ASP B 1 64 ? 18.469 21.438 9.125 1 97 64 ASP B O 1
ATOM 2881 N N . GLY B 1 65 ? 16.391 21.078 8.453 1 97.38 65 GLY B N 1
ATOM 2882 C CA . GLY B 1 65 ? 15.898 22.359 8.914 1 97.38 65 GLY B CA 1
ATOM 2883 C C . GLY B 1 65 ? 16.078 23.469 7.902 1 97.38 65 GLY B C 1
ATOM 2884 O O . GLY B 1 65 ? 15.836 24.641 8.203 1 97.38 65 GLY B O 1
ATOM 2885 N N . GLY B 1 66 ? 16.5 23.109 6.625 1 98.38 66 GLY B N 1
ATOM 2886 C CA . GLY B 1 66 ? 16.766 24.094 5.602 1 98.38 66 GLY B CA 1
ATOM 2887 C C . GLY B 1 66 ? 15.508 24.641 4.953 1 98.38 66 GLY B C 1
ATOM 2888 O O . GLY B 1 66 ? 14.398 24.188 5.262 1 98.38 66 GLY B O 1
ATOM 2889 N N . GLU B 1 67 ? 15.734 25.641 4.094 1 98.69 67 GLU B N 1
ATOM 2890 C CA . GLU B 1 67 ? 14.648 26.203 3.299 1 98.69 67 GLU B CA 1
ATOM 2891 C C . GLU B 1 67 ? 14.82 25.875 1.818 1 98.69 67 GLU B C 1
ATOM 2893 O O . GLU B 1 67 ? 15.938 25.938 1.289 1 98.69 67 GLU B O 1
ATOM 2898 N N . VAL B 1 68 ? 13.797 25.469 1.208 1 98.88 68 VAL B N 1
ATOM 2899 C CA . VAL B 1 68 ? 13.766 25.266 -0.236 1 98.88 68 VAL B CA 1
ATOM 2900 C C . VAL B 1 68 ? 12.859 26.312 -0.886 1 98.88 68 VAL B C 1
ATOM 2902 O O . VAL B 1 68 ? 11.703 26.469 -0.493 1 98.88 68 VAL B O 1
ATOM 2905 N N . ILE B 1 69 ? 13.391 27.016 -1.832 1 98.88 69 ILE B N 1
ATOM 2906 C CA . ILE B 1 69 ? 12.617 28.016 -2.578 1 98.88 69 ILE B CA 1
ATOM 2907 C C . ILE B 1 69 ? 12.344 27.5 -3.988 1 98.88 69 ILE B C 1
ATOM 2909 O O . ILE B 1 69 ? 13.273 27.203 -4.742 1 98.88 69 ILE B O 1
ATOM 2913 N N . VAL B 1 70 ? 11.117 27.297 -4.375 1 98.94 70 VAL B N 1
ATOM 2914 C CA . VAL B 1 70 ? 10.688 26.922 -5.719 1 98.94 70 VAL B CA 1
ATOM 2915 C C . VAL B 1 70 ? 10.352 28.156 -6.531 1 98.94 70 VAL B C 1
ATOM 2917 O O . VAL B 1 70 ? 9.344 28.828 -6.277 1 98.94 70 VAL B O 1
ATOM 2920 N N . ARG B 1 71 ? 11.203 28.469 -7.473 1 98.56 71 ARG B N 1
ATOM 2921 C CA . ARG B 1 71 ? 10.961 29.609 -8.359 1 98.56 71 ARG B CA 1
ATOM 2922 C C . ARG B 1 71 ? 9.984 29.234 -9.477 1 98.56 71 ARG B C 1
ATOM 2924 O O . ARG B 1 71 ? 10.406 28.797 -10.555 1 98.56 71 ARG B O 1
ATOM 2931 N N . GLY B 1 72 ? 8.75 29.422 -9.281 1 98.38 72 GLY B N 1
ATOM 2932 C CA . GLY B 1 72 ? 7.676 29.047 -10.195 1 98.38 72 GLY B CA 1
ATOM 2933 C C . GLY B 1 72 ? 6.539 28.312 -9.508 1 98.38 72 GLY B C 1
ATOM 2934 O O . GLY B 1 72 ? 6.34 28.453 -8.305 1 98.38 72 GLY B O 1
ATOM 2935 N N . ASP B 1 73 ? 5.711 27.641 -10.367 1 98.81 73 ASP B N 1
ATOM 2936 C CA . ASP B 1 73 ? 4.578 26.891 -9.844 1 98.81 73 ASP B CA 1
ATOM 2937 C C . ASP B 1 73 ? 5.027 25.516 -9.32 1 98.81 73 ASP B C 1
ATOM 2939 O O . ASP B 1 73 ? 6.051 24.984 -9.758 1 98.81 73 ASP B O 1
ATOM 2943 N N . ALA B 1 74 ? 4.352 24.953 -8.359 1 98.88 74 ALA B N 1
ATOM 2944 C CA . ALA B 1 74 ? 4.555 23.594 -7.883 1 98.88 74 ALA B CA 1
ATOM 2945 C C . ALA B 1 74 ? 3.367 22.703 -8.242 1 98.88 74 ALA B C 1
ATOM 2947 O O . ALA B 1 74 ? 2.223 23.156 -8.266 1 98.88 74 ALA B O 1
ATOM 2948 N N . GLY B 1 75 ? 3.684 21.469 -8.57 1 98.75 75 GLY B N 1
ATOM 2949 C CA . GLY B 1 75 ? 2.646 20.516 -8.93 1 98.75 75 GLY B CA 1
ATOM 2950 C C . GLY B 1 75 ? 1.941 19.922 -7.73 1 98.75 75 GLY B C 1
ATOM 2951 O O . GLY B 1 75 ? 1.911 20.531 -6.656 1 98.75 75 GLY B O 1
ATOM 2952 N N . HIS B 1 76 ? 1.316 18.688 -7.895 1 98.31 76 HIS B N 1
ATOM 2953 C CA . HIS B 1 76 ? 0.555 18 -6.855 1 98.31 76 HIS B CA 1
ATOM 2954 C C . HIS B 1 76 ? 1.473 17.469 -5.762 1 98.31 76 HIS B C 1
ATOM 2956 O O . HIS B 1 76 ? 2.633 17.141 -6.02 1 98.31 76 HIS B O 1
ATOM 2962 N N . ARG B 1 77 ? 0.944 17.453 -4.543 1 98.69 77 ARG B N 1
ATOM 2963 C CA . ARG B 1 77 ? 1.554 16.75 -3.414 1 98.69 77 ARG B CA 1
ATOM 2964 C C . ARG B 1 77 ? 2.826 17.453 -2.957 1 98.69 77 ARG B C 1
ATOM 2966 O O . ARG B 1 77 ? 3.785 16.812 -2.537 1 98.69 77 ARG B O 1
ATOM 2973 N N . LEU B 1 78 ? 2.84 18.797 -3.104 1 98.94 78 LEU B N 1
ATOM 2974 C CA . LEU B 1 78 ? 3.926 19.578 -2.506 1 98.94 78 LEU B CA 1
ATOM 2975 C C . LEU B 1 78 ? 3.975 19.359 -0.996 1 98.94 78 LEU B C 1
ATOM 2977 O O . LEU B 1 78 ? 2.959 19.516 -0.312 1 98.94 78 LEU B O 1
ATOM 2981 N N . ALA B 1 79 ? 5.164 18.922 -0.451 1 98.94 79 ALA B N 1
ATOM 2982 C CA . ALA B 1 79 ? 5.43 18.828 0.982 1 98.94 79 ALA B CA 1
ATOM 2983 C C . ALA B 1 79 ? 4.566 17.734 1.622 1 98.94 79 ALA B C 1
ATOM 2985 O O . ALA B 1 79 ? 4.184 17.844 2.789 1 98.94 79 ALA B O 1
ATOM 2986 N N . SER B 1 80 ? 4.234 16.703 0.778 1 98.88 80 SER B N 1
ATOM 2987 C CA . SER B 1 80 ? 3.518 15.547 1.317 1 98.88 80 SER B CA 1
ATOM 2988 C C . SER B 1 80 ? 4.301 14.891 2.447 1 98.88 80 SER B C 1
ATOM 2990 O O . SER B 1 80 ? 5.496 14.625 2.309 1 98.88 80 SER B O 1
ATOM 2992 N N . SER B 1 81 ? 3.627 14.711 3.578 1 98.69 81 SER B N 1
ATOM 2993 C CA . SER B 1 81 ? 4.164 14.016 4.746 1 98.69 81 SER B CA 1
ATOM 2994 C C . SER B 1 81 ? 5.406 14.727 5.281 1 98.69 81 SER B C 1
ATOM 2996 O O . SER B 1 81 ? 6.246 14.102 5.934 1 98.69 81 SER B O 1
ATOM 2998 N N . MET B 1 82 ? 5.543 16.016 4.965 1 98.81 82 MET B N 1
ATOM 2999 C CA . MET B 1 82 ? 6.656 16.781 5.527 1 98.81 82 MET B CA 1
ATOM 3000 C C . MET B 1 82 ? 6.617 16.75 7.051 1 98.81 82 MET B C 1
ATOM 3002 O O . MET B 1 82 ? 5.582 17.031 7.652 1 98.81 82 MET B O 1
ATOM 3006 N N . GLY B 1 83 ? 7.703 16.281 7.672 1 98.06 83 GLY B N 1
ATOM 3007 C CA . GLY B 1 83 ? 7.801 16.203 9.117 1 98.06 83 GLY B CA 1
ATOM 3008 C C . GLY B 1 83 ? 7.531 14.812 9.664 1 98.06 83 GLY B C 1
ATOM 3009 O O . GLY B 1 83 ? 7.668 14.57 10.867 1 98.06 83 GLY B O 1
ATOM 3010 N N . ALA B 1 84 ? 7.145 13.898 8.789 1 97.44 84 ALA B N 1
ATOM 3011 C CA . ALA B 1 84 ? 6.938 12.516 9.219 1 97.44 84 ALA B CA 1
ATOM 3012 C C . ALA B 1 84 ? 8.25 11.734 9.195 1 97.44 84 ALA B C 1
ATOM 3014 O O . ALA B 1 84 ? 9.008 11.812 8.234 1 97.44 84 ALA B O 1
ATOM 3015 N N . ASP B 1 85 ? 8.562 11.055 10.281 1 95 85 ASP B N 1
ATOM 3016 C CA . ASP B 1 85 ? 9.695 10.141 10.352 1 95 85 ASP B CA 1
ATOM 3017 C C . ASP B 1 85 ? 9.312 8.75 9.859 1 95 85 ASP B C 1
ATOM 3019 O O . ASP B 1 85 ? 9.062 7.848 10.656 1 95 85 ASP B O 1
ATOM 3023 N N . LEU B 1 86 ? 9.352 8.516 8.578 1 93.62 86 LEU B N 1
ATOM 3024 C CA . LEU B 1 86 ? 8.695 7.391 7.914 1 93.62 86 LEU B CA 1
ATOM 3025 C C . LEU B 1 86 ? 9.414 6.082 8.234 1 93.62 86 LEU B C 1
ATOM 3027 O O . LEU B 1 86 ? 10.625 5.961 8.016 1 93.62 86 LEU B O 1
ATOM 3031 N N . ALA B 1 87 ? 8.672 5.07 8.539 1 88.06 87 ALA B N 1
ATOM 3032 C CA . ALA B 1 87 ? 9.188 3.76 8.922 1 88.06 87 ALA B CA 1
ATOM 3033 C C . ALA B 1 87 ? 9.812 3.047 7.723 1 88.06 87 ALA B C 1
ATOM 3035 O O . ALA B 1 87 ? 10.828 2.369 7.859 1 88.06 87 ALA B O 1
ATOM 3036 N N . TYR B 1 88 ? 9.281 3.217 6.566 1 87.69 88 TYR B N 1
ATOM 3037 C CA . TYR B 1 88 ? 9.734 2.553 5.348 1 87.69 88 TYR B CA 1
ATOM 3038 C C . TYR B 1 88 ? 11.156 2.975 4.996 1 87.69 88 TYR B C 1
ATOM 3040 O O . TYR B 1 88 ? 11.844 2.293 4.227 1 87.69 88 TYR B O 1
ATOM 3048 N N . PHE B 1 89 ? 11.57 4.129 5.504 1 90.12 89 PHE B N 1
ATOM 3049 C CA . PHE B 1 89 ? 12.906 4.621 5.207 1 90.12 89 PHE B CA 1
ATOM 3050 C C . PHE B 1 89 ? 13.781 4.598 6.453 1 90.12 89 PHE B C 1
ATOM 3052 O O . PHE B 1 89 ? 14.758 5.352 6.551 1 90.12 89 PHE B O 1
ATOM 3059 N N . GLY B 1 90 ? 13.32 3.846 7.469 1 87 90 GLY B N 1
ATOM 3060 C CA . GLY B 1 90 ? 14.141 3.625 8.648 1 87 90 GLY B CA 1
ATOM 3061 C C . GLY B 1 90 ? 13.766 4.52 9.812 1 87 90 GLY B C 1
ATOM 3062 O O . GLY B 1 90 ? 14.406 4.48 10.867 1 87 90 GLY B O 1
ATOM 3063 N N . GLY B 1 91 ? 12.719 5.32 9.656 1 90.44 91 GLY B N 1
ATOM 3064 C CA . GLY B 1 91 ? 12.266 6.18 10.742 1 90.44 91 GLY B CA 1
ATOM 3065 C C . GLY B 1 91 ? 11.422 5.457 11.766 1 90.44 91 GLY B C 1
ATOM 3066 O O . GLY B 1 91 ? 11.078 4.285 11.586 1 90.44 91 GLY B O 1
ATOM 3067 N N . GLY B 1 92 ? 11.055 6.145 12.867 1 86.81 92 GLY B N 1
ATOM 3068 C CA . GLY B 1 92 ? 10.297 5.559 13.961 1 86.81 92 GLY B CA 1
ATOM 3069 C C . GLY B 1 92 ? 8.797 5.652 13.773 1 86.81 92 GLY B C 1
ATOM 3070 O O . GLY B 1 92 ? 8.031 5.125 14.586 1 86.81 92 GLY B O 1
ATOM 3071 N N . GLY B 1 93 ? 8.383 6.293 12.75 1 87.81 93 GLY B N 1
ATOM 3072 C CA . GLY B 1 93 ? 6.953 6.438 12.516 1 87.81 93 GLY B CA 1
ATOM 3073 C C . GLY B 1 93 ? 6.363 7.668 13.18 1 87.81 93 GLY B C 1
ATOM 3074 O O . GLY B 1 93 ? 5.184 7.977 12.984 1 87.81 93 GLY B O 1
ATOM 3075 N N . GLY B 1 94 ? 7.121 8.391 13.859 1 89.31 94 GLY B N 1
ATOM 3076 C CA . GLY B 1 94 ? 6.664 9.57 14.586 1 89.31 94 GLY B CA 1
ATOM 3077 C C . GLY B 1 94 ? 6.875 10.859 13.812 1 89.31 94 GLY B C 1
ATOM 3078 O O . GLY B 1 94 ? 6.723 10.891 12.594 1 89.31 94 GLY B O 1
ATOM 3079 N N . VAL B 1 95 ? 7.039 11.891 14.547 1 93.19 95 VAL B N 1
ATOM 3080 C CA . VAL B 1 95 ? 7.16 13.227 13.977 1 93.19 95 VAL B CA 1
ATOM 3081 C C . VAL B 1 95 ? 8.586 13.742 14.156 1 93.19 95 VAL B C 1
ATOM 3083 O O . VAL B 1 95 ? 9.227 13.461 15.172 1 93.19 95 VAL B O 1
ATOM 3086 N N . MET B 1 96 ? 9.07 14.406 13.164 1 94.44 96 MET B N 1
ATOM 3087 C CA . MET B 1 96 ? 10.344 15.109 13.258 1 94.44 96 MET B CA 1
ATOM 3088 C C . MET B 1 96 ? 10.203 16.562 12.82 1 94.44 96 MET B C 1
ATOM 3090 O O . MET B 1 96 ? 9.258 16.906 12.117 1 94.44 96 MET B O 1
ATOM 3094 N N . ASP B 1 97 ? 11.109 17.422 13.289 1 94.5 97 ASP B N 1
ATOM 3095 C CA . ASP B 1 97 ? 11.109 18.812 12.844 1 94.5 97 ASP B CA 1
ATOM 3096 C C . ASP B 1 97 ? 11.484 18.922 11.367 1 94.5 97 ASP B C 1
ATOM 3098 O O . ASP B 1 97 ? 12.312 18.156 10.875 1 94.5 97 ASP B O 1
ATOM 3102 N N . ALA B 1 98 ? 10.82 19.797 10.672 1 97.5 98 ALA B N 1
ATOM 3103 C CA . ALA B 1 98 ? 11.125 20.031 9.258 1 97.5 98 ALA B CA 1
ATOM 3104 C C . ALA B 1 98 ? 11.312 21.516 8.969 1 97.5 98 ALA B C 1
ATOM 3106 O O . ALA B 1 98 ? 10.875 22.359 9.758 1 97.5 98 ALA B O 1
ATOM 3107 N N . GLY B 1 99 ? 11.984 21.828 7.84 1 98.19 99 GLY B N 1
ATOM 3108 C CA . GLY B 1 99 ? 12.32 23.203 7.477 1 98.19 99 GLY B CA 1
ATOM 3109 C C . GLY B 1 99 ? 11.172 23.938 6.812 1 98.19 99 GLY B C 1
ATOM 3110 O O . GLY B 1 99 ? 10.023 23.844 7.254 1 98.19 99 GLY B O 1
ATOM 3111 N N . VAL B 1 100 ? 11.547 24.734 5.812 1 98.75 100 VAL B N 1
ATOM 3112 C CA . VAL B 1 100 ? 10.594 25.656 5.207 1 98.75 100 VAL B CA 1
ATOM 3113 C C . VAL B 1 100 ? 10.57 25.453 3.693 1 98.75 100 VAL B C 1
ATOM 3115 O O . VAL B 1 100 ? 11.617 25.297 3.064 1 98.75 100 VAL B O 1
ATOM 3118 N N . VAL B 1 101 ? 9.391 25.391 3.094 1 98.94 101 VAL B N 1
ATOM 3119 C CA . VAL B 1 101 ? 9.227 25.406 1.645 1 98.94 101 VAL B CA 1
ATOM 3120 C C . VAL B 1 101 ? 8.578 26.719 1.213 1 98.94 101 VAL B C 1
ATOM 3122 O O . VAL B 1 101 ? 7.543 27.109 1.749 1 98.94 101 VAL B O 1
ATOM 3125 N N . THR B 1 102 ? 9.18 27.422 0.323 1 98.94 102 THR B N 1
ATOM 3126 C CA . THR B 1 102 ? 8.648 28.656 -0.227 1 98.94 102 THR B CA 1
ATOM 3127 C C . THR B 1 102 ? 8.383 28.516 -1.723 1 98.94 102 THR B C 1
ATOM 3129 O O . THR B 1 102 ? 9.266 28.109 -2.479 1 98.94 102 THR B O 1
ATOM 3132 N N . VAL B 1 103 ? 7.203 28.812 -2.17 1 98.94 103 VAL B N 1
ATOM 3133 C CA . VAL B 1 103 ? 6.828 28.734 -3.578 1 98.94 103 VAL B CA 1
ATOM 3134 C C . VAL B 1 103 ? 6.527 30.125 -4.117 1 98.94 103 VAL B C 1
ATOM 3136 O O . VAL B 1 103 ? 5.652 30.828 -3.602 1 98.94 103 VAL B O 1
ATOM 3139 N N . GLU B 1 104 ? 7.184 30.5 -5.172 1 98.81 104 GLU B N 1
ATOM 3140 C CA . GLU B 1 104 ? 7.027 31.828 -5.75 1 98.81 104 GLU B CA 1
ATOM 3141 C C . GLU B 1 104 ? 5.812 31.891 -6.672 1 98.81 104 GLU B C 1
ATOM 3143 O O . GLU B 1 104 ? 5.387 32.969 -7.07 1 98.81 104 GLU B O 1
ATOM 3148 N N . GLY B 1 105 ? 5.227 30.8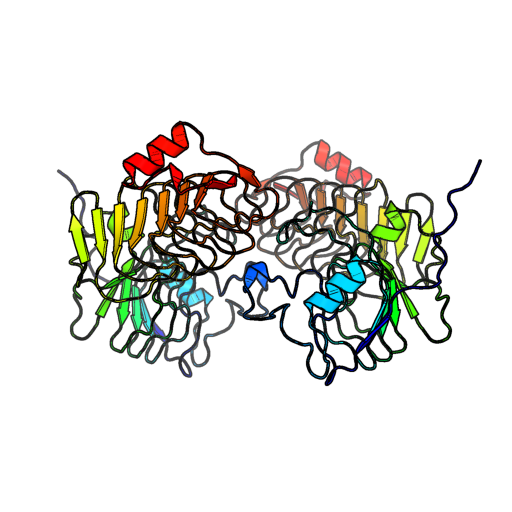12 -7.035 1 98.75 105 GLY B N 1
ATOM 3149 C CA . GLY B 1 105 ? 4.074 30.719 -7.918 1 98.75 105 GLY B CA 1
ATOM 3150 C C . GLY B 1 105 ? 2.869 30.078 -7.262 1 98.75 105 GLY B C 1
ATOM 3151 O O . GLY B 1 105 ? 2.629 30.266 -6.066 1 98.75 105 GLY B O 1
ATOM 3152 N N . ASP B 1 106 ? 2.004 29.438 -8.086 1 98.88 106 ASP B N 1
ATOM 3153 C CA . ASP B 1 106 ? 0.81 28.734 -7.633 1 98.88 106 ASP B CA 1
ATOM 3154 C C . ASP B 1 106 ? 1.146 27.312 -7.188 1 98.88 106 ASP B C 1
ATOM 3156 O O . ASP B 1 106 ? 2.209 26.781 -7.527 1 98.88 106 ASP B O 1
ATOM 3160 N N . VAL B 1 107 ? 0.318 26.719 -6.395 1 98.88 107 VAL B N 1
ATOM 3161 C CA . VAL B 1 107 ? 0.493 25.328 -5.977 1 98.88 107 VAL B CA 1
ATOM 3162 C C . VAL B 1 107 ? -0.752 24.516 -6.332 1 98.88 107 VAL B C 1
ATOM 3164 O O . VAL B 1 107 ? -1.877 24.953 -6.07 1 98.88 107 VAL B O 1
ATOM 3167 N N . ASP B 1 108 ? -0.555 23.359 -6.969 1 98.81 108 ASP B N 1
ATOM 3168 C CA . ASP B 1 108 ? -1.643 22.453 -7.348 1 98.81 108 ASP B CA 1
ATOM 3169 C C . ASP B 1 108 ? -2.17 21.688 -6.141 1 98.81 108 ASP B C 1
ATOM 3171 O O . ASP B 1 108 ? -1.815 22 -5 1 98.81 108 ASP B O 1
ATOM 3175 N N . THR B 1 109 ? -3.029 20.734 -6.328 1 98.75 109 THR B N 1
ATOM 3176 C CA . THR B 1 109 ? -3.803 20.078 -5.281 1 98.75 109 THR B CA 1
ATOM 3177 C C . THR B 1 109 ? -2.889 19.281 -4.348 1 98.75 109 THR B C 1
ATOM 3179 O O . THR B 1 109 ? -1.751 18.969 -4.703 1 98.75 109 THR B O 1
ATOM 3182 N N . ARG B 1 110 ? -3.4 19.062 -3.109 1 98.69 110 ARG B N 1
ATOM 3183 C CA . ARG B 1 110 ? -2.83 18.188 -2.096 1 98.69 110 ARG B CA 1
ATOM 3184 C C . ARG B 1 110 ? -1.534 18.766 -1.536 1 98.69 110 ARG B C 1
ATOM 3186 O O . ARG B 1 110 ? -0.62 18.016 -1.177 1 98.69 110 ARG B O 1
ATOM 3193 N N . MET B 1 111 ? -1.443 20.078 -1.527 1 98.94 111 MET B N 1
ATOM 3194 C CA . MET B 1 111 ? -0.371 20.75 -0.792 1 98.94 111 MET B CA 1
ATOM 3195 C C . MET B 1 111 ? -0.436 20.406 0.692 1 98.94 111 MET B C 1
ATOM 3197 O O . MET B 1 111 ? -1.483 20.562 1.323 1 98.94 111 MET B O 1
ATOM 3201 N N . GLY B 1 112 ? 0.616 19.828 1.224 1 98.94 112 GLY B N 1
ATOM 3202 C CA . GLY B 1 112 ? 0.697 19.578 2.652 1 98.94 112 GLY B CA 1
ATOM 3203 C C . GLY B 1 112 ? -0.099 18.359 3.084 1 98.94 112 GLY B C 1
ATOM 3204 O O . GLY B 1 112 ? -0.48 18.234 4.25 1 98.94 112 GLY B O 1
ATOM 3205 N N . ILE B 1 113 ? -0.423 17.438 2.129 1 98.88 113 ILE B N 1
ATOM 3206 C CA . ILE B 1 113 ? -1.112 16.219 2.498 1 98.88 113 ILE B CA 1
ATOM 3207 C C . ILE B 1 113 ? -0.264 15.422 3.492 1 98.88 113 ILE B C 1
ATOM 3209 O O . ILE B 1 113 ? 0.94 15.25 3.289 1 98.88 113 ILE B O 1
ATOM 3213 N N . SER B 1 114 ? -0.849 15.062 4.672 1 98.62 114 SER B N 1
ATOM 3214 C CA . SER B 1 114 ? -0.243 14.281 5.742 1 98.62 114 SER B CA 1
ATOM 3215 C C . SER B 1 114 ? 0.931 15.023 6.375 1 98.62 114 SER B C 1
ATOM 3217 O O . SER B 1 114 ? 1.785 14.406 7.02 1 98.62 114 SER B O 1
ATOM 3219 N N . MET B 1 115 ? 1.024 16.359 6.176 1 98.69 115 MET B N 1
ATOM 3220 C CA . MET B 1 115 ? 2.086 17.156 6.773 1 98.69 115 MET B CA 1
ATOM 3221 C C . MET B 1 115 ? 1.92 17.25 8.289 1 98.69 115 MET B C 1
ATOM 3223 O O . MET B 1 115 ? 0.806 17.422 8.781 1 98.69 115 MET B O 1
ATOM 3227 N N . VAL B 1 116 ? 3.104 17.141 9.055 1 98.12 116 VAL B N 1
ATOM 3228 C CA . VAL B 1 116 ? 2.963 17.125 10.508 1 98.12 116 VAL B CA 1
ATOM 3229 C C . VAL B 1 116 ? 3.971 18.078 11.133 1 98.12 116 VAL B C 1
ATOM 3231 O O . VAL B 1 116 ? 3.965 18.297 12.352 1 98.12 116 VAL B O 1
ATOM 3234 N N . SER B 1 117 ? 4.82 18.703 10.328 1 97.12 117 SER B N 1
ATOM 3235 C CA . SER B 1 117 ? 5.703 19.781 10.797 1 97.12 117 SER B CA 1
ATOM 3236 C C . SER B 1 117 ? 6.246 20.594 9.633 1 97.12 117 SER B C 1
ATOM 3238 O O . SER B 1 117 ? 6.074 20.219 8.469 1 97.12 117 SER B O 1
ATOM 3240 N N . GLY B 1 118 ? 6.82 21.719 9.953 1 97.12 118 GLY B N 1
ATOM 3241 C CA . GLY B 1 118 ? 7.371 22.609 8.945 1 97.12 118 GLY B CA 1
ATOM 3242 C C . GLY B 1 118 ? 6.42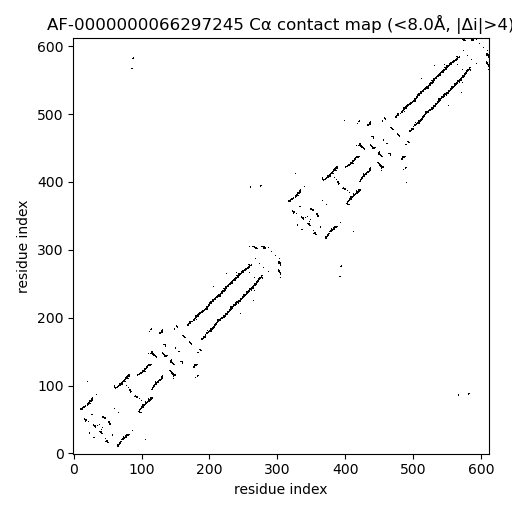6 23.719 8.547 1 97.12 118 GLY B C 1
ATOM 3243 O O . GLY B 1 118 ? 5.375 23.906 9.164 1 97.12 118 GLY B O 1
ATOM 3244 N N . THR B 1 119 ? 6.926 24.516 7.598 1 97.81 119 THR B N 1
ATOM 3245 C CA . THR B 1 119 ? 6.172 25.688 7.156 1 97.81 119 THR B CA 1
ATOM 3246 C C . THR B 1 119 ? 6.176 25.797 5.633 1 97.81 119 THR B C 1
ATOM 3248 O O . THR B 1 119 ? 7.176 25.469 4.988 1 97.81 119 THR B O 1
ATOM 3251 N N . ILE B 1 120 ? 5.07 26.188 5.047 1 98.88 120 ILE B N 1
ATOM 3252 C CA . ILE B 1 120 ? 4.996 26.453 3.615 1 98.88 120 ILE B CA 1
ATOM 3253 C C . ILE B 1 120 ? 4.605 27.906 3.373 1 98.88 120 ILE B C 1
ATOM 3255 O O . ILE B 1 120 ? 3.635 28.391 3.949 1 98.88 120 ILE B O 1
ATOM 3259 N N . TYR B 1 121 ? 5.34 28.625 2.617 1 98.81 121 TYR B N 1
ATOM 3260 C CA . TYR B 1 121 ? 4.988 29.953 2.109 1 98.81 121 TYR B CA 1
ATOM 3261 C C . TYR B 1 121 ? 4.594 29.891 0.637 1 98.81 121 TYR B C 1
ATOM 3263 O O . TYR B 1 121 ? 5.262 29.219 -0.158 1 98.81 121 TYR B O 1
ATOM 3271 N N . VAL B 1 122 ? 3.518 30.562 0.277 1 98.94 122 VAL B N 1
ATOM 3272 C CA . VAL B 1 122 ? 3.068 30.562 -1.111 1 98.94 122 VAL B CA 1
ATOM 3273 C C . VAL B 1 122 ? 2.762 32 -1.555 1 98.94 122 VAL B C 1
ATOM 3275 O O . VAL B 1 122 ? 1.998 32.688 -0.896 1 98.94 122 VAL B O 1
ATOM 3278 N N . LYS B 1 123 ? 3.297 32.406 -2.629 1 98.81 123 LYS B N 1
ATOM 3279 C CA . LYS B 1 123 ? 3.027 33.75 -3.168 1 98.81 123 LYS B CA 1
ATOM 3280 C C . LYS B 1 123 ? 1.753 33.75 -4.008 1 98.81 123 LYS B C 1
ATOM 3282 O O . LYS B 1 123 ? 0.98 34.688 -3.969 1 98.81 123 LYS B O 1
ATOM 3287 N N . GLY B 1 124 ? 1.507 32.688 -4.711 1 98.75 124 GLY B N 1
ATOM 3288 C CA . GLY B 1 124 ? 0.388 32.625 -5.637 1 98.75 124 GLY B CA 1
ATOM 3289 C C . GLY B 1 124 ? -0.836 31.953 -5.039 1 98.75 124 GLY B C 1
ATOM 3290 O O . GLY B 1 124 ? -1.103 32.094 -3.842 1 98.75 124 GLY B O 1
ATOM 3291 N N . ALA B 1 125 ? -1.64 31.344 -5.879 1 98.69 125 ALA B N 1
ATOM 3292 C CA . ALA B 1 125 ? -2.887 30.688 -5.492 1 98.69 125 ALA B CA 1
ATOM 3293 C C . ALA B 1 125 ? -2.635 29.25 -5.047 1 98.69 125 ALA B C 1
ATOM 3295 O O . ALA B 1 125 ? -1.609 28.656 -5.395 1 98.69 125 ALA B O 1
ATOM 3296 N N . VAL B 1 126 ? -3.514 28.734 -4.223 1 98.69 126 VAL B N 1
ATOM 3297 C CA . VAL B 1 126 ? -3.475 27.359 -3.76 1 98.69 126 VAL B CA 1
ATOM 3298 C C . VAL B 1 126 ? -4.77 26.641 -4.152 1 98.69 126 VAL B C 1
ATOM 3300 O O . VAL B 1 126 ? -5.863 27.156 -3.891 1 98.69 126 VAL B O 1
ATOM 3303 N N . ARG B 1 127 ? -4.629 25.5 -4.762 1 98.75 127 ARG B N 1
ATOM 3304 C CA . ARG B 1 127 ? -5.801 24.766 -5.242 1 98.75 127 ARG B CA 1
ATOM 3305 C C . ARG B 1 127 ? -6.23 23.703 -4.242 1 98.75 127 ARG B C 1
ATOM 3307 O O . ARG B 1 127 ? -5.391 23 -3.676 1 98.75 127 ARG B O 1
ATOM 3314 N N . ASP B 1 128 ? -7.547 23.453 -4.059 1 98.56 128 ASP B N 1
ATOM 3315 C CA . ASP B 1 128 ? -8.125 22.422 -3.203 1 98.56 128 ASP B CA 1
ATOM 3316 C C . ASP B 1 128 ? -8.172 21.078 -3.924 1 98.56 128 ASP B C 1
ATOM 3318 O O . ASP B 1 128 ? -8.297 21.031 -5.148 1 98.56 128 ASP B O 1
ATOM 3322 N N . PRO B 1 129 ? -8.156 20.016 -3.125 1 98.75 129 PRO B N 1
ATOM 3323 C CA . PRO B 1 129 ? -8.008 20 -1.668 1 98.75 129 PRO B CA 1
ATOM 3324 C C . PRO B 1 129 ? -6.582 20.281 -1.21 1 98.75 129 PRO B C 1
ATOM 3326 O O . PRO B 1 129 ? -5.625 19.906 -1.887 1 98.75 129 PRO B O 1
ATOM 3329 N N . ILE B 1 130 ? -6.441 20.984 -0.078 1 98.88 130 ILE B N 1
ATOM 3330 C CA . ILE B 1 130 ? -5.152 21.078 0.604 1 98.88 130 ILE B CA 1
ATOM 3331 C C . ILE B 1 130 ? -5.031 19.969 1.643 1 98.88 130 ILE B C 1
ATOM 3333 O O . ILE B 1 130 ? -5.973 19.203 1.847 1 98.88 130 ILE B O 1
ATOM 3337 N N . GLY B 1 131 ? -3.895 19.828 2.24 1 98.88 131 GLY B N 1
ATOM 3338 C CA . GLY B 1 131 ? -3.654 18.75 3.172 1 98.88 131 GLY B CA 1
ATOM 3339 C C . GLY B 1 131 ? -3.99 19.109 4.605 1 98.88 131 GLY B C 1
ATOM 3340 O O . GLY B 1 131 ? -4.965 19.812 4.863 1 98.88 131 GLY B O 1
ATOM 3341 N N . ASN B 1 132 ? -3.244 18.547 5.516 1 98.81 132 ASN B N 1
ATOM 3342 C CA . ASN B 1 132 ? -3.395 18.734 6.953 1 98.81 132 ASN B CA 1
ATOM 3343 C C . ASN B 1 132 ? -2.771 20.047 7.418 1 98.81 132 ASN B C 1
ATOM 3345 O O . ASN B 1 132 ? -1.938 20.047 8.32 1 98.81 132 ASN B O 1
ATOM 3349 N N . ILE B 1 133 ? -3.293 21.125 6.789 1 98.62 133 ILE B N 1
ATOM 3350 C CA . ILE B 1 133 ? -2.678 22.422 7.035 1 98.62 133 ILE B CA 1
ATOM 3351 C C . ILE B 1 133 ? -3.76 23.5 7.141 1 98.62 133 ILE B C 1
ATOM 3353 O O . ILE B 1 133 ? -4.891 23.297 6.695 1 98.62 133 ILE B O 1
ATOM 3357 N N . ILE B 1 134 ? -3.389 24.625 7.789 1 97.88 134 ILE B N 1
ATOM 3358 C CA . ILE B 1 134 ? -4.199 25.828 7.801 1 97.88 134 ILE B CA 1
ATOM 3359 C C . ILE B 1 134 ? -3.322 27.047 7.492 1 97.88 134 ILE B C 1
ATOM 3361 O O . ILE B 1 134 ? -2.104 27 7.672 1 97.88 134 ILE B O 1
ATOM 3365 N N . GLU B 1 135 ? -3.986 28.047 6.996 1 97.56 135 GLU B N 1
ATOM 3366 C CA . GLU B 1 135 ? -3.301 29.312 6.805 1 97.56 135 GLU B CA 1
ATOM 3367 C C . GLU B 1 135 ? -3.172 30.078 8.125 1 97.56 135 GLU B C 1
ATOM 3369 O O . GLU B 1 135 ? -4.117 30.125 8.914 1 97.56 135 GLU B O 1
ATOM 3374 N N . VAL B 1 136 ? -2.014 30.641 8.383 1 96.62 136 VAL B N 1
ATOM 3375 C CA . VAL B 1 136 ? -1.774 31.484 9.539 1 96.62 136 VAL B CA 1
ATOM 3376 C C . VAL B 1 136 ? -1.218 32.844 9.094 1 96.62 136 VAL B C 1
ATOM 3378 O O . VAL B 1 136 ? -0.837 33 7.93 1 96.62 136 VAL B O 1
ATOM 3381 N N . ARG B 1 137 ? -1.238 33.781 9.977 1 95.19 137 ARG B N 1
ATOM 3382 C CA . ARG B 1 137 ? -0.696 35.094 9.625 1 95.19 137 ARG B CA 1
ATOM 3383 C C . ARG B 1 137 ? 0.756 34.969 9.172 1 95.19 137 ARG B C 1
ATOM 3385 O O . ARG B 1 137 ? 1.595 34.406 9.891 1 95.19 137 ARG B O 1
ATOM 3392 N N . SER B 1 138 ? 0.988 35.5 8.031 1 96.19 138 SER B N 1
ATOM 3393 C CA . SER B 1 138 ? 2.316 35.406 7.438 1 96.19 138 SER B CA 1
ATOM 3394 C C . SER B 1 138 ? 3.252 36.469 8.008 1 96.19 138 SER B C 1
ATOM 3396 O O . SER B 1 138 ? 2.85 37.594 8.211 1 96.19 138 SER B O 1
ATOM 3398 N N . ASP B 1 139 ? 4.461 36.094 8.281 1 95.06 139 ASP B N 1
ATOM 3399 C CA . ASP B 1 139 ? 5.508 37.031 8.68 1 95.06 139 ASP B CA 1
ATOM 3400 C C . ASP B 1 139 ? 6.344 37.469 7.48 1 95.06 139 ASP B C 1
ATOM 3402 O O . ASP B 1 139 ? 7.379 38.125 7.641 1 95.06 139 ASP B O 1
ATOM 3406 N N . ARG B 1 140 ? 5.934 37 6.281 1 96.69 140 ARG B N 1
ATOM 3407 C CA . ARG B 1 140 ? 6.547 37.438 5.023 1 96.69 140 ARG B CA 1
ATOM 3408 C C . ARG B 1 140 ? 5.547 38.156 4.145 1 96.69 140 ARG B C 1
ATOM 3410 O O . ARG B 1 140 ? 4.508 37.625 3.775 1 96.69 140 ARG B O 1
ATOM 3417 N N . ARG B 1 141 ? 5.922 39.438 3.824 1 96.81 141 ARG B N 1
ATOM 3418 C CA . ARG B 1 141 ? 5.039 40.25 2.992 1 96.81 141 ARG B CA 1
ATOM 3419 C C . ARG B 1 141 ? 4.812 39.594 1.634 1 96.81 141 ARG B C 1
ATOM 3421 O O . ARG B 1 141 ? 5.762 39.125 0.99 1 96.81 141 ARG B O 1
ATOM 3428 N N . GLY B 1 142 ? 3.543 39.469 1.291 1 97.31 142 GLY B N 1
ATOM 3429 C CA . GLY B 1 142 ? 3.199 38.969 -0.032 1 97.31 142 GLY B CA 1
ATOM 3430 C C . GLY B 1 142 ? 3.037 37.469 -0.082 1 97.31 142 GLY B C 1
ATOM 3431 O O . GLY B 1 142 ? 2.707 36.906 -1.13 1 97.31 142 GLY B O 1
ATOM 3432 N N . TYR B 1 143 ? 3.252 36.812 1.014 1 98.31 143 TYR B N 1
ATOM 3433 C CA . TYR B 1 143 ? 3.143 35.344 1.047 1 98.31 143 TYR B CA 1
ATOM 3434 C C . TYR B 1 143 ? 2.021 34.906 1.981 1 98.31 143 TYR B C 1
ATOM 3436 O O . TYR B 1 143 ? 1.827 35.5 3.047 1 98.31 143 TYR B O 1
ATOM 3444 N N . LYS B 1 144 ? 1.282 33.938 1.539 1 98.25 144 LYS B N 1
ATOM 3445 C CA . LYS B 1 144 ? 0.485 33.156 2.48 1 98.25 144 LYS B CA 1
ATOM 3446 C C . LYS B 1 144 ? 1.358 32.156 3.258 1 98.25 144 LYS B C 1
ATOM 3448 O O . LYS B 1 144 ? 2.303 31.594 2.707 1 98.25 144 LYS B O 1
ATOM 3453 N N . LYS B 1 145 ? 1.038 31.984 4.512 1 97.88 145 LYS B N 1
ATOM 3454 C CA . LYS B 1 145 ? 1.783 31.062 5.367 1 97.88 145 LYS B CA 1
ATOM 3455 C C . LYS B 1 145 ? 0.896 29.922 5.852 1 97.88 145 LYS B C 1
ATOM 3457 O O . LYS B 1 145 ? -0.218 30.141 6.328 1 97.88 145 LYS B O 1
ATOM 3462 N N . PHE B 1 146 ? 1.357 28.656 5.672 1 98.38 146 PHE B N 1
ATOM 3463 C CA . PHE B 1 146 ? 0.601 27.469 6.074 1 98.38 146 PHE B CA 1
ATOM 3464 C C . PHE B 1 146 ? 1.396 26.641 7.066 1 98.38 146 PHE B C 1
ATOM 3466 O O . PHE B 1 146 ? 2.613 26.5 6.938 1 98.38 146 PHE B O 1
ATOM 3473 N N . MET B 1 147 ? 0.74 26.078 8.008 1 97.38 147 MET B N 1
ATOM 3474 C CA . MET B 1 147 ? 1.318 25.172 9 1 97.38 147 MET B CA 1
ATOM 3475 C C . MET B 1 147 ? 0.416 23.969 9.227 1 97.38 147 MET B C 1
ATOM 3477 O O . MET B 1 147 ? -0.784 24.031 8.961 1 97.38 147 MET B O 1
ATOM 3481 N N . SER B 1 148 ? 1.011 22.938 9.695 1 97.44 148 SER B N 1
ATOM 3482 C CA . SER B 1 148 ? 0.283 21.703 9.969 1 97.44 148 SER B CA 1
ATOM 3483 C C . SER B 1 148 ? -0.702 21.875 11.117 1 97.44 148 SER B C 1
ATOM 3485 O O . SER B 1 148 ? -0.355 22.453 12.156 1 97.44 148 SER B O 1
ATOM 3487 N N . VAL B 1 149 ? -1.938 21.312 10.867 1 97.44 149 VAL B N 1
ATOM 3488 C CA . VAL B 1 149 ? -2.945 21.297 11.922 1 97.44 149 VAL B CA 1
ATOM 3489 C C . VAL B 1 149 ? -2.414 20.531 13.133 1 97.44 149 VAL B C 1
ATOM 3491 O O . VAL B 1 149 ? -2.484 21.016 14.258 1 97.44 149 VAL B O 1
ATOM 3494 N N . THR B 1 150 ? -1.817 19.406 12.867 1 96.44 150 THR B N 1
ATOM 3495 C CA . THR B 1 150 ? -1.293 18.531 13.914 1 96.44 150 THR B CA 1
ATOM 3496 C C . THR B 1 150 ? -0.161 19.219 14.672 1 96.44 150 THR B C 1
ATOM 3498 O O . THR B 1 150 ? -0.114 19.172 15.906 1 96.44 150 THR B O 1
ATOM 3501 N N . ASP B 1 151 ? 0.691 19.859 13.977 1 95.38 151 ASP B N 1
ATOM 3502 C CA . ASP B 1 151 ? 1.824 20.531 14.609 1 95.38 151 ASP B CA 1
ATOM 3503 C C . ASP B 1 151 ? 1.353 21.641 15.555 1 95.38 151 ASP B C 1
ATOM 3505 O O . ASP B 1 151 ? 1.822 21.734 16.688 1 95.38 151 ASP B O 1
ATOM 3509 N N . ILE B 1 152 ? 0.405 22.438 15.094 1 95 152 ILE B N 1
ATOM 3510 C CA . ILE B 1 152 ? -0.12 23.547 15.891 1 95 152 ILE B CA 1
ATOM 3511 C C . ILE B 1 152 ? -0.74 23 17.188 1 95 152 ILE B C 1
ATOM 3513 O O . ILE B 1 152 ? -0.499 23.531 18.266 1 95 152 ILE B O 1
ATOM 3517 N N . LEU B 1 153 ? -1.47 21.922 17.078 1 94.38 153 LEU B N 1
ATOM 3518 C CA . LEU B 1 153 ? -2.23 21.406 18.203 1 94.38 153 LEU B CA 1
ATOM 3519 C C . LEU B 1 153 ? -1.32 20.656 19.172 1 94.38 153 LEU B C 1
ATOM 3521 O O . LEU B 1 153 ? -1.558 20.672 20.391 1 94.38 153 LEU B O 1
ATOM 3525 N N . MET B 1 154 ? -0.273 20.047 18.703 1 92.19 154 MET B N 1
ATOM 3526 C CA . MET B 1 154 ? 0.583 19.234 19.547 1 92.19 154 MET B CA 1
ATOM 3527 C C . MET B 1 154 ? 1.712 20.062 20.156 1 92.19 154 MET B C 1
ATOM 3529 O O . MET B 1 154 ? 2.17 19.781 21.266 1 92.19 154 MET B O 1
ATOM 3533 N N . ASN B 1 155 ? 2.164 21.047 19.469 1 86.62 155 ASN B N 1
ATOM 3534 C CA . ASN B 1 155 ? 3.355 21.75 19.906 1 86.62 155 ASN B CA 1
ATOM 3535 C C . ASN B 1 155 ? 3.047 23.203 20.25 1 86.62 155 ASN B C 1
ATOM 3537 O O . ASN B 1 155 ? 3.906 23.922 20.766 1 86.62 155 ASN B O 1
ATOM 3541 N N . GLY B 1 156 ? 1.818 23.609 20.312 1 73.69 156 GLY B N 1
ATOM 3542 C CA . GLY B 1 156 ? 1.396 24.922 20.75 1 73.69 156 GLY B CA 1
ATOM 3543 C C . GLY B 1 156 ? 2.045 26.062 19.984 1 73.69 156 GLY B C 1
ATOM 3544 O O . GLY B 1 156 ? 2.418 27.078 20.562 1 73.69 156 GLY B O 1
ATOM 3545 N N . LEU B 1 157 ? 2.223 25.922 18.688 1 63.94 157 LEU B N 1
ATOM 3546 C CA . LEU B 1 157 ? 2.945 26.953 17.953 1 63.94 157 LEU B CA 1
ATOM 3547 C C . LEU B 1 157 ? 2.158 28.266 17.938 1 63.94 157 LEU B C 1
ATOM 3549 O O . LEU B 1 157 ? 0.926 28.25 17.906 1 63.94 157 LEU B O 1
ATOM 3553 N N . ARG B 1 158 ? 2.859 29.328 18.438 1 65.38 158 ARG B N 1
ATOM 3554 C CA . ARG B 1 158 ? 2.277 30.672 18.391 1 65.38 158 ARG B CA 1
ATOM 3555 C C . ARG B 1 158 ? 1.873 31.047 16.969 1 65.38 158 ARG B C 1
ATOM 3557 O O . ARG B 1 158 ? 2.727 31.359 16.141 1 65.38 158 ARG B O 1
ATOM 3564 N N . ALA B 1 159 ? 0.743 30.516 16.484 1 74.94 159 ALA B N 1
ATOM 3565 C CA . ALA B 1 159 ? 0.188 30.797 15.164 1 74.94 159 ALA B CA 1
ATOM 3566 C C . ALA B 1 159 ? -1.112 31.578 15.273 1 74.94 159 ALA B C 1
ATOM 3568 O O . ALA B 1 159 ? -1.87 31.422 16.234 1 74.94 159 ALA B O 1
ATOM 3569 N N . GLU B 1 160 ? -1.188 32.719 14.547 1 85.75 160 GLU B N 1
ATOM 3570 C CA . GLU B 1 160 ? -2.469 33.406 14.391 1 85.75 160 GLU B CA 1
ATOM 3571 C C . GLU B 1 160 ? -3.217 32.906 13.156 1 85.75 160 GLU B C 1
ATOM 3573 O O . GLU B 1 160 ? -2.975 33.375 12.047 1 85.75 160 GLU B O 1
ATOM 3578 N N . PRO B 1 161 ? -4.133 31.938 13.414 1 88.38 161 PRO B N 1
ATOM 3579 C CA . PRO B 1 161 ? -4.797 31.328 12.266 1 88.38 161 PRO B CA 1
ATOM 3580 C C . PRO B 1 161 ? -5.715 32.312 11.523 1 88.38 161 PRO B C 1
ATOM 3582 O O . PRO B 1 161 ? -6.238 33.25 12.133 1 88.38 161 PRO B O 1
ATOM 3585 N N . VAL B 1 162 ? -5.801 32.094 10.25 1 87.19 162 VAL B N 1
ATOM 3586 C CA . VAL B 1 162 ? -6.723 32.844 9.406 1 87.19 162 VAL B CA 1
ATOM 3587 C C . VAL B 1 162 ? -8.031 32.094 9.258 1 87.19 162 VAL B C 1
ATOM 3589 O O . VAL B 1 162 ? -8.047 30.969 8.727 1 87.19 162 VAL B O 1
ATOM 3592 N N . ASN B 1 163 ? -9.188 32.594 9.734 1 87.19 163 ASN B N 1
ATOM 3593 C CA . ASN B 1 163 ? -10.523 32 9.664 1 87.19 163 ASN B CA 1
ATOM 3594 C C . ASN B 1 163 ? -10.586 30.672 10.406 1 87.19 163 ASN B C 1
ATOM 3596 O O . ASN B 1 163 ? -11.273 29.75 9.977 1 87.19 163 ASN B O 1
ATOM 3600 N N . VAL B 1 164 ? -9.773 30.516 11.352 1 91 164 VAL B N 1
ATOM 3601 C CA . VAL B 1 164 ? -9.727 29.391 12.266 1 91 164 VAL B CA 1
ATOM 3602 C C . VAL B 1 164 ? -9.695 29.891 13.711 1 91 164 VAL B C 1
ATOM 3604 O O . VAL B 1 164 ? -8.992 30.844 14.023 1 91 164 VAL B O 1
ATOM 3607 N N . THR B 1 165 ? -10.5 29.391 14.547 1 91.19 165 THR B N 1
ATOM 3608 C CA . THR B 1 165 ? -10.531 29.75 15.961 1 91.19 165 THR B CA 1
ATOM 3609 C C . THR B 1 165 ? -9.797 28.719 16.797 1 91.19 165 THR B C 1
ATOM 3611 O O . THR B 1 165 ? -10.055 27.516 16.672 1 91.19 165 THR B O 1
ATOM 3614 N N . LEU B 1 166 ? -8.883 29.172 17.547 1 89.75 166 LEU B N 1
ATOM 3615 C CA . LEU B 1 166 ? -8.133 28.312 18.469 1 89.75 166 LEU B CA 1
ATOM 3616 C C . LEU B 1 166 ? -8.523 28.609 19.922 1 89.75 166 LEU B C 1
ATOM 3618 O O . LEU B 1 166 ? -8.406 29.75 20.375 1 89.75 166 LEU B O 1
ATOM 3622 N N . GLU B 1 167 ? -9.086 27.672 20.531 1 86.94 167 GLU B N 1
ATOM 3623 C CA . GLU B 1 167 ? -9.391 27.672 21.953 1 86.94 167 GLU B CA 1
ATOM 3624 C C . GLU B 1 167 ? -8.625 26.578 22.688 1 86.94 167 GLU B C 1
ATOM 3626 O O . GLU B 1 167 ? -8.078 25.672 22.062 1 86.94 167 GLU B O 1
ATOM 3631 N N . PRO B 1 168 ? -8.492 26.734 24.016 1 86.81 168 PRO B N 1
ATOM 3632 C CA . PRO B 1 168 ? -7.832 25.641 24.734 1 86.81 168 PRO B CA 1
ATOM 3633 C C . PRO B 1 168 ? -8.469 24.281 24.469 1 86.81 168 PRO B C 1
ATOM 3635 O O . PRO B 1 168 ? -9.656 24.078 24.734 1 86.81 168 PRO B O 1
ATOM 3638 N N . GLY B 1 169 ? -7.727 23.484 23.812 1 90.62 169 GLY B N 1
ATOM 3639 C CA . GLY B 1 169 ? -8.156 22.109 23.594 1 90.62 169 GLY B CA 1
ATOM 3640 C C . GLY B 1 169 ? -9.031 21.953 22.359 1 90.62 169 GLY B C 1
ATOM 3641 O O . GLY B 1 169 ? -9.562 20.859 22.109 1 90.62 169 GLY B O 1
ATOM 3642 N N . ARG B 1 170 ? -9.211 23.078 21.609 1 95 170 ARG B N 1
ATOM 3643 C CA . ARG B 1 170 ? -10.148 22.984 20.5 1 95 170 ARG B CA 1
ATOM 3644 C C . ARG B 1 170 ? -9.742 23.906 19.359 1 95 170 ARG B C 1
ATOM 3646 O O . ARG B 1 170 ? -9.336 25.047 19.578 1 95 170 ARG B O 1
ATOM 3653 N N . MET B 1 171 ? -9.781 23.328 18.141 1 96.25 171 MET B N 1
ATOM 3654 C CA . MET B 1 171 ? -9.609 24.109 16.922 1 96.25 171 MET B CA 1
ATOM 3655 C C . MET B 1 171 ? -10.867 24.047 16.047 1 96.25 171 MET B C 1
ATOM 3657 O O . MET B 1 171 ? -11.344 22.953 15.734 1 96.25 171 MET B O 1
ATOM 3661 N N . VAL B 1 172 ? -11.43 25.25 15.758 1 97.62 172 VAL B N 1
ATOM 3662 C CA . VAL B 1 172 ? -12.594 25.297 14.883 1 97.62 172 VAL B CA 1
ATOM 3663 C C . VAL B 1 172 ? -12.203 25.906 13.539 1 97.62 172 VAL B C 1
ATOM 3665 O O . VAL B 1 172 ? -11.766 27.062 13.469 1 97.62 172 VAL B O 1
ATOM 3668 N N . ILE B 1 173 ? -12.328 25.141 12.461 1 97.94 173 ILE B N 1
ATOM 3669 C CA . ILE B 1 173 ? -11.898 25.531 11.125 1 97.94 173 ILE B CA 1
ATOM 3670 C C . ILE B 1 173 ? -13.117 25.875 10.273 1 97.94 173 ILE B C 1
ATOM 3672 O O . ILE B 1 173 ? -13.969 25 10.016 1 97.94 173 ILE B O 1
ATOM 3676 N N . ASP B 1 174 ? -13.234 27.062 9.852 1 96.94 174 ASP B N 1
ATOM 3677 C CA . ASP B 1 174 ? -14.305 27.531 8.977 1 96.94 174 ASP B CA 1
ATOM 3678 C C . ASP B 1 174 ? -13.75 28.422 7.863 1 96.94 174 ASP B C 1
ATOM 3680 O O . ASP B 1 174 ? -14.242 29.531 7.648 1 96.94 174 ASP B O 1
ATOM 3684 N N . ASP B 1 175 ? -12.711 27.984 7.145 1 96.94 175 ASP B N 1
ATOM 3685 C CA . ASP B 1 175 ? -11.969 28.844 6.219 1 96.94 175 ASP B CA 1
ATOM 3686 C C . ASP B 1 175 ? -12.344 28.531 4.77 1 96.94 175 ASP B C 1
ATOM 3688 O O . ASP B 1 175 ? -11.82 29.141 3.842 1 96.94 175 ASP B O 1
ATOM 3692 N N . GLY B 1 176 ? -13.203 27.5 4.574 1 97.12 176 GLY B N 1
ATOM 3693 C CA . GLY B 1 176 ? -13.758 27.234 3.256 1 97.12 176 GLY B CA 1
ATOM 3694 C C . GLY B 1 176 ? -12.945 26.25 2.451 1 97.12 176 GLY B C 1
ATOM 3695 O O . GLY B 1 176 ? -13.359 25.828 1.364 1 97.12 176 GLY B O 1
ATOM 3696 N N . HIS B 1 177 ? -11.766 25.812 2.889 1 98.12 177 HIS B N 1
ATOM 3697 C CA . HIS B 1 177 ? -10.938 24.844 2.178 1 98.12 177 HIS B CA 1
ATOM 3698 C C . HIS B 1 177 ? -11.43 23.422 2.4 1 98.12 177 HIS B C 1
ATOM 3700 O O . HIS B 1 177 ? -11.906 23.094 3.486 1 98.12 177 HIS B O 1
ATOM 3706 N N . VAL B 1 178 ? -11.312 22.562 1.325 1 98.81 178 VAL B N 1
ATOM 3707 C CA . VAL B 1 178 ? -11.43 21.109 1.467 1 98.81 178 VAL B CA 1
ATOM 3708 C C . VAL B 1 178 ? -10.062 20.516 1.828 1 98.81 178 VAL B C 1
ATOM 3710 O O . VAL B 1 178 ? -9.039 20.906 1.264 1 98.81 178 VAL B O 1
ATOM 3713 N N . ARG B 1 179 ? -10.055 19.5 2.758 1 98.81 179 ARG B N 1
ATOM 3714 C CA . ARG B 1 179 ? -8.75 19.031 3.234 1 98.81 179 ARG B CA 1
ATOM 3715 C C . ARG B 1 179 ? -8.641 17.516 3.117 1 98.81 179 ARG B C 1
ATOM 3717 O O . ARG B 1 179 ? -9.602 16.781 3.398 1 98.81 179 ARG B O 1
ATOM 3724 N N . ASP B 1 180 ? -7.469 17.125 2.664 1 98.69 180 ASP B N 1
ATOM 3725 C CA . ASP B 1 180 ? -7.031 15.742 2.816 1 98.69 180 ASP B CA 1
ATOM 3726 C C . ASP B 1 180 ? -6.316 15.531 4.148 1 98.69 180 ASP B C 1
ATOM 3728 O O . ASP B 1 180 ? -5.637 16.438 4.641 1 98.69 180 ASP B O 1
ATOM 3732 N N . THR B 1 181 ? -6.512 14.359 4.754 1 98.88 181 THR B N 1
ATOM 3733 C CA . THR B 1 181 ? -5.723 13.82 5.859 1 98.88 181 THR B CA 1
ATOM 3734 C C . THR B 1 181 ? -5.809 14.742 7.078 1 98.88 181 THR B C 1
ATOM 3736 O O . THR B 1 181 ? -4.82 14.914 7.797 1 98.88 181 THR B O 1
ATOM 3739 N N . LEU B 1 182 ? -6.953 15.453 7.207 1 98.94 182 LEU B N 1
ATOM 3740 C CA . LEU B 1 182 ? -7.156 16.297 8.383 1 98.94 182 LEU B CA 1
ATOM 3741 C C . LEU B 1 182 ? -6.98 15.484 9.664 1 98.94 182 LEU B C 1
ATOM 3743 O O . LEU B 1 182 ? -7.613 14.438 9.836 1 98.94 182 LEU B O 1
ATOM 3747 N N . GLY B 1 183 ? -6.09 15.891 10.531 1 98.62 183 GLY B N 1
ATOM 3748 C CA . GLY B 1 183 ? -5.855 15.219 11.797 1 98.62 183 GLY B CA 1
ATOM 3749 C C . GLY B 1 183 ? -4.816 14.117 11.711 1 98.62 183 GLY B C 1
ATOM 3750 O O . GLY B 1 183 ? -4.641 13.344 12.648 1 98.62 183 GLY B O 1
ATOM 3751 N N . ALA B 1 184 ? -4.066 14.102 10.609 1 98.5 184 ALA B N 1
ATOM 3752 C CA . ALA B 1 184 ? -3.051 13.07 10.414 1 98.5 184 ALA B CA 1
ATOM 3753 C C . ALA B 1 184 ? -2.088 13.016 11.602 1 98.5 184 ALA B C 1
ATOM 3755 O O . ALA B 1 184 ? -1.528 14.039 12 1 98.5 184 ALA B O 1
ATOM 3756 N N . ARG B 1 185 ? -1.947 11.852 12.242 1 97.69 185 ARG B N 1
ATOM 3757 C CA . ARG B 1 185 ? -0.979 11.508 13.281 1 97.69 185 ARG B CA 1
ATOM 3758 C C . ARG B 1 185 ? -1.219 12.328 14.547 1 97.69 185 ARG B C 1
ATOM 3760 O O . ARG B 1 185 ? -0.312 12.5 15.359 1 97.69 185 ARG B O 1
ATOM 3767 N N . LEU B 1 186 ? -2.42 12.906 14.703 1 98.06 186 LEU B N 1
ATOM 3768 C CA . LEU B 1 186 ? -2.762 13.633 15.914 1 98.06 186 LEU B CA 1
ATOM 3769 C C . LEU B 1 186 ? -2.629 12.742 17.141 1 98.06 186 LEU B C 1
ATOM 3771 O O . LEU B 1 186 ? -3.148 11.617 17.156 1 98.06 186 LEU B O 1
ATOM 3775 N N . ASP B 1 187 ? -1.888 13.148 18.188 1 97.5 187 ASP B N 1
ATOM 3776 C CA . ASP B 1 187 ? -1.659 12.391 19.406 1 97.5 187 ASP B CA 1
ATOM 3777 C C . ASP B 1 187 ? -1.741 13.297 20.641 1 97.5 187 ASP B C 1
ATOM 3779 O O . ASP B 1 187 ? -0.802 13.359 21.438 1 97.5 187 ASP B O 1
ATOM 3783 N N . ALA B 1 188 ? -2.832 13.961 20.703 1 96.25 188 ALA B N 1
ATOM 3784 C CA . ALA B 1 188 ? -3.143 14.844 21.812 1 96.25 188 ALA B CA 1
ATOM 3785 C C . ALA B 1 188 ? -4.645 14.875 22.094 1 96.25 188 ALA B C 1
ATOM 3787 O O . ALA B 1 188 ? -5.453 14.711 21.172 1 96.25 188 ALA B O 1
ATOM 3788 N N . ASP B 1 189 ? -5.023 15.07 23.359 1 96.44 189 ASP B N 1
ATOM 3789 C CA . ASP B 1 189 ? -6.43 15.109 23.75 1 96.44 189 ASP B CA 1
ATOM 3790 C C . ASP B 1 189 ? -7.055 16.469 23.422 1 96.44 189 ASP B C 1
ATOM 3792 O O . ASP B 1 189 ? -7.336 17.25 24.328 1 96.44 189 ASP B O 1
ATOM 3796 N N . VAL B 1 190 ? -7.25 16.688 22.125 1 97.31 190 VAL B N 1
ATOM 3797 C CA . VAL B 1 190 ? -7.828 17.922 21.625 1 97.31 190 VAL B CA 1
ATOM 3798 C C . VAL B 1 190 ? -8.922 17.609 20.609 1 97.31 190 VAL B C 1
ATOM 3800 O O . VAL B 1 190 ? -9.055 16.469 20.156 1 97.31 190 VAL B O 1
ATOM 3803 N N . GLU B 1 191 ? -9.695 18.688 20.281 1 98 191 GLU B N 1
ATOM 3804 C CA . GLU B 1 191 ? -10.773 18.531 19.312 1 98 191 GLU B CA 1
ATOM 3805 C C . GLU B 1 191 ? -10.586 19.453 18.125 1 98 191 GLU B C 1
ATOM 3807 O O . GLU B 1 191 ? -10.281 20.641 18.297 1 98 191 GLU B O 1
ATOM 3812 N N . ILE B 1 192 ? -10.68 18.938 16.938 1 98.75 192 ILE B N 1
ATOM 3813 C CA . ILE B 1 192 ? -10.758 19.703 15.688 1 98.75 192 ILE B CA 1
ATOM 3814 C C . ILE B 1 192 ? -12.188 19.672 15.164 1 98.75 192 ILE B C 1
ATOM 3816 O O . ILE B 1 192 ? -12.781 18.609 14.992 1 98.75 192 ILE B O 1
ATOM 3820 N N . ILE B 1 193 ? -12.805 20.812 14.977 1 98.69 193 ILE B N 1
ATOM 3821 C CA . ILE B 1 193 ? -14.102 20.922 14.32 1 98.69 193 ILE B CA 1
ATOM 3822 C C . ILE B 1 193 ? -13.938 21.594 12.961 1 98.69 193 ILE B C 1
ATOM 3824 O O . ILE B 1 193 ? -13.422 22.719 12.867 1 98.69 193 ILE B O 1
ATOM 3828 N N . HIS B 1 194 ? -14.219 20.922 11.914 1 98.81 194 HIS B N 1
ATOM 3829 C CA . HIS B 1 194 ? -14.094 21.422 10.547 1 98.81 194 HIS B CA 1
ATOM 3830 C C . HIS B 1 194 ? -15.461 21.656 9.914 1 98.81 194 HIS B C 1
ATOM 3832 O O . HIS B 1 194 ? -16.234 20.719 9.742 1 98.81 194 HIS B O 1
ATOM 3838 N N . HIS B 1 195 ? -15.758 22.891 9.609 1 98.25 195 HIS B N 1
ATOM 3839 C CA . HIS B 1 195 ? -16.984 23.203 8.883 1 98.25 195 HIS B CA 1
ATOM 3840 C C . HIS B 1 195 ? -16.797 23.062 7.379 1 98.25 195 HIS B C 1
ATOM 3842 O O . HIS B 1 195 ? -15.922 23.719 6.793 1 98.25 195 HIS B O 1
ATOM 3848 N N . GLY B 1 196 ? -17.594 22.203 6.789 1 98.38 196 GLY B N 1
ATOM 3849 C CA . GLY B 1 196 ? -17.453 21.906 5.375 1 98.38 196 GLY B CA 1
ATOM 3850 C C . GLY B 1 196 ? -16.922 20.5 5.109 1 98.38 196 GLY B C 1
ATOM 3851 O O . GLY B 1 196 ? -16.594 19.766 6.043 1 98.38 196 GLY B O 1
ATOM 3852 N N . ASN B 1 197 ? -16.828 20.125 3.805 1 98.81 197 ASN B N 1
ATOM 3853 C CA . ASN B 1 197 ? -16.438 18.766 3.416 1 98.81 197 ASN B CA 1
ATOM 3854 C C . ASN B 1 197 ? -14.922 18.562 3.559 1 98.81 197 ASN B C 1
ATOM 3856 O O . ASN B 1 197 ? -14.156 19.531 3.479 1 98.81 197 ASN B O 1
ATOM 3860 N N . VAL B 1 198 ? -14.539 17.375 3.844 1 98.88 198 VAL B N 1
ATOM 3861 C CA . VAL B 1 198 ? -13.164 16.906 3.725 1 98.88 198 VAL B CA 1
ATOM 3862 C C . VAL B 1 198 ? -13.086 15.805 2.662 1 98.88 198 VAL B C 1
ATOM 3864 O O . VAL B 1 198 ? -14.102 15.406 2.096 1 98.88 198 VAL B O 1
ATOM 3867 N N . ASP B 1 199 ? -11.867 15.469 2.375 1 98.06 199 ASP B N 1
ATOM 3868 C CA . ASP B 1 199 ? -11.719 14.508 1.282 1 98.06 199 ASP B CA 1
ATOM 3869 C C . ASP B 1 199 ? -10.961 13.266 1.74 1 98.06 199 ASP B C 1
ATOM 3871 O O . ASP B 1 199 ? -11.422 12.547 2.627 1 98.06 199 ASP B O 1
ATOM 3875 N N . LEU B 1 200 ? -9.828 13.047 1.363 1 97.88 200 LEU B N 1
ATOM 3876 C CA . LEU B 1 200 ? -9.109 11.781 1.456 1 97.88 200 LEU B CA 1
ATOM 3877 C C . LEU B 1 200 ? -8.547 11.578 2.859 1 97.88 200 LEU B C 1
ATOM 3879 O O . LEU B 1 200 ? -7.895 12.469 3.408 1 97.88 200 LEU B O 1
ATOM 3883 N N . SER B 1 201 ? -8.797 10.391 3.516 1 98.62 201 SER B N 1
ATOM 3884 C CA . SER B 1 201 ? -8.055 9.805 4.625 1 98.62 201 SER B CA 1
ATOM 3885 C C . SER B 1 201 ? -8.078 10.711 5.852 1 98.62 201 SER B C 1
ATOM 3887 O O . SER B 1 201 ? -7.055 10.906 6.504 1 98.62 201 SER B O 1
ATOM 3889 N N . THR B 1 202 ? -9.234 11.281 6.109 1 98.94 202 THR B N 1
ATOM 3890 C CA . THR B 1 202 ? -9.398 12.055 7.336 1 98.94 202 THR B CA 1
ATOM 3891 C C . THR B 1 202 ? -9.055 11.211 8.562 1 98.94 202 THR B C 1
ATOM 3893 O O . THR B 1 202 ? -9.531 10.086 8.695 1 98.94 202 THR B O 1
ATOM 3896 N N . GLY B 1 203 ? -8.141 11.656 9.414 1 98.88 203 GLY B N 1
ATOM 3897 C CA . GLY B 1 203 ? -7.797 10.992 10.664 1 98.88 203 GLY B CA 1
ATOM 3898 C C . GLY B 1 203 ? -6.746 9.914 10.5 1 98.88 203 GLY B C 1
ATOM 3899 O O . GLY B 1 203 ? -6.52 9.109 11.406 1 98.88 203 GLY B O 1
ATOM 3900 N N . ILE B 1 204 ? -6.039 9.938 9.383 1 98.44 204 ILE B N 1
ATOM 3901 C CA . ILE B 1 204 ? -5.086 8.867 9.102 1 98.44 204 ILE B CA 1
ATOM 3902 C C . ILE B 1 204 ? -4.008 8.844 10.18 1 98.44 204 ILE B C 1
ATOM 3904 O O . ILE B 1 204 ? -3.414 9.875 10.5 1 98.44 204 ILE B O 1
ATOM 3908 N N . LEU B 1 205 ? -3.74 7.715 10.805 1 97.5 205 LEU B N 1
ATOM 3909 C CA . LEU B 1 205 ? -2.674 7.43 11.758 1 97.5 205 LEU B CA 1
ATOM 3910 C C . LEU B 1 205 ? -2.85 8.242 13.039 1 97.5 205 LEU B C 1
ATOM 3912 O O . LEU B 1 205 ? -1.878 8.508 13.742 1 97.5 205 LEU B O 1
ATOM 3916 N N . MET B 1 206 ? -4.082 8.75 13.25 1 98.25 206 MET B N 1
ATOM 3917 C CA . MET B 1 206 ? -4.391 9.453 14.5 1 98.25 206 MET B CA 1
ATOM 3918 C C . MET B 1 206 ? -4.336 8.5 15.688 1 98.25 206 MET B C 1
ATOM 3920 O O . MET B 1 206 ? -4.762 7.348 15.586 1 98.25 206 MET B O 1
ATOM 3924 N N . ARG B 1 207 ? -3.887 8.93 16.844 1 98.25 207 ARG B N 1
ATOM 3925 C CA . ARG B 1 207 ? -3.75 8.078 18.016 1 98.25 207 ARG B CA 1
ATOM 3926 C C . ARG B 1 207 ? -4.629 8.578 19.156 1 98.25 207 ARG B C 1
ATOM 3928 O O . ARG B 1 207 ? -5.098 7.793 19.984 1 98.25 207 ARG B O 1
ATOM 3935 N N . ARG B 1 208 ? -4.785 9.859 19.266 1 98.44 208 ARG B N 1
ATOM 3936 C CA . ARG B 1 208 ? -5.59 10.484 20.312 1 98.44 208 ARG B CA 1
ATOM 3937 C C . ARG B 1 208 ? -6.297 11.727 19.781 1 98.44 208 ARG B C 1
ATOM 3939 O O . ARG B 1 208 ? -5.871 12.312 18.781 1 98.44 208 ARG B O 1
ATOM 3946 N N . GLY B 1 209 ? -7.367 12.125 20.422 1 98.62 209 GLY B N 1
ATOM 3947 C CA . GLY B 1 209 ? -8.102 13.328 20.094 1 98.62 209 GLY B CA 1
ATOM 3948 C C . GLY B 1 209 ? -9.375 13.055 19.312 1 98.62 209 GLY B C 1
ATOM 3949 O O . GLY B 1 209 ? -9.812 11.898 19.203 1 98.62 209 GLY B O 1
ATOM 3950 N N . THR B 1 210 ? -10.016 14.18 18.844 1 98.81 210 THR B N 1
ATOM 3951 C CA . THR B 1 210 ? -11.258 14.07 18.094 1 98.81 210 THR B CA 1
ATOM 3952 C C . THR B 1 210 ? -11.234 14.977 16.859 1 98.81 210 THR B C 1
ATOM 3954 O O . THR B 1 210 ? -10.82 16.125 16.938 1 98.81 210 THR B O 1
ATOM 3957 N N . VAL B 1 211 ? -11.539 14.461 15.75 1 98.94 211 VAL B N 1
ATOM 3958 C CA . VAL B 1 211 ? -11.797 15.242 14.547 1 98.94 211 VAL B CA 1
ATOM 3959 C C . VAL B 1 211 ? -13.273 15.148 14.172 1 98.94 211 VAL B C 1
ATOM 3961 O O . VAL B 1 211 ? -13.789 14.055 13.914 1 98.94 211 VAL B O 1
ATOM 3964 N N . ARG B 1 212 ? -13.969 16.25 14.211 1 98.88 212 ARG B N 1
ATOM 3965 C CA . ARG B 1 212 ? -15.383 16.312 13.836 1 98.88 212 ARG B CA 1
ATOM 3966 C C . ARG B 1 212 ? -15.57 17.125 12.562 1 98.88 212 ARG B C 1
ATOM 3968 O O . ARG B 1 212 ? -15.164 18.297 12.5 1 98.88 212 ARG B O 1
ATOM 3975 N N . VAL B 1 213 ? -16.125 16.578 11.562 1 98.94 213 VAL B N 1
ATOM 3976 C CA . VAL B 1 213 ? -16.344 17.219 10.273 1 98.94 213 VAL B CA 1
ATOM 3977 C C . VAL B 1 213 ? -17.844 17.484 10.094 1 98.94 213 VAL B C 1
ATOM 3979 O O . VAL B 1 213 ? -18.656 16.562 10.117 1 98.94 213 VAL B O 1
ATOM 3982 N N . MET B 1 214 ? -18.188 18.719 10.047 1 98.75 214 MET B N 1
ATOM 3983 C CA . MET B 1 214 ? -19.562 19.125 9.742 1 98.75 214 MET B CA 1
ATOM 3984 C C . MET B 1 214 ? -19.812 19.125 8.242 1 98.75 214 MET B C 1
ATOM 3986 O O . MET B 1 214 ? -20.031 20.188 7.656 1 98.75 214 MET B O 1
ATOM 3990 N N . GLY B 1 215 ? -19.766 18.016 7.605 1 98.81 215 GLY B N 1
ATOM 3991 C CA . GLY B 1 215 ? -19.875 17.781 6.172 1 98.81 215 GLY B CA 1
ATOM 3992 C C . GLY B 1 215 ? -19.531 16.359 5.773 1 98.81 215 GLY B C 1
ATOM 3993 O O . GLY B 1 215 ? -19.406 15.477 6.629 1 98.81 215 GLY B O 1
ATOM 3994 N N . ASP B 1 216 ? -19.391 16.109 4.445 1 98.94 216 ASP B N 1
ATOM 3995 C CA . ASP B 1 216 ? -19.062 14.781 3.926 1 98.94 216 ASP B CA 1
ATOM 3996 C C . ASP B 1 216 ? -17.547 14.547 3.922 1 98.94 216 ASP B C 1
ATOM 3998 O O . ASP B 1 216 ? -16.766 15.5 4 1 98.94 216 ASP B O 1
ATOM 4002 N N . ALA B 1 217 ? -17.172 13.305 3.932 1 98.88 217 ALA B N 1
ATOM 4003 C CA . ALA B 1 217 ? -15.758 12.922 3.84 1 98.88 217 ALA B CA 1
ATOM 4004 C C . ALA B 1 217 ? -15.516 12.023 2.635 1 98.88 217 ALA B C 1
ATOM 4006 O O . ALA B 1 217 ? -16.422 11.328 2.172 1 98.88 217 ALA B O 1
ATOM 4007 N N . GLY B 1 218 ? -14.336 12.117 2.111 1 98.38 218 GLY B N 1
ATOM 4008 C CA . GLY B 1 218 ? -13.961 11.289 0.978 1 98.38 218 GLY B CA 1
ATOM 4009 C C . GLY B 1 218 ? -13.578 9.875 1.377 1 98.38 218 GLY B C 1
ATOM 4010 O O . GLY B 1 218 ? -14.109 9.328 2.35 1 98.38 218 GLY B O 1
ATOM 4011 N N . LYS B 1 219 ? -12.766 9.281 0.531 1 97.81 219 LYS B N 1
ATOM 4012 C CA . LYS B 1 219 ? -12.375 7.887 0.71 1 97.81 219 LYS B CA 1
ATOM 4013 C C . LYS B 1 219 ? -11.414 7.727 1.885 1 97.81 219 LYS B C 1
ATOM 4015 O O . LYS B 1 219 ? -10.766 8.688 2.293 1 97.81 219 LYS B O 1
ATOM 4020 N N . ASN B 1 220 ? -11.305 6.543 2.461 1 98.19 220 ASN B N 1
ATOM 4021 C CA . ASN B 1 220 ? -10.305 6.113 3.428 1 98.19 220 ASN B CA 1
ATOM 4022 C C . ASN B 1 220 ? -10.406 6.891 4.734 1 98.19 220 ASN B C 1
ATOM 4024 O O . ASN B 1 220 ? -9.406 7.102 5.422 1 98.19 220 ASN B O 1
ATOM 4028 N N . THR B 1 221 ? -11.609 7.453 4.973 1 98.88 221 THR B N 1
ATOM 4029 C CA . THR B 1 221 ? -11.797 8.117 6.258 1 98.88 221 THR B CA 1
ATOM 4030 C C . THR B 1 221 ? -11.5 7.156 7.41 1 98.88 221 THR B C 1
ATOM 4032 O O . THR B 1 221 ? -12 6.027 7.426 1 98.88 221 THR B O 1
ATOM 4035 N N . GLY B 1 222 ? -10.609 7.5 8.273 1 98.81 222 GLY B N 1
ATOM 4036 C CA . GLY B 1 222 ? -10.25 6.652 9.398 1 98.81 222 GLY B CA 1
ATOM 4037 C C . GLY B 1 222 ? -9.242 5.578 9.039 1 98.81 222 GLY B C 1
ATOM 4038 O O . GLY B 1 222 ? -9.109 4.582 9.758 1 98.81 222 GLY B O 1
ATOM 4039 N N . ALA B 1 223 ? -8.578 5.77 7.883 1 98.19 223 ALA B N 1
ATOM 4040 C CA . ALA B 1 223 ? -7.543 4.812 7.496 1 98.19 223 ALA B CA 1
ATOM 4041 C C . ALA B 1 223 ? -6.426 4.766 8.539 1 98.19 223 ALA B C 1
ATOM 4043 O O . ALA B 1 223 ? -5.953 5.805 8.992 1 98.19 223 ALA B O 1
ATOM 4044 N N . LEU B 1 224 ? -6.016 3.535 8.953 1 96.88 224 LEU B N 1
ATOM 4045 C CA . LEU B 1 224 ? -4.914 3.291 9.875 1 96.88 224 LEU B CA 1
ATOM 4046 C C . LEU B 1 224 ? -5.145 4.012 11.203 1 96.88 224 LEU B C 1
ATOM 4048 O O . LEU B 1 224 ? -4.191 4.32 11.922 1 96.88 224 LEU B O 1
ATOM 4052 N N . LEU B 1 225 ? -6.453 4.348 11.492 1 98.69 225 LEU B N 1
ATOM 4053 C CA . LEU B 1 225 ? -6.785 4.961 12.773 1 98.69 225 LEU B CA 1
ATOM 4054 C C . LEU B 1 225 ? -6.305 4.09 13.93 1 98.69 225 LEU B C 1
ATOM 4056 O O . LEU B 1 225 ? -6.582 2.891 13.969 1 98.69 225 LEU B O 1
ATOM 4060 N N . SER B 1 226 ? -5.59 4.652 14.875 1 98.19 226 SER B N 1
ATOM 4061 C CA . SER B 1 226 ? -4.941 3.873 15.922 1 98.19 226 SER B CA 1
ATOM 4062 C C . SER B 1 226 ? -5.391 4.336 17.312 1 98.19 226 SER B C 1
ATOM 4064 O O . SER B 1 226 ? -4.797 3.953 18.312 1 98.19 226 SER B O 1
ATOM 4066 N N . GLY B 1 227 ? -6.324 5.156 17.328 1 98.56 227 GLY B N 1
ATOM 4067 C CA . GLY B 1 227 ? -6.918 5.695 18.547 1 98.56 227 GLY B CA 1
ATOM 4068 C C . GLY B 1 227 ? -7.684 6.984 18.312 1 98.56 227 GLY B C 1
ATOM 4069 O O . GLY B 1 227 ? -7.641 7.547 17.219 1 98.56 227 GLY B O 1
ATOM 4070 N N . GLY B 1 228 ? -8.375 7.465 19.312 1 98.62 228 GLY B N 1
ATOM 4071 C CA . GLY B 1 228 ? -9.18 8.672 19.203 1 98.62 228 GLY B CA 1
ATOM 4072 C C . GLY B 1 228 ? -10.508 8.453 18.5 1 98.62 228 GLY B C 1
ATOM 4073 O O . GLY B 1 228 ? -11.008 7.328 18.469 1 98.62 228 GLY B O 1
ATOM 4074 N N . THR B 1 229 ? -11.094 9.594 18.062 1 98.88 229 THR B N 1
ATOM 4075 C CA . THR B 1 229 ? -12.422 9.523 17.469 1 98.88 229 THR B CA 1
ATOM 4076 C C . THR B 1 229 ? -12.516 10.43 16.234 1 98.88 229 THR B C 1
ATOM 4078 O O . THR B 1 229 ? -12.125 11.594 16.297 1 98.88 229 THR B O 1
ATOM 4081 N N . VAL B 1 230 ? -12.945 9.922 15.156 1 98.94 230 VAL B N 1
ATOM 4082 C CA . VAL B 1 230 ? -13.305 10.703 13.969 1 98.94 230 VAL B CA 1
ATOM 4083 C C . VAL B 1 230 ? -14.812 10.68 13.781 1 98.94 230 VAL B C 1
ATOM 4085 O O . VAL B 1 230 ? -15.438 9.617 13.781 1 98.94 230 VAL B O 1
ATOM 4088 N N . ILE B 1 231 ? -15.414 11.812 13.695 1 98.94 231 ILE B N 1
ATOM 4089 C CA . ILE B 1 231 ? -16.859 11.945 13.547 1 98.94 231 ILE B CA 1
ATOM 4090 C C . ILE B 1 231 ? -17.188 12.68 12.25 1 98.94 231 ILE B C 1
ATOM 4092 O O . ILE B 1 231 ? -16.75 13.82 12.047 1 98.94 231 ILE B O 1
ATOM 4096 N N . ILE B 1 232 ? -17.906 12.047 11.359 1 98.94 232 ILE B N 1
ATOM 4097 C CA . ILE B 1 232 ? -18.359 12.664 10.117 1 98.94 232 ILE B CA 1
ATOM 4098 C C . ILE B 1 232 ? -19.859 12.938 10.195 1 98.94 232 ILE B C 1
ATOM 4100 O O . ILE B 1 232 ? -20.672 12 10.25 1 98.94 232 ILE B O 1
ATOM 4104 N N . GLN B 1 233 ? -20.25 14.164 10.375 1 98.81 233 GLN B N 1
ATOM 4105 C CA . GLN B 1 233 ? -21.656 14.531 10.305 1 98.81 233 GLN B CA 1
ATOM 4106 C C . GLN B 1 233 ? -22.125 14.688 8.859 1 98.81 233 GLN B C 1
ATOM 4108 O O . GLN B 1 233 ? -22.484 15.789 8.438 1 98.81 233 GLN B O 1
ATOM 4113 N N . GLY B 1 234 ? -22.125 13.664 8.094 1 98.88 234 GLY B N 1
ATOM 4114 C CA . GLY B 1 234 ? -22.406 13.469 6.68 1 98.88 234 GLY B CA 1
ATOM 4115 C C . GLY B 1 234 ? -22.094 12.062 6.203 1 98.88 234 GLY B C 1
ATOM 4116 O O . GLY B 1 234 ? -22.156 11.109 6.977 1 98.88 234 GLY B O 1
ATOM 4117 N N . ASP B 1 235 ? -21.812 11.953 4.887 1 98.94 235 ASP B N 1
ATOM 4118 C CA . ASP B 1 235 ? -21.516 10.656 4.289 1 98.94 235 ASP B CA 1
ATOM 4119 C C . ASP B 1 235 ? -20.016 10.508 4.023 1 98.94 235 ASP B C 1
ATOM 4121 O O . ASP B 1 235 ? -19.297 11.5 3.965 1 98.94 235 ASP B O 1
ATOM 4125 N N . CYS B 1 236 ? -19.562 9.305 3.957 1 98.75 236 CYS B N 1
ATOM 4126 C CA . CYS B 1 236 ? -18.203 8.977 3.506 1 98.75 236 CYS B CA 1
ATOM 4127 C C . CYS B 1 236 ? -18.25 8.234 2.174 1 98.75 236 CYS B C 1
ATOM 4129 O O . CYS B 1 236 ? -19.188 7.5 1.893 1 98.75 236 CYS B O 1
ATOM 4131 N N . ASP B 1 237 ? -17.234 8.492 1.426 1 97.5 237 ASP B N 1
ATOM 4132 C CA . ASP B 1 237 ? -17 7.586 0.302 1 97.5 237 ASP B CA 1
ATOM 4133 C C . ASP B 1 237 ? -16.453 6.242 0.779 1 97.5 237 ASP B C 1
ATOM 4135 O O . ASP B 1 237 ? -16.578 5.898 1.958 1 97.5 237 ASP B O 1
ATOM 4139 N N . ASP B 1 238 ? -15.938 5.406 -0.105 1 95.75 238 ASP B N 1
ATOM 4140 C CA . ASP B 1 238 ? -15.633 4 0.15 1 95.75 238 ASP B CA 1
ATOM 4141 C C . ASP B 1 238 ? -14.406 3.857 1.048 1 95.75 238 ASP B C 1
ATOM 4143 O O . ASP B 1 238 ? -13.641 4.809 1.218 1 95.75 238 ASP B O 1
ATOM 4147 N N . PHE B 1 239 ? -14.258 2.664 1.737 1 97.31 239 PHE B N 1
ATOM 4148 C CA . PHE B 1 239 ? -13.07 2.217 2.463 1 97.31 239 PHE B CA 1
ATOM 4149 C C . PHE B 1 239 ? -12.938 2.963 3.785 1 97.31 239 PHE B C 1
ATOM 4151 O O . PHE B 1 239 ? -11.82 3.199 4.258 1 97.31 239 PHE B O 1
ATOM 4158 N N . SER B 1 240 ? -14.055 3.404 4.258 1 98.62 240 SER B N 1
ATOM 4159 C CA . SER B 1 240 ? -14.023 3.941 5.613 1 98.62 240 SER B CA 1
ATOM 4160 C C . SER B 1 240 ? -13.461 2.918 6.598 1 98.62 240 SER B C 1
ATOM 4162 O O . SER B 1 240 ? -13.852 1.749 6.574 1 98.62 240 SER B O 1
ATOM 4164 N N . GLY B 1 241 ? -12.477 3.312 7.379 1 98.56 241 GLY B N 1
ATOM 4165 C CA . GLY B 1 241 ? -11.922 2.459 8.414 1 98.56 241 GLY B CA 1
ATOM 4166 C C . GLY B 1 241 ? -10.992 1.393 7.875 1 98.56 241 GLY B C 1
ATOM 4167 O O . GLY B 1 241 ? -10.758 0.375 8.531 1 98.56 241 GLY B O 1
ATOM 4168 N N . ILE B 1 242 ? -10.453 1.608 6.645 1 97.62 242 ILE B N 1
ATOM 4169 C CA . ILE B 1 242 ? -9.516 0.635 6.102 1 97.62 242 ILE B CA 1
ATOM 4170 C C . ILE B 1 242 ? -8.266 0.572 6.98 1 97.62 242 ILE B C 1
ATOM 4172 O O . ILE B 1 242 ? -7.738 1.607 7.387 1 97.62 242 ILE B O 1
ATOM 4176 N N . ASP B 1 243 ? -7.777 -0.625 7.332 1 95.94 243 ASP B N 1
ATOM 4177 C CA . ASP B 1 243 ? -6.566 -0.898 8.094 1 95.94 243 ASP B CA 1
ATOM 4178 C C . ASP B 1 243 ? -6.652 -0.291 9.492 1 95.94 243 ASP B C 1
ATOM 4180 O O . ASP B 1 243 ? -5.629 -0.048 10.141 1 95.94 243 ASP B O 1
ATOM 4184 N N . MET B 1 244 ? -7.91 -0.026 9.922 1 98.25 244 MET B N 1
ATOM 4185 C CA . MET B 1 244 ? -8.148 0.569 11.234 1 98.25 244 MET B CA 1
ATOM 4186 C C . MET B 1 244 ? -7.629 -0.339 12.344 1 98.25 244 MET B C 1
ATOM 4188 O O . MET B 1 244 ? -7.816 -1.556 12.297 1 98.25 244 MET B O 1
ATOM 4192 N N . ARG B 1 245 ? -7.043 0.253 13.406 1 98.25 245 ARG B N 1
ATOM 4193 C CA . ARG B 1 245 ? -6.395 -0.523 14.453 1 98.25 245 ARG B CA 1
ATOM 4194 C C . ARG B 1 245 ? -7.062 -0.287 15.805 1 98.25 245 ARG B C 1
ATOM 4196 O O . ARG B 1 245 ? -7.074 -1.172 16.656 1 98.25 245 ARG B O 1
ATOM 4203 N N . ASP B 1 246 ? -7.516 0.885 16.047 1 98.69 246 ASP B N 1
ATOM 4204 C CA . ASP B 1 246 ? -8.141 1.27 17.312 1 98.69 246 ASP B CA 1
ATOM 4205 C C . ASP B 1 246 ? -8.938 2.562 17.156 1 98.69 246 ASP B C 1
ATOM 4207 O O . ASP B 1 246 ? -8.883 3.211 16.109 1 98.69 246 ASP B O 1
ATOM 4211 N N . GLY B 1 247 ? -9.773 2.881 18.156 1 98.75 247 GLY B N 1
ATOM 4212 C CA . GLY B 1 247 ? -10.539 4.117 18.188 1 98.75 247 GLY B CA 1
ATOM 4213 C C . GLY B 1 247 ? -11.953 3.957 17.672 1 98.75 247 GLY B C 1
ATOM 4214 O O . GLY B 1 247 ? -12.469 2.84 17.578 1 98.75 247 GLY B O 1
ATOM 4215 N N . TYR B 1 248 ? -12.594 5.125 17.453 1 98.94 248 TYR B N 1
ATOM 4216 C CA . TYR B 1 248 ? -13.961 5.156 16.953 1 98.94 248 TYR B CA 1
ATOM 4217 C C . TYR B 1 248 ? -14.047 5.961 15.664 1 98.94 248 TYR B C 1
ATOM 4219 O O . TYR B 1 248 ? -13.484 7.051 15.562 1 98.94 248 TYR B O 1
ATOM 4227 N N . LEU B 1 249 ? -14.641 5.434 14.719 1 99 249 LEU B N 1
ATOM 4228 C CA . LEU B 1 249 ? -15.102 6.164 13.539 1 99 249 LEU B CA 1
ATOM 4229 C C . LEU B 1 249 ? -16.625 6.246 13.516 1 99 249 LEU B C 1
ATOM 4231 O O . LEU B 1 249 ? -17.312 5.223 13.461 1 99 249 LEU B O 1
ATOM 4235 N N . ILE B 1 250 ? -17.141 7.422 13.633 1 99 250 ILE B N 1
ATOM 4236 C CA . ILE B 1 250 ? -18.578 7.633 13.672 1 99 250 ILE B CA 1
ATOM 4237 C C . ILE B 1 250 ? -19.031 8.359 12.406 1 99 250 ILE B C 1
ATOM 4239 O O . ILE B 1 250 ? -18.531 9.453 12.109 1 99 250 ILE B O 1
ATOM 4243 N N . VAL B 1 251 ? -19.922 7.785 11.633 1 98.94 251 VAL B N 1
ATOM 4244 C CA . VAL B 1 251 ? -20.438 8.383 10.414 1 98.94 251 VAL B CA 1
ATOM 4245 C C . VAL B 1 251 ? -21.953 8.594 10.539 1 98.94 251 VAL B C 1
ATOM 4247 O O . VAL B 1 251 ? -22.719 7.629 10.492 1 98.94 251 VAL B O 1
ATOM 4250 N N . ASP B 1 252 ? -22.344 9.844 10.773 1 98.94 252 ASP B N 1
ATOM 4251 C CA . ASP B 1 252 ? -23.766 10.172 10.891 1 98.94 252 ASP B CA 1
ATOM 4252 C C . ASP B 1 252 ? -24.438 10.195 9.516 1 98.94 252 ASP B C 1
ATOM 4254 O O . ASP B 1 252 ? -25.047 11.195 9.141 1 98.94 252 ASP B O 1
ATOM 4258 N N . GLY B 1 253 ? -24.281 9.18 8.727 1 98.88 253 GLY B N 1
ATOM 4259 C CA . GLY B 1 253 ? -24.766 8.93 7.383 1 98.88 253 GLY B CA 1
ATOM 4260 C C . GLY B 1 253 ? -24.297 7.602 6.812 1 98.88 253 GLY B C 1
ATOM 4261 O O . GLY B 1 253 ? -24.266 6.594 7.523 1 98.88 253 GLY B O 1
ATOM 4262 N N . ASP B 1 254 ? -23.984 7.594 5.5 1 98.88 254 ASP B N 1
ATOM 4263 C CA . ASP B 1 254 ? -23.516 6.402 4.801 1 98.88 254 ASP B CA 1
ATOM 4264 C C . ASP B 1 254 ? -22 6.293 4.855 1 98.88 254 ASP B C 1
ATOM 4266 O O . ASP B 1 254 ? -21.281 7.215 4.449 1 98.88 254 ASP B O 1
ATOM 4270 N N . ALA B 1 255 ? -21.484 5.129 5.363 1 98.81 255 ALA B N 1
ATOM 4271 C CA . ALA B 1 255 ? -20.047 4.938 5.52 1 98.81 255 ALA B CA 1
ATOM 4272 C C . ALA B 1 255 ? -19.438 4.301 4.273 1 98.81 255 ALA B C 1
ATOM 4274 O O . ALA B 1 255 ? -18.25 3.996 4.246 1 98.81 255 ALA B O 1
ATOM 4275 N N . GLY B 1 256 ? -20.25 4.066 3.256 1 97.75 256 GLY B N 1
ATOM 4276 C CA . GLY B 1 256 ? -19.766 3.635 1.954 1 97.75 256 GLY B CA 1
ATOM 4277 C C . GLY B 1 256 ? -19.562 2.135 1.863 1 97.75 256 GLY B C 1
ATOM 4278 O O . GLY B 1 256 ? -20.016 1.387 2.73 1 97.75 256 GLY B O 1
ATOM 4279 N N . LYS B 1 257 ? -18.891 1.755 0.731 1 95.12 257 LYS B N 1
ATOM 4280 C CA . LYS B 1 257 ? -18.562 0.354 0.471 1 95.12 257 LYS B CA 1
ATOM 4281 C C . LYS B 1 257 ? -17.203 -0.014 1.039 1 95.12 257 LYS B C 1
ATOM 4283 O O . LYS B 1 257 ? -16.422 0.866 1.399 1 95.12 257 LYS B O 1
ATOM 4288 N N . PHE B 1 258 ? -16.922 -1.391 1.13 1 95.62 258 PHE B N 1
ATOM 4289 C CA . PHE B 1 258 ? -15.672 -1.921 1.654 1 95.62 258 PHE B CA 1
ATOM 4290 C C . PHE B 1 258 ? -15.391 -1.371 3.047 1 95.62 258 PHE B C 1
ATOM 4292 O O . PHE B 1 258 ? -14.242 -1.067 3.383 1 95.62 258 PHE B O 1
ATOM 4299 N N . LEU B 1 259 ? -16.469 -1.198 3.729 1 98 259 LEU B N 1
ATOM 4300 C CA . LEU B 1 259 ? -16.422 -0.634 5.074 1 98 259 LEU B CA 1
ATOM 4301 C C . LEU B 1 259 ? -15.633 -1.539 6.016 1 98 259 LEU B C 1
ATOM 4303 O O . LEU B 1 259 ? -15.984 -2.707 6.199 1 98 259 LEU B O 1
ATOM 4307 N N . GLY B 1 260 ? -14.508 -1.021 6.559 1 97.94 260 GLY B N 1
ATOM 4308 C CA . GLY B 1 260 ? -13.719 -1.758 7.527 1 97.94 260 GLY B CA 1
ATOM 4309 C C . GLY B 1 260 ? -12.82 -2.807 6.891 1 97.94 260 GLY B C 1
ATOM 4310 O O . GLY B 1 260 ? -12.5 -3.816 7.52 1 97.94 260 GLY B O 1
ATOM 4311 N N . ALA B 1 261 ? -12.477 -2.611 5.605 1 95.56 261 ALA B N 1
ATOM 4312 C CA . ALA B 1 261 ? -11.539 -3.537 4.961 1 95.56 261 ALA B CA 1
ATOM 4313 C C . ALA B 1 261 ? -10.227 -3.617 5.734 1 95.56 261 ALA B C 1
ATOM 4315 O O . ALA B 1 261 ? -9.664 -2.59 6.121 1 95.56 261 ALA B O 1
ATOM 4316 N N . GLN B 1 262 ? -9.75 -4.875 6.09 1 93.06 262 GLN B N 1
ATOM 4317 C CA . GLN B 1 262 ? -8.484 -5.184 6.75 1 93.06 262 GLN B CA 1
ATOM 4318 C C . GLN B 1 262 ? -8.438 -4.582 8.148 1 93.06 262 GLN B C 1
ATOM 4320 O O . GLN B 1 262 ? -7.355 -4.293 8.672 1 93.06 262 GLN B O 1
ATOM 4325 N N . ARG B 1 263 ? -9.602 -4.332 8.656 1 96.44 263 ARG B N 1
ATOM 4326 C CA . ARG B 1 263 ? -9.68 -3.785 10.008 1 96.44 263 ARG B CA 1
ATOM 4327 C C . ARG B 1 263 ? -9.102 -4.762 11.031 1 96.44 263 ARG B C 1
ATOM 4329 O O . ARG B 1 263 ? -9.359 -5.965 10.961 1 96.44 263 ARG B O 1
ATOM 4336 N N . ARG B 1 264 ? -8.32 -4.258 11.969 1 94.81 264 ARG B N 1
ATOM 4337 C CA . ARG B 1 264 ? -7.688 -5.094 12.984 1 94.81 264 ARG B CA 1
ATOM 4338 C C . ARG B 1 264 ? -8.203 -4.754 14.375 1 94.81 264 ARG B C 1
ATOM 4340 O O . ARG B 1 264 ? -7.941 -5.477 15.344 1 94.81 264 ARG B O 1
ATOM 4347 N N . GLY B 1 265 ? -8.883 -3.627 14.469 1 98 265 GLY B N 1
ATOM 4348 C CA . GLY B 1 265 ? -9.422 -3.145 15.727 1 98 265 GLY B CA 1
ATOM 4349 C C . GLY B 1 265 ? -10.25 -1.883 15.578 1 98 265 GLY B C 1
ATOM 4350 O O . GLY B 1 265 ? -10.523 -1.443 14.461 1 98 265 GLY B O 1
ATOM 4351 N N . GLY B 1 266 ? -10.727 -1.332 16.703 1 98.69 266 GLY B N 1
ATOM 4352 C CA . GLY B 1 266 ? -11.578 -0.152 16.672 1 98.69 266 GLY B CA 1
ATOM 4353 C C . GLY B 1 266 ? -13.023 -0.465 16.344 1 98.69 266 GLY B C 1
ATOM 4354 O O . GLY B 1 266 ? -13.383 -1.628 16.156 1 98.69 266 GLY B O 1
ATOM 4355 N N . VAL B 1 267 ? -13.75 0.572 16.375 1 98.88 267 VAL B N 1
ATOM 4356 C CA . VAL B 1 267 ? -15.188 0.409 16.172 1 98.88 267 VAL B CA 1
ATOM 4357 C C . VAL B 1 267 ? -15.688 1.476 15.195 1 98.88 267 VAL B C 1
ATOM 4359 O O . VAL B 1 267 ? -15.312 2.645 15.297 1 98.88 267 VAL B O 1
ATOM 4362 N N . ILE B 1 268 ? -16.469 1.07 14.266 1 98.94 268 ILE B N 1
ATOM 4363 C CA . ILE B 1 268 ? -17.141 1.999 13.367 1 98.94 268 ILE B CA 1
ATOM 4364 C C . ILE B 1 268 ? -18.641 2.043 13.688 1 98.94 268 ILE B C 1
ATOM 4366 O O . ILE B 1 268 ? -19.281 1.001 13.797 1 98.94 268 ILE B O 1
ATOM 4370 N N . LEU B 1 269 ? -19.172 3.154 13.992 1 98.94 269 LEU B N 1
ATOM 4371 C CA . LEU B 1 269 ? -20.594 3.385 14.188 1 98.94 269 LEU B CA 1
ATOM 4372 C C . LEU B 1 269 ? -21.172 4.219 13.055 1 98.94 269 LEU B C 1
ATOM 4374 O O . LEU B 1 269 ? -20.734 5.344 12.812 1 98.94 269 LEU B O 1
ATOM 4378 N N . ALA B 1 270 ? -22.141 3.742 12.266 1 98.94 270 ALA B N 1
ATOM 4379 C CA . ALA B 1 270 ? -22.688 4.457 11.109 1 98.94 270 ALA B CA 1
ATOM 4380 C C . ALA B 1 270 ? -24.172 4.18 10.953 1 98.94 270 ALA B C 1
ATOM 4382 O O . ALA B 1 270 ? -24.688 3.18 11.469 1 98.94 270 ALA B O 1
ATOM 4383 N N . ARG B 1 271 ? -24.859 5.09 10.32 1 98.88 271 ARG B N 1
ATOM 4384 C CA . ARG B 1 271 ? -26.281 4.836 10.047 1 98.88 271 ARG B CA 1
ATOM 4385 C C . ARG B 1 271 ? -26.453 3.684 9.062 1 98.88 271 ARG B C 1
ATOM 4387 O O . ARG B 1 271 ? -27.375 2.891 9.18 1 98.88 271 ARG B O 1
ATOM 4394 N N . ARG B 1 272 ? -25.594 3.67 8.07 1 98.44 272 ARG B N 1
ATOM 4395 C CA . ARG B 1 272 ? -25.578 2.562 7.121 1 98.44 272 ARG B CA 1
ATOM 4396 C C . ARG B 1 272 ? -24.188 2.416 6.488 1 98.44 272 ARG B C 1
ATOM 4398 O O . ARG B 1 272 ? -23.375 3.328 6.562 1 98.44 272 ARG B O 1
ATOM 4405 N N . GLY B 1 273 ? -23.875 1.355 5.836 1 98.38 273 GLY B N 1
ATOM 4406 C CA . GLY B 1 273 ? -22.641 1.026 5.129 1 98.38 273 GLY B CA 1
ATOM 4407 C C . GLY B 1 273 ? -22.578 -0.426 4.695 1 98.38 273 GLY B C 1
ATOM 4408 O O . GLY B 1 273 ? -23.406 -1.238 5.094 1 98.38 273 GLY B O 1
ATOM 4409 N N . LYS B 1 274 ? -21.672 -0.673 3.836 1 97.75 274 LYS B N 1
ATOM 4410 C CA . LYS B 1 274 ? -21.5 -2.035 3.336 1 97.75 274 LYS B CA 1
ATOM 4411 C C . LYS B 1 274 ? -20.156 -2.615 3.77 1 97.75 274 LYS B C 1
ATOM 4413 O O . LYS B 1 274 ? -19.141 -2.445 3.082 1 97.75 274 LYS B O 1
ATOM 4418 N N . PRO B 1 275 ? -20.172 -3.396 4.914 1 97.94 275 PRO B N 1
ATOM 4419 C CA . PRO B 1 275 ? -18.906 -3.936 5.434 1 97.94 275 PRO B CA 1
ATOM 4420 C C . PRO B 1 275 ? -18.406 -5.133 4.629 1 97.94 275 PRO B C 1
ATOM 4422 O O . PRO B 1 275 ? -19.172 -5.758 3.896 1 97.94 275 PRO B O 1
ATOM 4425 N N . VAL B 1 276 ? -17.125 -5.328 4.672 1 95.31 276 VAL B N 1
ATOM 4426 C CA . VAL B 1 276 ? -16.5 -6.555 4.184 1 95.31 276 VAL B CA 1
ATOM 4427 C C . VAL B 1 276 ? -15.758 -7.242 5.324 1 95.31 276 VAL B C 1
ATOM 4429 O O . VAL B 1 276 ? -15.305 -6.586 6.266 1 95.31 276 VAL B O 1
ATOM 4432 N N . PRO B 1 277 ? -15.656 -8.617 5.328 1 93 277 PRO B N 1
ATOM 4433 C CA . PRO B 1 277 ? -14.859 -9.266 6.375 1 93 277 PRO B CA 1
ATOM 4434 C C . PRO B 1 277 ? -13.461 -8.672 6.508 1 93 277 PRO B C 1
ATOM 4436 O O . PRO B 1 277 ? -12.852 -8.281 5.504 1 93 277 PRO B O 1
ATOM 4439 N N . PRO B 1 278 ? -12.984 -8.539 7.699 1 93.88 278 PRO B N 1
ATOM 4440 C CA . PRO B 1 278 ? -13.445 -9.141 8.953 1 93.88 278 PRO B CA 1
ATOM 4441 C C . PRO B 1 278 ? -14.523 -8.312 9.641 1 93.88 278 PRO B C 1
ATOM 4443 O O . PRO B 1 278 ? -14.945 -8.641 10.758 1 93.88 278 PRO B O 1
ATOM 4446 N N . THR B 1 279 ? -14.938 -7.242 9.047 1 97.25 279 THR B N 1
ATOM 4447 C CA . THR B 1 279 ? -15.914 -6.324 9.625 1 97.25 279 THR B CA 1
ATOM 4448 C C . THR B 1 279 ? -17.328 -6.805 9.359 1 97.25 279 THR B C 1
ATOM 4450 O O . THR B 1 279 ? -17.656 -7.238 8.25 1 97.25 279 THR B O 1
ATOM 4453 N N . SER B 1 280 ? -18.156 -6.801 10.352 1 97.62 280 SER B N 1
ATOM 4454 C CA . SER B 1 280 ? -19.547 -7.176 10.227 1 97.62 280 SER B CA 1
ATOM 4455 C C . SER B 1 280 ? -20.453 -6.227 11.008 1 97.62 280 SER B C 1
ATOM 4457 O O . SER B 1 280 ? -19.984 -5.504 11.891 1 97.62 280 SER B O 1
ATOM 4459 N N . GLU B 1 281 ? -21.719 -6.215 10.641 1 98.38 281 GLU B N 1
ATOM 4460 C CA . GLU B 1 281 ? -22.719 -5.348 11.25 1 98.38 281 GLU B CA 1
ATOM 4461 C C . GLU B 1 281 ? -23.344 -6.008 12.477 1 98.38 281 GLU B C 1
ATOM 4463 O O . GLU B 1 281 ? -23.625 -7.207 12.461 1 98.38 281 GLU B O 1
ATOM 4468 N N . SER B 1 282 ? -23.547 -5.309 13.539 1 98.56 282 SER B N 1
ATOM 4469 C CA . SER B 1 282 ? -24.203 -5.809 14.734 1 98.56 282 SER B CA 1
ATOM 4470 C C . SER B 1 282 ? -24.922 -4.688 15.484 1 98.56 282 SER B C 1
ATOM 4472 O O . SER B 1 282 ? -24.891 -3.531 15.047 1 98.56 282 SER B O 1
ATOM 4474 N N . ASP B 1 283 ? -25.578 -5.027 16.594 1 98.31 283 ASP B N 1
ATOM 4475 C CA . ASP B 1 283 ? -26.219 -4.035 17.438 1 98.31 283 ASP B CA 1
ATOM 4476 C C . ASP B 1 283 ? -25.203 -3.279 18.297 1 98.31 283 ASP B C 1
ATOM 4478 O O . ASP B 1 283 ? -24.109 -3.783 18.547 1 98.31 283 ASP B O 1
ATOM 4482 N N . LEU B 1 284 ? -25.609 -2.143 18.75 1 98.62 284 LEU B N 1
ATOM 4483 C CA . LEU B 1 284 ? -24.766 -1.301 19.578 1 98.62 284 LEU B CA 1
ATOM 4484 C C . LEU B 1 284 ? -24.531 -1.94 20.953 1 98.62 284 LEU B C 1
ATOM 4486 O O . LEU B 1 284 ? -25.453 -2.539 21.516 1 98.62 284 LEU B O 1
ATOM 4490 N N . THR B 1 285 ? -23.344 -1.803 21.484 1 98.44 285 THR B N 1
ATOM 4491 C CA . THR B 1 285 ? -23.094 -2.096 22.891 1 98.44 285 THR B CA 1
ATOM 4492 C C . THR B 1 285 ? -23.484 -0.905 23.766 1 98.44 285 THR B C 1
ATOM 4494 O O . THR B 1 285 ? -23.812 0.167 23.25 1 98.44 285 THR B O 1
ATOM 4497 N N . GLU B 1 286 ? -23.391 -1.131 25.062 1 97.69 286 GLU B N 1
ATOM 4498 C CA . GLU B 1 286 ? -23.641 -0.021 25.984 1 97.69 286 GLU B CA 1
ATOM 4499 C C . GLU B 1 286 ? -22.594 1.065 25.844 1 97.69 286 GLU B C 1
ATOM 4501 O O . GLU B 1 286 ? -22.891 2.256 25.938 1 97.69 286 GLU B O 1
ATOM 4506 N N . ASP B 1 287 ? -21.406 0.675 25.625 1 98.25 287 ASP B N 1
ATOM 4507 C CA . ASP B 1 287 ? -20.328 1.63 25.438 1 98.25 287 ASP B CA 1
ATOM 4508 C C . ASP B 1 287 ? -20.547 2.447 24.156 1 98.25 287 ASP B C 1
ATOM 4510 O O . ASP B 1 287 ? -20.266 3.65 24.141 1 98.25 287 ASP B O 1
ATOM 4514 N N . ASP B 1 288 ? -21.016 1.786 23.141 1 98.69 288 ASP B N 1
ATOM 4515 C CA . ASP B 1 288 ? -21.312 2.477 21.891 1 98.69 288 ASP B CA 1
ATOM 4516 C C . ASP B 1 288 ? -22.359 3.566 22.094 1 98.69 288 ASP B C 1
ATOM 4518 O O . ASP B 1 288 ? -22.219 4.688 21.609 1 98.69 288 ASP B O 1
ATOM 4522 N N . ARG B 1 289 ? -23.391 3.188 22.797 1 98.44 289 ARG B N 1
ATOM 4523 C CA . ARG B 1 289 ? -24.484 4.129 23.062 1 98.44 289 ARG B CA 1
ATOM 4524 C C . ARG B 1 289 ? -23.984 5.348 23.828 1 98.44 289 ARG B C 1
ATOM 4526 O O . ARG B 1 289 ? -24.359 6.48 23.516 1 98.44 289 ARG B O 1
ATOM 4533 N N . ARG B 1 290 ? -23.141 5.082 24.766 1 98.12 290 ARG B N 1
ATOM 4534 C CA . ARG B 1 290 ? -22.578 6.164 25.562 1 98.12 290 ARG B CA 1
ATOM 4535 C C . ARG B 1 290 ? -21.75 7.109 24.703 1 98.12 290 ARG B C 1
ATOM 4537 O O . ARG B 1 290 ? -21.891 8.328 24.797 1 98.12 290 ARG B O 1
ATOM 4544 N N . VAL B 1 291 ? -20.906 6.559 23.828 1 98.38 291 VAL B N 1
ATOM 4545 C CA . VAL B 1 291 ? -20.016 7.336 22.969 1 98.38 291 VAL B CA 1
ATOM 4546 C C . VAL B 1 291 ? -20.859 8.203 22.031 1 98.38 291 VAL B C 1
ATOM 4548 O O . VAL B 1 291 ? -20.547 9.375 21.797 1 98.38 291 VAL B O 1
ATOM 4551 N N . LEU B 1 292 ? -21.938 7.633 21.5 1 98.69 292 LEU B N 1
ATOM 4552 C CA . LEU B 1 292 ? -22.812 8.352 20.578 1 98.69 292 LEU B CA 1
ATOM 4553 C C . LEU B 1 292 ? -23.531 9.492 21.312 1 98.69 292 LEU B C 1
ATOM 4555 O O . LEU B 1 292 ? -23.609 10.609 20.781 1 98.69 292 LEU B O 1
ATOM 4559 N N . MET B 1 293 ? -23.984 9.219 22.516 1 97.94 293 MET B N 1
ATOM 4560 C CA . MET B 1 293 ? -24.672 10.242 23.297 1 97.94 293 MET B CA 1
ATOM 4561 C C . MET B 1 293 ? -23.719 11.383 23.641 1 97.94 293 MET B C 1
ATOM 4563 O O . MET B 1 293 ? -24.094 12.555 23.562 1 97.94 293 MET B O 1
ATOM 4567 N N . GLU B 1 294 ? -22.516 11.008 24 1 97 294 GLU B N 1
ATOM 4568 C CA . GLU B 1 294 ? -21.516 12.008 24.328 1 97 294 GLU B CA 1
ATOM 4569 C C . GLU B 1 294 ? -21.188 12.883 23.125 1 97 294 GLU B C 1
ATOM 4571 O O . GLU B 1 294 ? -20.828 14.055 23.266 1 97 294 GLU B O 1
ATOM 4576 N N . ALA B 1 295 ? -21.375 12.32 21.922 1 97.75 295 ALA B N 1
ATOM 4577 C CA . ALA B 1 295 ? -21.109 13.047 20.688 1 97.75 295 ALA B CA 1
ATOM 4578 C C . ALA B 1 295 ? -22.344 13.82 20.219 1 97.75 295 ALA B C 1
ATOM 4580 O O . ALA B 1 295 ? -22.328 14.469 19.172 1 97.75 295 ALA B O 1
ATOM 4581 N N . GLY B 1 296 ? -23.406 13.758 21 1 97.62 296 GLY B N 1
ATOM 4582 C CA . GLY B 1 296 ? -24.641 14.469 20.656 1 97.62 296 GLY B CA 1
ATOM 4583 C C . GLY B 1 296 ? -25.438 13.781 19.562 1 97.62 296 GLY B C 1
ATOM 4584 O O . GLY B 1 296 ? -26.172 14.43 18.828 1 97.62 296 GLY B O 1
ATOM 4585 N N . LEU B 1 297 ? -25.25 12.5 19.438 1 98.25 297 LEU B N 1
ATOM 4586 C CA . LEU B 1 297 ? -25.922 11.75 18.391 1 98.25 297 LEU B CA 1
ATOM 4587 C C . LEU B 1 297 ? -26.953 10.789 18.984 1 98.25 297 LEU B C 1
ATOM 4589 O O . LEU B 1 297 ? -26.906 10.477 20.172 1 98.25 297 LEU B O 1
ATOM 4593 N N . ARG B 1 298 ? -27.938 10.391 18.156 1 98 298 ARG B N 1
ATOM 4594 C CA . ARG B 1 298 ? -29.016 9.516 18.594 1 98 298 ARG B CA 1
ATOM 4595 C C . ARG B 1 298 ? -28.656 8.047 18.344 1 98 298 ARG B C 1
ATOM 4597 O O . ARG B 1 298 ? -28.703 7.582 17.203 1 98 298 ARG B O 1
ATOM 4604 N N . PRO B 1 299 ? -28.438 7.305 19.391 1 98.19 299 PRO B N 1
ATOM 4605 C CA . PRO B 1 299 ? -27.906 5.949 19.25 1 98.19 299 PRO B CA 1
ATOM 4606 C C . PRO B 1 299 ? -28.797 5.043 18.422 1 98.19 299 PRO B C 1
ATOM 4608 O O . PRO B 1 299 ? -28.312 4.199 17.672 1 98.19 299 PRO B O 1
ATOM 4611 N N . HIS B 1 300 ? -30.109 5.18 18.438 1 97.19 300 HIS B N 1
ATOM 4612 C CA . HIS B 1 300 ? -31.047 4.242 17.812 1 97.19 300 HIS B CA 1
ATOM 4613 C C . HIS B 1 300 ? -30.953 4.316 16.297 1 97.19 300 HIS B C 1
ATOM 4615 O O . HIS B 1 300 ? -31.484 3.447 15.594 1 97.19 300 HIS B O 1
ATOM 4621 N N . LEU B 1 301 ? -30.25 5.32 15.766 1 98.5 301 LEU B N 1
ATOM 4622 C CA . LEU B 1 301 ? -30.141 5.496 14.328 1 98.5 301 LEU B CA 1
ATOM 4623 C C . LEU B 1 301 ? -28.875 4.812 13.797 1 98.5 301 LEU B C 1
ATOM 4625 O O . LEU B 1 301 ? -28.641 4.801 12.586 1 98.5 301 LEU B O 1
ATOM 4629 N N . PHE B 1 302 ? -28.094 4.227 14.664 1 98.81 302 PHE B N 1
ATOM 4630 C CA . PHE B 1 302 ? -26.766 3.742 14.273 1 98.81 302 PHE B CA 1
ATOM 4631 C C . PHE B 1 302 ? -26.688 2.227 14.398 1 98.81 302 PHE B C 1
ATOM 4633 O O . PHE B 1 302 ? -27.453 1.622 15.164 1 98.81 302 PHE B O 1
ATOM 4640 N N . ARG B 1 303 ? -25.781 1.717 13.602 1 98.81 303 ARG B N 1
ATOM 4641 C CA . ARG B 1 303 ? -25.328 0.334 13.711 1 98.81 303 ARG B CA 1
ATOM 4642 C C . ARG B 1 303 ? -23.844 0.272 14.023 1 98.81 303 ARG B C 1
ATOM 4644 O O . ARG B 1 303 ? -23.094 1.225 13.758 1 98.81 303 ARG B O 1
ATOM 4651 N N . ARG B 1 304 ? -23.453 -0.829 14.641 1 98.81 304 ARG B N 1
ATOM 4652 C CA . ARG B 1 304 ? -22.062 -1.09 14.953 1 98.81 304 ARG B CA 1
ATOM 4653 C C . ARG B 1 304 ? -21.406 -1.944 13.875 1 98.81 304 ARG B C 1
ATOM 4655 O O . ARG B 1 304 ? -22 -2.924 13.414 1 98.81 304 ARG B O 1
ATOM 4662 N N . PHE B 1 305 ? -20.281 -1.55 13.367 1 98.81 305 PHE B N 1
ATOM 4663 C CA . PHE B 1 305 ? -19.453 -2.33 12.453 1 98.81 305 PHE B CA 1
ATOM 4664 C C . PHE B 1 305 ? -18.094 -2.635 13.07 1 98.81 305 PHE B C 1
ATOM 4666 O O . PHE B 1 305 ? -17.328 -1.72 13.383 1 98.81 305 PHE B O 1
ATOM 4673 N N . SER B 1 306 ? -17.859 -4.02 13.352 1 96.81 306 SER B N 1
ATOM 4674 C CA . SER B 1 306 ? -16.609 -4.398 14.016 1 96.81 306 SER B CA 1
ATOM 4675 C C . SER B 1 306 ? -16.219 -5.832 13.68 1 96.81 306 SER B C 1
ATOM 4677 O O . SER B 1 306 ? -17.062 -6.625 13.25 1 96.81 306 SER B O 1
#

Foldseek 3Di:
DPPPPDPDPDDADEAEWEAPAAEECQLPLCQVVCVVPVDPVGDQQDCRHRGPDGSVRRNVSFLVQHEYEYEEEHEYCANHLPQAQDVVVPGPRAGGETHEYEYAEEYEEAACALPQYYKYKYQYYYYPDYEQWFWFDDPDPRITMITGPQNCLPVVPPTHTDQWDDDVQEIEHDPPHAYHQHQRQRDDAGEYEYEEEHEYAHQANHAAYEYEYCYEYEENDQPCRNEYEYAYAYEYEENDQACHEAYEYEYAEEPYECHNHNPNYYKYKYLYYHHDPPKDKDADDPVRCVVQVVVVHHRVSIIIID/DDPPPDPPPDDADEAEWEAPAAEECQLPLCQVVCVVPVDPVHDQPDCRHRGPDGSVRRNVSFLVQHEYEYEEEHEYCANHLPQAQDVVVPGPRAGGETHEYEYAEEYEEAACALPQYYKYWYQYYYYPDYEQWFWFDDPDPRITMITGPQNCLPVVPPTHTDQWDDDVQEIEHDPPHAYHQHQRQRDDAGEYEYEEEHEYAHQANHAAYEYEYNYEYEENDQPCRNEYEYEYAYEYEENDQACHEAYEYEYAEEPYECHNHNPNYYKYKYLYYHHDPPKDKDADDPVRCVVQVVVVHHRVSIIIID

Secondary structure (DSSP, 8-state):
--------S----EEEE--SSSBTTTT-TTTTTHHHHTTSS--TTSBPTTSS-BHHHHHHHHHTT-EEEESS-B-TTTTTTTTB--GGGT--SSB----EEEESS-B-S-TTTT--S-EEEESS-BPSSB-SEEEE--SSTT-EEEEEHHHHHHH-----BSSEEEETTEEEE-SS--BSSTTTT-EEEEEEEEES---TTTTTT--EEEEEEES-B-TTTTTT-EEEEEEESS-B-S-TTTT--EEEEEEEEEEEEEETTT--S-EEEEEEEEE-TT--EE---HHHHHHHHHTT--GGG-EEE-/--------S----EEEE--SSSBTTTT-TTTTTHHHHTTSS--TTSBPTTSS-BHHHHHHHHHTT-EEEESS-B-TTTTTTTTB--GGGT--SSB----EEEESS-B-S-TTTT--S-EEEESS-BPSSB-SEEEE--SSTT-EEEEEHHHHHHH-----BSSEEEETTEEEE-SS--BSSTTTT-EEEEEEEEES-B-TTTTTT--EEEEEEES-B-TTTTTT-EEEEEEESS-B-S-TTTT--EEEEEEEEEEEEEETTT--S-EEEEEEEEE-TT--EE---HHHHHHHHHTT--GGG-EEE-

Radius of gyration: 26.28 Å; Cα contacts (8 Å, |Δi|>4): 1904; chains: 2; bounding box: 62×87×65 Å

Organism: Methanothermobacter thermautotrophicus (strain ATCC 29096 / DSM 1053 / JCM 10044 / NBRC 100330 / Delta H) (NCBI:txid187420)

Solvent-accessible surface area (backbone atoms only — not comparable to full-atom values): 28042 Å² total; per-residue (Å²): 138,87,72,80,67,74,80,78,92,63,92,57,55,73,48,80,39,49,48,70,54,54,49,59,44,48,43,22,64,50,37,84,49,28,88,79,54,71,39,76,86,41,45,46,83,42,56,39,60,69,40,94,48,27,45,44,57,48,35,52,41,24,58,72,48,16,33,39,37,37,56,38,43,39,17,41,30,29,30,17,28,22,17,50,27,48,32,71,80,35,30,88,59,47,77,40,73,30,20,37,41,35,30,62,21,37,34,34,35,30,35,23,26,47,15,38,27,38,39,38,35,30,47,45,56,76,39,71,39,29,10,10,52,44,49,27,67,47,94,46,91,76,33,48,25,35,36,20,50,30,31,38,71,70,65,63,54,96,64,55,52,56,58,39,50,79,49,94,56,34,38,40,38,59,66,76,66,36,27,21,15,41,46,28,56,22,74,41,89,34,36,38,38,34,50,42,43,39,32,44,23,33,27,25,48,10,44,30,25,35,42,37,28,56,22,37,36,24,38,26,30,28,20,41,11,51,22,31,36,39,36,30,57,23,38,32,33,41,27,23,27,24,47,9,47,25,34,39,38,36,22,66,27,39,28,24,44,40,18,21,17,58,39,75,37,42,41,34,38,21,49,42,62,39,58,18,36,72,22,41,81,47,77,66,51,73,67,50,39,50,56,30,46,75,68,74,41,68,50,90,60,45,34,27,37,74,140,83,83,73,70,74,80,73,94,59,93,56,54,73,47,77,41,47,48,68,53,54,49,59,43,46,42,21,64,50,37,84,51,29,89,80,53,70,37,76,83,42,45,45,82,41,56,38,60,68,40,93,48,26,46,43,55,50,34,52,40,23,58,72,49,14,33,40,36,37,57,37,43,39,16,40,29,30,31,19,27,23,17,52,27,48,34,73,78,37,30,86,59,49,77,40,72,31,20,37,40,34,30,63,22,36,35,35,34,30,35,24,26,45,15,39,27,38,41,39,35,32,46,47,55,77,38,72,38,28,10,11,51,43,48,28,68,49,95,45,91,76,33,49,25,34,35,20,50,32,31,39,73,69,66,62,54,96,63,54,53,55,58,39,49,80,49,95,56,33,37,42,37,61,66,76,66,34,27,21,14,42,47,26,55,21,72,40,88,34,36,38,37,34,49,41,44,38,32,44,24,33,27,25,48,9,43,30,27,35,41,36,28,55,21,36,36,24,37,27,31,28,20,41,11,51,22,31,36,40,35,30,55,24,38,33,33,41,26,23,27,23,47,9,47,25,33,38,39,35,24,67,28,40,30,24,43,39,18,21,17,58,38,76,36,42,40,35,37,20,50,41,64,39,58,17,38,72,22,41,81,46,76,67,49,72,67,49,39,50,54,30,46,75,70,74,43,68,49,90,59,45,33,26,36,73

InterPro domains:
  IPR036485 Glutamate synthase, alpha subunit, C-terminal domain superfamily [G3DSA:2.160.20.60] (56-141)
  IPR036485 Glutamate synthase, alpha subunit, C-terminal domain superfamily [G3DSA:2.160.20.60] (146-280)
  IPR036485 Glutamate synthase, alpha subunit, C-terminal domain superfamily [SSF69336] (64-131)
  IPR036485 Glutamate synthase, alpha subunit, C-terminal domain superfamily [SSF69336] (169-273)

Sequence (612 aa):
MFGFLGRRRDEREVIEIEPDGPVDCIADFTYNFYWQHRGEKLDPDERIPGTSHTFREVVEHLKDGGEVIVRGDAGHRLASSMGADLAYFGGGGGVMDAGVVTVEGDVDTRMGISMVSGTIYVKGAVRDPIGNIIEVRSDRRGYKKFMSVTDILMNGLRAEPVNVTLEPGRMVIDDGHVRDTLGARLDADVEIIHHGNVDLSTGILMRRGTVRVMGDAGKNTGALLSGGTVIIQGDCDDFSGIDMRDGYLIVDGDAGKFLGAQRRGGVILARRGKPVPPTSESDLTEDDRRVLMEAGLRPHLFRRFSMFGFLGRRRDEREVIEIEPDGPVDCIADFTYNFYWQHRGEKLDPDERIPGTSHTFREVVEHLKDGGEVIVRGDAGHRLASSMGADLAYFGGGGGVMDAGVVTVEGDVDTRMGISMVSGTIYVKGAVRDPIGNIIEVRSDRRGYKKFMSVTDILMNGLRAEPVNVTLEPGRMVIDDGHVRDTLGARLDADVEIIHHGNVDLSTGILMRRGTVRVMGDAGKNTGALLSGGTVIIQGDCDDFSGIDMRDGYLIVDGDAGKFLGAQRRGGVILARRGKPVPPTSESDLTEDDRRVLMEAGLRPHLFRRFS

pLDDT: mean 94.48, std 12.13, range [23.7, 99.0]